Protein AF-A0A7S1HZJ5-F1 (afdb_monomer)

Foldseek 3Di:
DVVLLVLLCVVQVVHAAEAEEEFADQDLPDDCVPDPDGHCVLVVQLVSCVVRVYAYEYEDQDPVSLVSCCVPSCVPRVVHYDYYNDQLLVCLLVDDAAHQEYEYDHQDFPLVPPQGDPVSLVVLQVSLLSNLVSNVVRYDQNHKYKYAQQPGPPRGSHVNNVVVVVVVQWDFLEDDNMTMIGHNVCCVVRVLVRVLVRLDDDDDDDDDDDDDDDAFEEDAADDDPDDDDPDPQVPVSNSVNVLLNLLVVVVCQAAAEEEEQAADDDDPPDPPPPPDDDPHCVQVVVLVSCVSRHAAYEYEDQDDCPPPVRCVSCVVRVVRYDYHHDHLLVCLLVDDAAHQEYEYEFPDDPVVPDDPVPDDLVVRLVSSLSNLVSNVVRYDSHHYYYYPQQPDPPRGSHNNNVVVVVVVVHDYPDHD

Secondary structure (DSSP, 8-state):
-HHHHHHHHHH-TTSPPEEEEES-----SS-TTT---TTTHHHHHHHHHHHHT-EEEEEES-HHHHHHHIIIIIHHSTTTEEEEES-HHHHHHH--S-EEEEEE------TTSSS--HHHHHHHHHHHHHHHHHHTTTEEEEEEEEESS-SSGGGTTTHHHHHHHHHTTEEEEE-SSSEEEEEHHHHHHHHHHHHHHHT-----------------EEEE--------S--THHHHHHHHHHHHHHHHHTT-GGGPEEEESS-----SS-TTSTT---TTTHHHHHHHHHHHH--EEEEEESS-TT-HHHHHHHGGGTTTEEEEES-HHHHHHH--S-EEEEEE-PPPP-TTTS-TTS---HHHHHHHHHHHHHHGGGEEEEEEEEESSTTSTTTTTTHHHHHHHHHTT-EEEEE-

Solvent-accessible surface area (backbone atoms only — not comparable to full-atom values): 23046 Å² total; per-residue (Å²): 110,71,68,56,55,56,50,51,52,70,74,40,74,92,43,75,43,30,36,37,33,29,34,46,37,65,65,80,88,55,63,71,90,79,53,90,60,65,34,51,62,53,57,55,49,28,53,49,15,60,77,62,55,20,37,27,40,34,23,31,70,48,58,68,39,45,54,55,40,41,73,53,48,44,68,73,36,51,91,12,42,47,79,38,75,35,52,55,44,61,47,38,63,68,56,84,63,66,31,45,31,41,36,46,52,63,68,80,58,65,75,82,48,100,70,54,53,75,64,50,49,49,51,24,14,51,48,45,29,46,35,48,64,35,38,52,83,29,43,56,76,82,19,37,41,36,32,44,59,23,68,44,83,96,47,25,32,32,46,58,29,51,53,53,40,44,78,71,48,34,37,81,69,41,83,48,56,42,35,31,34,34,34,48,93,43,43,74,72,39,51,78,57,27,67,62,53,73,78,51,82,89,87,89,85,84,87,89,85,83,89,79,88,86,65,40,44,31,44,46,59,61,72,81,84,89,72,79,99,76,70,80,67,68,49,60,61,49,52,51,40,51,51,51,50,51,56,53,71,70,69,38,36,70,75,29,25,38,36,31,43,43,43,48,57,63,67,89,68,62,96,79,61,83,86,62,93,56,74,29,53,62,52,59,53,50,30,56,46,24,71,72,50,37,26,34,32,39,33,18,29,70,60,84,80,75,46,63,66,34,48,59,70,42,53,92,36,52,9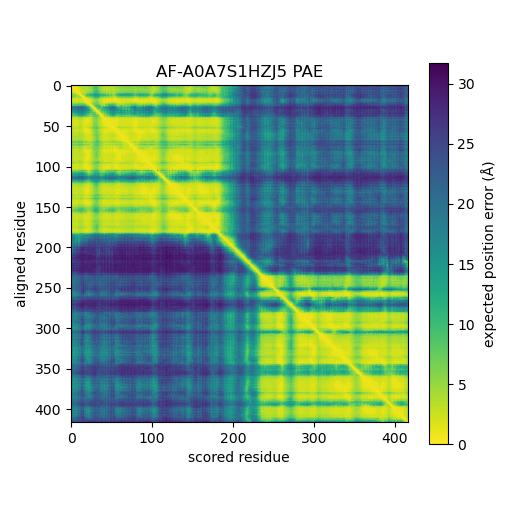4,29,47,45,82,44,81,37,57,48,44,65,49,36,62,65,54,86,63,57,34,42,29,40,40,42,46,36,67,78,73,69,69,89,80,54,60,88,87,76,68,74,53,60,69,26,14,52,47,30,28,43,36,52,61,32,35,51,87,26,45,48,85,63,22,38,46,36,56,42,67,34,72,41,86,94,44,20,24,33,48,57,30,54,52,52,40,45,76,72,75,43,42,83,74,42,69,68

Mean predicted aligned error: 15.31 Å

Radius of gyration: 25.58 Å; Cα contacts (8 Å, |Δi|>4): 700; chains: 1; bounding box: 55×48×68 Å

Structure (mmCIF, N/CA/C/O backbone):
data_AF-A0A7S1HZJ5-F1
#
_entry.id   AF-A0A7S1HZJ5-F1
#
loop_
_atom_site.group_PDB
_atom_site.id
_atom_site.type_symbol
_atom_site.label_atom_id
_atom_site.label_alt_id
_atom_site.label_comp_id
_atom_site.label_asym_id
_atom_site.label_entity_id
_atom_site.label_seq_id
_atom_site.pdbx_PDB_ins_code
_atom_site.Cartn_x
_atom_site.Cartn_y
_atom_site.Cartn_z
_atom_site.occupancy
_atom_site.B_iso_or_equiv
_atom_site.auth_seq_id
_atom_site.auth_comp_id
_atom_site.auth_asym_id
_atom_site.auth_atom_id
_atom_site.pdbx_PDB_model_num
ATOM 1 N N . MET A 1 1 ? -1.618 4.085 9.152 1.00 75.50 1 MET A N 1
ATOM 2 C CA . MET A 1 1 ? -2.834 4.907 8.937 1.00 75.50 1 MET A CA 1
ATOM 3 C C . MET A 1 1 ? -3.564 4.642 7.606 1.00 75.50 1 MET A C 1
ATOM 5 O O . MET A 1 1 ? -4.698 4.182 7.652 1.00 75.50 1 MET A O 1
ATOM 9 N N . LYS A 1 2 ? -2.958 4.843 6.417 1.00 71.56 2 LYS A N 1
ATOM 10 C CA . LYS A 1 2 ? -3.616 4.618 5.096 1.00 71.56 2 LYS A CA 1
ATOM 11 C C . LYS A 1 2 ? -4.282 3.240 4.952 1.00 71.56 2 LYS A C 1
ATOM 13 O O . LYS A 1 2 ? -5.409 3.145 4.477 1.00 71.56 2 LYS A O 1
ATOM 18 N N . LEU A 1 3 ? -3.590 2.186 5.387 1.00 71.31 3 LEU A N 1
ATOM 19 C CA . LEU A 1 3 ? -4.100 0.813 5.350 1.00 71.31 3 LEU A CA 1
ATOM 20 C C . LEU A 1 3 ? -5.377 0.647 6.185 1.00 71.31 3 LEU A C 1
ATOM 22 O O . LEU A 1 3 ? -6.300 -0.031 5.746 1.00 71.31 3 LEU A O 1
ATOM 26 N N . ALA A 1 4 ? -5.461 1.309 7.341 1.00 76.88 4 ALA A N 1
ATOM 27 C CA . ALA A 1 4 ? -6.667 1.297 8.161 1.00 76.88 4 ALA A CA 1
ATOM 28 C C . ALA A 1 4 ? -7.831 1.992 7.446 1.00 76.88 4 ALA A C 1
ATOM 30 O O . ALA A 1 4 ? -8.912 1.422 7.345 1.00 76.88 4 ALA A O 1
ATOM 31 N N . LEU A 1 5 ? -7.590 3.159 6.842 1.00 80.25 5 LEU A N 1
ATOM 32 C CA . LEU A 1 5 ? -8.608 3.878 6.066 1.00 80.25 5 LEU A CA 1
ATOM 33 C C . LEU A 1 5 ? -9.153 3.043 4.897 1.00 80.25 5 LEU A C 1
ATOM 35 O O . LEU A 1 5 ? -10.365 2.926 4.719 1.00 80.25 5 LEU A O 1
ATOM 39 N N . GLN A 1 6 ? -8.269 2.415 4.119 1.00 75.69 6 GLN A N 1
ATOM 40 C CA . GLN A 1 6 ? -8.662 1.523 3.022 1.00 75.69 6 GLN A CA 1
ATOM 41 C C . GLN A 1 6 ? -9.431 0.298 3.520 1.00 75.69 6 GLN A C 1
ATOM 43 O O . GLN A 1 6 ? -10.382 -0.145 2.881 1.00 75.69 6 GLN A O 1
ATOM 48 N N . HIS A 1 7 ? -9.023 -0.271 4.651 1.00 76.44 7 HIS A N 1
ATOM 49 C CA . HIS A 1 7 ? -9.704 -1.417 5.231 1.00 76.44 7 HIS A CA 1
ATOM 50 C C . HIS A 1 7 ? -11.146 -1.072 5.625 1.00 76.44 7 HIS A C 1
ATOM 52 O O . HIS A 1 7 ? -12.079 -1.746 5.191 1.00 76.44 7 HIS A O 1
ATOM 58 N N . ILE A 1 8 ? -11.327 0.017 6.370 1.00 76.88 8 ILE A N 1
ATOM 59 C CA . ILE A 1 8 ? -12.630 0.419 6.902 1.00 76.88 8 ILE A CA 1
ATOM 60 C C . ILE A 1 8 ? -13.576 0.837 5.770 1.00 76.88 8 ILE A C 1
ATOM 62 O O . ILE A 1 8 ? -14.702 0.351 5.704 1.00 76.88 8 ILE A O 1
ATOM 66 N N . THR A 1 9 ? -13.108 1.650 4.815 1.00 76.56 9 THR A N 1
ATOM 67 C CA . THR A 1 9 ? -13.923 2.067 3.653 1.00 76.56 9 THR A CA 1
ATOM 68 C C . THR A 1 9 ? -14.406 0.895 2.800 1.00 76.56 9 THR A C 1
ATOM 70 O O . THR A 1 9 ? -15.537 0.912 2.315 1.00 76.56 9 THR A O 1
ATOM 73 N N . ASN A 1 10 ? -13.575 -0.134 2.617 1.00 73.50 10 ASN A N 1
ATOM 74 C CA . ASN A 1 10 ? -13.938 -1.304 1.820 1.00 73.50 10 ASN A CA 1
ATOM 75 C C . ASN A 1 10 ? -14.962 -2.211 2.512 1.00 73.50 10 ASN A C 1
ATOM 77 O O . ASN A 1 10 ? -15.739 -2.871 1.824 1.00 73.50 10 ASN A O 1
ATOM 81 N N . LEU A 1 11 ? -14.950 -2.276 3.845 1.00 69.50 11 LEU A N 1
ATOM 82 C CA . LEU A 1 11 ? -15.881 -3.109 4.607 1.00 69.50 11 LEU A CA 1
ATOM 83 C C . LEU A 1 11 ? -17.218 -2.422 4.880 1.00 69.50 11 LEU A C 1
ATOM 85 O O . LEU A 1 11 ? -18.240 -3.099 4.927 1.00 69.50 11 LEU A O 1
ATOM 89 N N . LYS A 1 12 ? -17.208 -1.098 5.046 1.00 71.62 12 LYS A N 1
ATOM 90 C CA . LYS A 1 12 ? -18.334 -0.321 5.581 1.00 71.62 12 LYS A CA 1
ATOM 91 C C . LYS A 1 12 ? -18.930 0.635 4.552 1.00 71.62 12 LYS A C 1
ATOM 93 O O . LYS A 1 12 ? -19.336 1.746 4.874 1.00 71.62 12 LYS A O 1
ATOM 98 N N . LYS A 1 13 ? -18.959 0.238 3.276 1.00 70.75 13 LYS A N 1
ATOM 99 C CA . LYS A 1 13 ? -19.433 1.109 2.190 1.00 70.75 13 LYS A CA 1
ATOM 100 C C . LYS A 1 13 ? -20.905 1.495 2.400 1.00 70.75 13 LYS A C 1
ATOM 102 O O . LYS A 1 13 ? -21.796 0.701 2.115 1.00 70.75 13 LYS A O 1
ATOM 107 N N . GLY A 1 14 ? -21.136 2.737 2.827 1.00 70.19 14 GLY A N 1
ATOM 108 C CA . GLY A 1 14 ? -22.469 3.279 3.109 1.00 70.19 14 GLY A CA 1
ATOM 109 C C . GLY A 1 14 ? -22.961 3.067 4.546 1.00 70.19 14 GLY A C 1
ATOM 110 O O . GLY A 1 14 ? -24.118 3.372 4.818 1.00 70.19 14 GLY A O 1
ATOM 111 N N . GLU A 1 15 ? -22.111 2.564 5.445 1.00 83.56 15 GLU A N 1
ATOM 112 C CA . GLU A 1 15 ? -22.372 2.490 6.887 1.00 83.56 15 GLU A CA 1
ATOM 113 C C . GLU A 1 15 ? -21.635 3.619 7.622 1.00 83.56 15 GLU A C 1
ATOM 115 O O . GLU A 1 15 ? -20.587 4.083 7.171 1.00 83.56 15 GLU A O 1
ATOM 120 N N . GLU A 1 16 ? -22.178 4.049 8.763 1.00 87.56 16 GLU A N 1
ATOM 121 C CA . GLU A 1 16 ? -21.515 5.017 9.639 1.00 87.56 16 GLU A CA 1
ATOM 122 C C . GLU A 1 16 ? -20.286 4.372 10.293 1.00 87.56 16 GLU A C 1
ATOM 124 O O . GLU A 1 16 ? -20.374 3.290 10.874 1.00 87.56 16 GLU A O 1
ATOM 129 N N . ILE A 1 17 ? -19.136 5.039 10.186 1.00 92.94 17 ILE A N 1
ATOM 130 C CA . ILE A 1 17 ? -17.849 4.542 10.683 1.00 92.94 17 ILE A CA 1
ATOM 131 C C . ILE A 1 17 ? -17.559 5.155 12.050 1.00 92.94 17 ILE A C 1
ATOM 133 O O . ILE A 1 17 ? -17.520 6.375 12.170 1.00 92.94 17 ILE A O 1
ATOM 137 N N . THR A 1 18 ? -17.256 4.338 13.057 1.00 96.62 18 THR A N 1
ATOM 138 C CA . THR A 1 18 ? -16.810 4.802 14.377 1.00 96.62 18 THR A CA 1
ATOM 139 C C . THR A 1 18 ? -15.321 4.541 14.592 1.00 96.62 18 THR A C 1
ATOM 141 O O . THR A 1 18 ? -14.874 3.393 14.652 1.00 96.62 18 THR A O 1
ATOM 144 N N . ILE A 1 19 ? -14.553 5.614 14.770 1.00 97.19 19 ILE A N 1
ATOM 145 C CA . ILE A 1 19 ? -13.130 5.580 15.121 1.00 97.19 19 ILE A CA 1
ATOM 146 C C . ILE A 1 19 ? -12.976 6.002 16.580 1.00 97.19 19 ILE A C 1
ATOM 148 O O . ILE A 1 19 ? -13.501 7.037 16.986 1.00 97.19 19 ILE A O 1
ATOM 152 N N . PHE A 1 20 ? -12.235 5.223 17.360 1.00 98.00 20 PHE A N 1
ATOM 153 C CA . PHE A 1 20 ? -11.813 5.590 18.705 1.00 98.00 20 PHE A CA 1
ATOM 154 C C . PHE A 1 20 ? -10.290 5.691 18.730 1.00 98.00 20 PHE A C 1
ATOM 156 O O . PHE A 1 20 ? -9.600 4.714 18.456 1.00 98.00 20 PHE A O 1
ATOM 163 N N . GLU A 1 21 ? -9.774 6.867 19.051 1.00 97.06 21 GLU A N 1
ATOM 164 C CA . GLU A 1 21 ? -8.351 7.173 19.144 1.00 97.06 21 GLU A CA 1
ATOM 165 C C . GLU A 1 21 ? -7.970 7.443 20.606 1.00 97.06 21 GLU A C 1
ATOM 167 O O . GLU A 1 21 ? -8.657 8.203 21.295 1.00 97.06 21 GLU A O 1
ATOM 172 N N . THR A 1 22 ? -6.860 6.859 21.064 1.00 95.06 22 THR A N 1
ATOM 173 C CA . THR A 1 22 ? -6.192 7.231 22.318 1.00 95.06 22 THR A CA 1
ATOM 174 C C . THR A 1 22 ? -4.941 8.038 21.997 1.00 95.06 22 THR A C 1
ATOM 176 O O . THR A 1 22 ? -4.161 7.619 21.153 1.00 95.06 22 THR A O 1
ATOM 179 N N . GLY A 1 23 ? -4.769 9.197 22.640 1.00 88.12 23 GLY A N 1
ATOM 180 C CA . GLY A 1 23 ? -3.778 10.190 22.208 1.00 88.12 23 GLY A CA 1
ATOM 181 C C . GLY A 1 23 ? -4.414 11.232 21.294 1.00 88.12 23 GLY A C 1
ATOM 182 O O . GLY A 1 23 ? -5.253 10.920 20.465 1.00 88.12 23 GLY A O 1
ATOM 183 N N . MET A 1 24 ? -4.093 12.508 21.488 1.00 87.88 24 MET A N 1
ATOM 184 C CA . MET A 1 24 ? -4.745 13.612 20.771 1.00 87.88 24 MET A CA 1
ATOM 185 C C . MET A 1 24 ? -3.698 14.645 20.393 1.00 87.88 24 MET A C 1
ATOM 187 O O . MET A 1 24 ? -2.722 14.810 21.126 1.00 87.88 24 MET A O 1
ATOM 191 N N . ILE A 1 25 ? -3.936 15.380 19.303 1.00 81.31 25 ILE A N 1
ATOM 192 C CA . ILE A 1 25 ? -3.123 16.532 18.891 1.00 81.31 25 ILE A CA 1
ATOM 193 C C . ILE A 1 25 ? -2.718 17.423 20.074 1.00 81.31 25 ILE A C 1
ATOM 195 O O . ILE A 1 25 ? -3.535 18.138 20.651 1.00 81.31 25 ILE A O 1
ATOM 199 N N . SER A 1 26 ? -1.431 17.391 20.423 1.00 70.00 26 SER A N 1
ATOM 200 C CA . SER A 1 26 ? -0.856 18.164 21.532 1.00 70.00 26 SER A CA 1
ATOM 201 C C . SER A 1 26 ? -0.323 19.523 21.059 1.00 70.00 26 SER A C 1
ATOM 203 O O . SER A 1 26 ? -0.320 20.504 21.807 1.00 70.00 26 SER A O 1
ATOM 205 N N . SER A 1 27 ? 0.074 19.603 19.785 1.00 61.41 27 SER A N 1
ATOM 206 C CA . SER A 1 27 ? 0.619 20.792 19.136 1.00 61.41 27 SER A CA 1
ATOM 207 C C . SER A 1 27 ? -0.460 21.523 18.334 1.00 61.41 27 SER A C 1
ATOM 209 O O . SER A 1 27 ? -0.690 21.260 17.155 1.00 61.41 27 SER A O 1
ATOM 211 N N . ILE A 1 28 ? -1.134 22.483 18.969 1.00 55.78 28 ILE A N 1
ATOM 212 C CA . ILE A 1 28 ? -2.014 23.431 18.259 1.00 55.78 28 ILE A CA 1
ATOM 213 C C . ILE A 1 28 ? -1.278 24.684 17.760 1.00 55.78 28 ILE A C 1
ATOM 215 O O . ILE A 1 28 ? -1.898 25.542 17.130 1.00 55.78 28 ILE A O 1
ATOM 219 N N . TYR A 1 29 ? 0.022 24.815 18.051 1.00 51.81 29 TYR A N 1
ATOM 220 C CA . TYR A 1 29 ? 0.792 26.041 17.808 1.00 51.81 29 TYR A CA 1
ATOM 221 C C . TYR A 1 29 ? 1.354 26.169 16.390 1.00 51.81 29 TYR A C 1
ATOM 223 O O . TYR A 1 29 ? 1.780 27.257 16.009 1.00 51.81 29 TYR A O 1
ATOM 231 N N . HIS A 1 30 ? 1.311 25.104 15.593 1.00 52.78 30 HIS A N 1
ATOM 232 C CA . HIS A 1 30 ? 1.799 25.121 14.220 1.00 52.78 30 HIS A CA 1
ATOM 233 C C . HIS A 1 30 ? 0.638 24.935 13.237 1.00 52.78 30 HIS A C 1
ATOM 235 O O . HIS A 1 30 ? -0.332 24.215 13.503 1.00 52.78 30 HIS A O 1
ATOM 241 N N . ASP A 1 31 ? 0.683 25.633 12.099 1.00 54.88 31 ASP A N 1
ATOM 242 C CA . ASP A 1 31 ? -0.180 25.270 10.980 1.00 54.88 31 ASP A CA 1
ATOM 243 C C . ASP A 1 31 ? 0.202 23.834 10.590 1.00 54.88 31 ASP A C 1
ATOM 245 O O . ASP A 1 31 ? 1.347 23.577 10.223 1.00 54.88 31 ASP A O 1
ATOM 249 N N . TYR A 1 32 ? -0.730 22.881 10.711 1.00 55.47 32 TYR A N 1
ATOM 250 C CA . TYR A 1 32 ? -0.488 21.473 10.363 1.00 55.47 32 TYR A CA 1
ATOM 251 C C . TYR A 1 32 ? -0.076 21.309 8.891 1.00 55.47 32 TYR A C 1
ATOM 253 O O . TYR A 1 32 ? 0.405 20.255 8.493 1.00 55.47 32 TYR A O 1
ATOM 261 N N . ARG A 1 33 ? -0.267 22.358 8.079 1.00 54.19 33 ARG A N 1
ATOM 262 C CA . ARG A 1 33 ? 0.197 22.447 6.694 1.00 54.19 33 ARG A CA 1
ATOM 263 C C . ARG A 1 33 ? 1.710 22.630 6.560 1.00 54.19 33 ARG A C 1
ATOM 265 O O . ARG A 1 33 ? 2.233 22.368 5.485 1.00 54.19 33 ARG A O 1
ATOM 272 N N . GLU A 1 34 ? 2.405 23.064 7.610 1.00 51.25 34 GLU A N 1
ATOM 273 C CA . GLU A 1 34 ? 3.831 23.410 7.541 1.00 51.25 34 GLU A CA 1
ATOM 274 C C . GLU A 1 34 ? 4.726 22.436 8.321 1.00 51.25 34 GLU A C 1
ATOM 276 O O . GLU A 1 34 ? 5.855 22.187 7.898 1.00 51.25 34 GLU A O 1
ATOM 281 N N . HIS A 1 35 ? 4.228 21.819 9.402 1.00 57.72 35 HIS A N 1
ATOM 282 C CA . HIS A 1 35 ? 5.002 20.867 10.208 1.00 57.72 35 HIS A CA 1
ATOM 283 C C . HIS A 1 35 ? 4.134 19.723 10.743 1.00 57.72 35 HIS A C 1
ATOM 285 O O . HIS A 1 35 ? 3.199 19.961 11.507 1.00 57.72 35 HIS A O 1
ATOM 291 N N . TRP A 1 36 ? 4.466 18.481 10.373 1.00 60.84 36 TRP A N 1
ATOM 292 C CA . TRP A 1 36 ? 3.843 17.277 10.929 1.00 60.84 36 TRP A CA 1
ATOM 293 C C . TRP A 1 36 ? 4.398 17.010 12.334 1.00 60.84 36 TRP A C 1
ATOM 295 O O . TRP A 1 36 ? 5.603 16.824 12.486 1.00 60.84 36 TRP A O 1
ATOM 305 N N . MET A 1 37 ? 3.542 17.053 13.355 1.00 66.50 37 MET A N 1
ATOM 306 C CA . MET A 1 37 ? 3.904 16.905 14.774 1.00 66.50 37 MET A CA 1
ATOM 307 C C . MET A 1 37 ? 2.923 15.976 15.507 1.00 66.50 37 MET A C 1
ATOM 309 O O . MET A 1 37 ? 1.955 15.494 14.915 1.00 66.50 37 MET A O 1
ATOM 313 N N . ASP A 1 38 ? 3.173 15.758 16.797 1.00 66.88 38 ASP A N 1
ATOM 314 C CA . ASP A 1 38 ? 2.453 14.828 17.669 1.00 66.88 38 ASP A CA 1
ATOM 315 C C . ASP A 1 38 ? 0.924 15.011 17.647 1.00 66.88 38 ASP A C 1
ATOM 317 O O . ASP A 1 38 ? 0.383 16.118 17.785 1.00 66.88 38 ASP A O 1
ATOM 321 N N . GLY A 1 39 ? 0.229 13.883 17.473 1.00 68.56 39 GLY A N 1
ATOM 322 C CA . GLY A 1 39 ? -1.228 13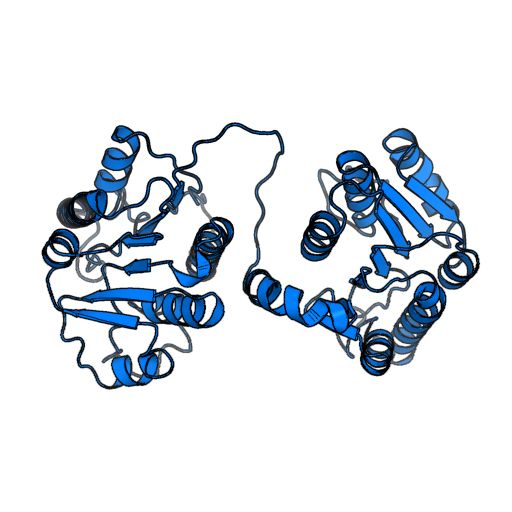.760 17.505 1.00 68.56 39 GLY A CA 1
ATOM 323 C C . GLY A 1 39 ? -1.977 14.342 16.297 1.00 68.56 39 GLY A C 1
ATOM 324 O O . GLY A 1 39 ? -3.194 14.506 16.341 1.00 68.56 39 GLY A O 1
ATOM 325 N N . GLN A 1 40 ? -1.307 14.635 15.175 1.00 83.00 40 GLN A N 1
ATOM 326 C CA . GLN A 1 40 ? -2.000 15.034 13.934 1.00 83.00 40 GLN A CA 1
ATOM 327 C C . GLN A 1 40 ? -2.892 13.939 13.326 1.00 83.00 40 GLN A C 1
ATOM 329 O O . GLN A 1 40 ? -3.737 14.234 12.473 1.00 83.00 40 GLN A O 1
ATOM 334 N N . SER A 1 41 ? -2.765 12.701 13.807 1.00 89.00 41 SER A N 1
ATOM 335 C CA . SER A 1 41 ? -3.706 11.606 13.567 1.00 89.00 41 SER A CA 1
ATOM 336 C C . SER A 1 41 ? -5.160 12.039 13.786 1.00 89.00 41 SER A C 1
ATOM 338 O O . SER A 1 41 ? -5.993 11.796 12.912 1.00 89.00 41 SER A O 1
ATOM 340 N N . THR A 1 42 ? -5.448 12.796 14.853 1.00 91.94 42 THR A N 1
ATOM 341 C CA . THR A 1 42 ? -6.794 13.295 15.174 1.00 91.94 42 THR A CA 1
ATOM 342 C C . THR A 1 42 ? -7.408 14.084 14.013 1.00 91.94 42 THR A C 1
ATOM 344 O O . THR A 1 42 ? -8.588 13.929 13.697 1.00 91.94 42 THR A O 1
ATOM 347 N N . VAL A 1 43 ? -6.611 14.919 13.331 1.00 89.81 43 VAL A N 1
ATOM 348 C CA . VAL A 1 43 ? -7.071 15.734 12.191 1.00 89.81 43 VAL A CA 1
ATOM 349 C C . VAL A 1 43 ? -7.387 14.854 10.987 1.00 89.81 43 VAL A C 1
ATOM 351 O O . VAL A 1 43 ? -8.392 15.072 10.307 1.00 89.81 43 VAL A O 1
ATOM 354 N N . LEU A 1 44 ? -6.541 13.855 10.726 1.00 90.06 44 LEU A N 1
ATOM 355 C CA . LEU A 1 44 ? -6.747 12.906 9.636 1.00 90.06 44 LEU A CA 1
ATOM 356 C C . LEU A 1 44 ? -8.000 12.065 9.853 1.00 90.06 44 LEU A C 1
ATOM 358 O O . LEU A 1 44 ? -8.789 11.907 8.920 1.00 90.06 44 LEU A O 1
ATOM 362 N N . TRP A 1 45 ? -8.214 11.578 11.074 1.00 93.81 45 TRP A N 1
ATOM 363 C CA . TRP A 1 45 ? -9.425 10.848 11.422 1.00 93.81 45 TRP A CA 1
ATOM 364 C C . TRP A 1 45 ? -10.664 11.726 11.279 1.00 93.81 45 TRP A C 1
ATOM 366 O O . TRP A 1 45 ? -11.635 11.286 10.671 1.00 93.81 45 TRP A O 1
ATOM 376 N N . ALA A 1 46 ? -10.631 12.971 11.768 1.00 93.31 46 ALA A N 1
ATOM 377 C CA . ALA A 1 46 ? -11.769 13.888 11.677 1.00 93.31 46 ALA A CA 1
ATOM 378 C C . ALA A 1 46 ? -12.143 14.198 10.221 1.00 93.31 46 ALA A C 1
ATOM 380 O O . ALA A 1 46 ? -13.307 14.093 9.837 1.00 93.31 46 ALA A O 1
ATOM 381 N N . LYS A 1 47 ? -11.142 14.505 9.385 1.00 91.25 47 LYS A N 1
ATOM 382 C CA . LYS A 1 47 ? -11.331 14.743 7.948 1.00 91.25 47 LYS A CA 1
ATOM 383 C C . LYS A 1 47 ? -11.875 13.506 7.234 1.00 91.25 47 LYS A C 1
ATOM 385 O O . LYS A 1 47 ? -12.705 13.616 6.336 1.00 91.25 47 LYS A O 1
ATOM 390 N N . PHE A 1 48 ? -11.403 12.322 7.615 1.00 91.06 48 PHE A N 1
ATOM 391 C CA . PHE A 1 48 ? -11.919 11.074 7.071 1.00 91.06 48 PHE A CA 1
ATOM 392 C C . PHE A 1 48 ? -13.379 10.836 7.477 1.00 91.06 48 PHE A C 1
ATOM 394 O O . PHE A 1 48 ? -14.207 10.541 6.620 1.00 91.06 48 PHE A O 1
ATOM 401 N N . ALA A 1 49 ? -13.717 11.007 8.754 1.00 92.50 49 ALA A N 1
ATOM 402 C CA . ALA A 1 49 ? -15.084 10.862 9.239 1.00 92.50 49 ALA A CA 1
ATOM 403 C C . ALA A 1 49 ? -16.048 11.842 8.551 1.00 92.50 49 ALA A C 1
ATOM 405 O O . ALA A 1 49 ? -17.129 11.432 8.139 1.00 92.50 49 ALA A O 1
ATOM 406 N N . GLU A 1 50 ? -15.633 13.091 8.329 1.00 93.00 50 GLU A N 1
ATOM 407 C CA . GLU A 1 50 ? -16.403 14.067 7.548 1.00 93.00 50 GLU A CA 1
ATOM 408 C C . GLU A 1 50 ? -16.638 13.599 6.103 1.00 93.00 50 GLU A C 1
ATOM 410 O O . GLU A 1 50 ? -17.767 13.615 5.613 1.00 93.00 50 GLU A O 1
ATOM 415 N N . ALA A 1 51 ? -15.593 13.125 5.420 1.00 88.19 51 ALA A N 1
ATOM 416 C CA . ALA A 1 51 ? -15.686 12.723 4.017 1.00 88.19 51 ALA A CA 1
ATOM 417 C C . ALA A 1 51 ? -16.511 11.442 3.784 1.00 88.19 51 ALA A C 1
ATOM 419 O O . ALA A 1 51 ? -17.053 11.255 2.693 1.00 88.19 51 ALA A O 1
ATOM 420 N N . PHE A 1 52 ? -16.588 10.553 4.779 1.00 86.62 52 PHE A N 1
ATOM 421 C CA . PHE A 1 52 ? -17.211 9.229 4.650 1.00 86.62 52 PHE A CA 1
ATOM 422 C C . PHE A 1 52 ? -18.442 9.022 5.543 1.00 86.62 52 PHE A C 1
ATOM 424 O O . PHE A 1 52 ? -19.008 7.932 5.530 1.00 86.62 52 PHE A O 1
ATOM 431 N N . GLY A 1 53 ? -18.889 10.050 6.272 1.00 88.19 53 GLY A N 1
ATOM 432 C CA . GLY A 1 53 ? -20.085 9.984 7.116 1.00 88.19 53 GLY A CA 1
ATOM 433 C C . GLY A 1 53 ? -19.894 9.134 8.374 1.00 88.19 53 GLY A C 1
ATOM 434 O O . GLY A 1 53 ? -20.680 8.226 8.621 1.00 88.19 53 GLY A O 1
ATOM 435 N N . GLY A 1 54 ? -18.842 9.406 9.149 1.00 92.88 54 GLY A N 1
ATOM 436 C CA . GLY A 1 54 ? -18.515 8.713 10.399 1.00 92.88 54 GLY A CA 1
ATOM 437 C C . GLY A 1 54 ? -18.355 9.638 11.609 1.00 92.88 54 GLY A C 1
ATOM 438 O O . GLY A 1 54 ? -18.619 10.840 11.535 1.00 92.88 54 GLY A O 1
ATOM 439 N N . GLN A 1 55 ? -17.871 9.063 12.711 1.00 96.56 55 GLN A N 1
ATOM 440 C CA . GLN A 1 55 ? -17.581 9.720 13.983 1.00 96.56 55 GLN A CA 1
ATOM 441 C C . GLN A 1 55 ? -16.203 9.333 14.516 1.00 96.56 55 GLN A C 1
ATOM 443 O O . GLN A 1 55 ? -15.822 8.160 14.512 1.00 96.56 55 GLN A O 1
ATOM 448 N N . VAL A 1 56 ? -15.486 10.320 15.045 1.00 97.06 56 VAL A N 1
ATOM 449 C CA . VAL A 1 56 ? -14.223 10.134 15.764 1.00 97.06 56 VAL A CA 1
ATOM 450 C C . VAL A 1 56 ? -14.411 10.472 17.232 1.00 97.06 56 VAL A C 1
ATOM 452 O O . VAL A 1 56 ? -14.883 11.552 17.573 1.00 97.06 56 VAL A O 1
ATOM 455 N N . PHE A 1 57 ? -13.972 9.579 18.106 1.00 97.56 57 PHE A N 1
ATOM 456 C CA . PHE A 1 57 ? -13.831 9.820 19.534 1.00 97.56 57 PHE A CA 1
ATOM 457 C C . PHE A 1 57 ? -12.341 9.848 19.854 1.00 97.56 57 PHE A C 1
ATOM 459 O O . PHE A 1 57 ? -11.683 8.818 19.765 1.00 97.56 57 PHE A O 1
ATOM 466 N N . SER A 1 58 ? -11.805 11.020 20.185 1.00 96.38 58 SER A N 1
ATOM 467 C CA . SER A 1 58 ? -10.386 11.188 20.523 1.00 96.38 58 SER A CA 1
ATOM 468 C C . SER A 1 58 ? -10.268 11.539 22.003 1.00 96.38 58 SER A C 1
ATOM 470 O O . SER A 1 58 ? -10.935 12.468 22.476 1.00 96.38 58 SER A O 1
ATOM 472 N N . VAL A 1 59 ? -9.479 10.767 22.755 1.00 96.31 59 VAL A N 1
ATOM 473 C CA . VAL A 1 59 ? -9.338 10.917 24.211 1.00 96.31 59 VAL A CA 1
ATOM 474 C C . VAL A 1 59 ? -7.943 11.388 24.606 1.00 96.31 59 VAL A C 1
ATOM 476 O O . VAL A 1 59 ? -6.930 10.909 24.097 1.00 96.31 59 VAL A O 1
ATOM 479 N N . ASN A 1 60 ? -7.893 12.313 25.565 1.00 94.44 60 ASN A N 1
ATOM 480 C CA . ASN A 1 60 ? -6.660 12.740 26.211 1.00 94.44 60 ASN A CA 1
ATOM 481 C C . ASN A 1 60 ? -6.914 13.043 27.695 1.00 94.44 60 ASN A C 1
ATOM 483 O O . ASN A 1 60 ? -7.951 13.601 28.050 1.00 94.44 60 ASN A O 1
ATOM 487 N N . ASN A 1 61 ? -5.962 12.711 28.567 1.00 94.00 61 ASN A N 1
ATOM 488 C CA . ASN A 1 61 ? -6.087 12.941 30.011 1.00 94.00 61 ASN A CA 1
ATOM 489 C C . ASN A 1 61 ? -5.708 14.376 30.432 1.00 94.00 61 ASN A C 1
ATOM 491 O O . ASN A 1 61 ? -5.959 14.780 31.571 1.00 94.00 61 ASN A O 1
ATOM 495 N N . ASN A 1 62 ? -5.138 15.167 29.520 1.00 91.75 62 ASN A N 1
ATOM 496 C CA . ASN A 1 62 ? -4.748 16.546 29.755 1.00 91.75 62 ASN A CA 1
ATOM 497 C C . ASN A 1 62 ? -5.828 17.512 29.256 1.00 91.75 62 ASN A C 1
ATOM 499 O O . ASN A 1 62 ? -5.973 17.763 28.059 1.00 91.75 62 ASN A O 1
ATOM 503 N N . GLU A 1 63 ? -6.537 18.130 30.198 1.00 92.81 63 GLU A N 1
ATOM 504 C CA . GLU A 1 63 ? -7.609 19.093 29.923 1.00 92.81 63 GLU A CA 1
ATOM 505 C C . GLU A 1 63 ? -7.157 20.244 29.010 1.00 92.81 63 GLU A C 1
ATOM 507 O O . GLU A 1 63 ? -7.910 20.705 28.153 1.00 92.81 63 GLU A O 1
ATOM 512 N N . LYS A 1 64 ? -5.904 20.703 29.147 1.00 90.06 64 LYS A N 1
ATOM 513 C CA . LYS A 1 64 ? -5.374 21.790 28.314 1.00 90.06 64 LYS A CA 1
ATOM 514 C C . LYS A 1 64 ? -5.268 21.371 26.851 1.00 90.06 64 LYS A C 1
ATOM 516 O O . LYS A 1 64 ? -5.581 22.186 25.989 1.00 90.06 64 LYS A O 1
ATOM 521 N N . ILE A 1 65 ? -4.865 20.125 26.586 1.00 88.69 65 ILE A N 1
ATOM 522 C CA . ILE A 1 65 ? -4.795 19.562 25.230 1.00 88.69 65 ILE A CA 1
ATOM 523 C C . ILE A 1 65 ? -6.205 19.445 24.645 1.00 88.69 65 ILE A C 1
ATOM 525 O O . ILE A 1 65 ? -6.444 19.908 23.533 1.00 88.69 65 ILE A O 1
ATOM 529 N N . VAL A 1 66 ? -7.165 18.929 25.419 1.00 91.94 66 VAL A N 1
ATOM 530 C CA . VAL A 1 66 ? -8.563 18.797 24.973 1.00 91.94 66 VAL A CA 1
ATOM 531 C C . VAL A 1 66 ? -9.183 20.159 24.647 1.00 91.94 66 VAL A C 1
ATOM 533 O O . VAL A 1 66 ? -9.774 20.332 23.581 1.00 91.94 66 VAL A O 1
ATOM 536 N N . ASN A 1 67 ? -9.000 21.155 25.518 1.00 89.75 67 ASN A N 1
ATOM 537 C CA . ASN A 1 67 ? -9.508 22.513 25.301 1.00 89.75 67 ASN A CA 1
ATOM 538 C C . ASN A 1 67 ? -8.860 23.181 24.078 1.00 89.75 67 ASN A C 1
ATOM 540 O O . ASN A 1 67 ? -9.541 23.827 23.278 1.00 89.75 67 ASN A O 1
ATOM 544 N N . ALA A 1 68 ? -7.548 22.998 23.912 1.00 85.06 68 ALA A N 1
ATOM 545 C CA . ALA A 1 68 ? -6.792 23.474 22.760 1.00 85.06 68 ALA A CA 1
ATOM 546 C C . ALA A 1 68 ? -7.300 22.860 21.444 1.00 85.06 68 ALA A C 1
ATOM 548 O O . ALA A 1 68 ? -7.604 23.589 20.495 1.00 85.06 68 ALA A O 1
ATOM 549 N N . ALA A 1 69 ? -7.441 21.534 21.396 1.00 86.88 69 ALA A N 1
ATOM 550 C CA . ALA A 1 69 ? -7.969 20.815 20.242 1.00 86.88 69 ALA A CA 1
ATOM 551 C C . ALA A 1 69 ? -9.425 21.214 19.943 1.00 86.88 69 ALA A C 1
ATOM 553 O O . ALA A 1 69 ? -9.777 21.431 18.780 1.00 86.88 69 ALA A O 1
ATOM 554 N N . GLY A 1 70 ? -10.252 21.401 20.978 1.00 86.06 70 GLY A N 1
ATOM 555 C CA . GLY A 1 70 ? -11.651 21.821 20.862 1.00 86.06 70 GLY A CA 1
ATOM 556 C C . GLY A 1 70 ? -11.820 23.154 20.142 1.00 86.06 70 GLY A C 1
ATOM 557 O O . GLY A 1 70 ? -12.633 23.260 19.225 1.00 86.06 70 GLY A O 1
ATOM 558 N N . GLY A 1 71 ? -10.982 24.147 20.452 1.00 80.81 71 GLY A N 1
ATOM 559 C CA . GLY A 1 71 ? -11.039 25.462 19.803 1.00 80.81 71 GLY A CA 1
ATOM 560 C C . GLY A 1 71 ? -10.899 25.428 18.271 1.00 80.81 71 GLY A C 1
ATOM 561 O O . GLY A 1 71 ? -11.442 26.301 17.589 1.00 80.81 71 GLY A O 1
ATOM 562 N N . ARG A 1 72 ? -10.208 24.420 17.716 1.00 79.69 72 ARG A N 1
ATOM 563 C CA . ARG A 1 72 ? -9.953 24.279 16.270 1.00 79.69 72 ARG A CA 1
ATOM 564 C C . ARG A 1 72 ? -10.777 23.158 15.638 1.00 79.69 72 ARG A C 1
ATOM 566 O O . ARG A 1 72 ? -11.508 23.407 14.681 1.00 79.69 72 ARG A O 1
ATOM 573 N N . LEU A 1 73 ? -10.682 21.940 16.170 1.00 86.50 73 LEU A N 1
ATOM 574 C CA . LEU A 1 73 ? -11.276 20.745 15.567 1.00 86.50 73 LEU A CA 1
ATOM 575 C C . LEU A 1 73 ? -12.781 20.670 15.765 1.00 86.50 73 LEU A C 1
ATOM 577 O O . LEU A 1 73 ? -13.482 20.407 14.795 1.00 86.50 73 LEU A O 1
ATOM 581 N N . GLN A 1 74 ? -13.302 20.986 16.955 1.00 81.31 74 GLN A N 1
ATOM 582 C CA . GLN A 1 74 ? -14.757 21.028 17.141 1.00 81.31 74 GLN A CA 1
ATOM 583 C C . GLN A 1 74 ? -15.399 22.183 16.375 1.00 81.31 74 GLN A C 1
ATOM 585 O O . GLN A 1 74 ? -16.593 22.148 16.137 1.00 81.31 74 GLN A O 1
ATOM 590 N N . LYS A 1 75 ? -14.649 23.212 15.962 1.00 82.25 75 LYS A N 1
ATOM 591 C CA . LYS A 1 75 ? -15.193 24.248 15.076 1.00 82.25 75 LYS A CA 1
ATOM 592 C C . LYS A 1 75 ? -15.292 23.764 13.629 1.00 82.25 75 LYS A C 1
ATOM 594 O O . LYS A 1 75 ? -16.256 24.102 12.948 1.00 82.25 75 LYS A O 1
ATOM 599 N N . GLN A 1 76 ? -14.291 23.017 13.167 1.00 89.12 76 GLN A N 1
ATOM 600 C CA . GLN A 1 76 ? -14.188 22.578 11.777 1.00 89.12 76 GLN A CA 1
ATOM 601 C C . GLN A 1 76 ? -14.988 21.299 11.498 1.00 89.12 76 GLN A C 1
ATOM 603 O O . GLN A 1 76 ? -15.699 21.248 10.508 1.00 89.12 76 GLN A O 1
ATOM 608 N N . TYR A 1 77 ? -14.924 20.313 12.392 1.00 93.19 77 TYR A N 1
ATOM 609 C CA . TYR A 1 77 ? -15.479 18.967 12.208 1.00 93.19 77 TYR A CA 1
ATOM 610 C C . TYR A 1 77 ? -16.543 18.634 13.261 1.00 93.19 77 TYR A C 1
ATOM 612 O O . TYR A 1 77 ? -16.666 17.489 13.681 1.00 93.19 77 TYR A O 1
ATOM 620 N N . LYS A 1 78 ? -17.284 19.642 13.737 1.00 91.06 78 LYS A N 1
ATOM 621 C CA . LYS A 1 78 ? -18.172 19.569 14.916 1.00 91.06 78 LYS A CA 1
ATOM 622 C C . LYS A 1 78 ? -19.126 18.366 14.933 1.00 91.06 78 LYS A C 1
ATOM 624 O O . LYS A 1 78 ? -19.443 17.857 16.000 1.00 91.06 78 LYS A O 1
ATOM 629 N N . ASP A 1 79 ? -19.581 17.949 13.754 1.00 94.56 79 ASP A N 1
ATOM 630 C CA . ASP A 1 79 ? -20.575 16.892 13.574 1.00 94.56 79 ASP A CA 1
ATOM 631 C C . ASP A 1 79 ? -19.925 15.505 13.412 1.00 94.56 79 ASP A C 1
ATOM 633 O O . ASP A 1 79 ? -20.640 14.519 13.293 1.00 94.56 79 ASP A O 1
ATOM 637 N N . HIS A 1 80 ? -18.589 15.428 13.411 1.00 96.06 80 HIS A N 1
ATOM 638 C CA . HIS A 1 80 ? -17.796 14.229 13.115 1.00 96.06 80 HIS A CA 1
ATOM 639 C C . HIS A 1 80 ? -16.697 13.934 14.147 1.00 96.06 80 HIS A C 1
ATOM 641 O O . HIS A 1 80 ? -15.988 12.933 14.016 1.00 96.06 80 HIS A O 1
ATOM 647 N N . ILE A 1 81 ? -16.509 14.793 15.156 1.00 96.06 81 ILE A N 1
ATOM 648 C CA . ILE A 1 81 ? -15.524 14.574 16.218 1.00 96.06 81 ILE A CA 1
ATOM 649 C C . ILE A 1 81 ? -16.075 14.900 17.605 1.00 96.06 81 ILE A C 1
ATOM 651 O O . ILE A 1 81 ? -16.591 15.984 17.869 1.00 96.06 81 ILE A O 1
ATOM 655 N N . THR A 1 82 ? -15.864 13.967 18.528 1.00 96.56 82 THR A N 1
ATOM 656 C CA . THR A 1 82 ? -16.056 14.131 19.966 1.00 96.56 82 THR A CA 1
ATOM 657 C C . THR A 1 82 ? -14.699 14.053 20.658 1.00 96.56 82 THR A C 1
ATOM 659 O O . THR A 1 82 ? -13.983 13.060 20.542 1.00 96.56 82 THR A O 1
ATOM 662 N N . LEU A 1 83 ? -14.349 15.105 21.396 1.00 95.62 83 LEU A N 1
ATOM 663 C CA . LEU A 1 83 ? -13.129 15.155 22.200 1.00 95.62 83 LEU A CA 1
ATOM 664 C C . LEU A 1 83 ? -13.468 14.803 23.647 1.00 95.62 83 LEU A C 1
ATOM 666 O O . LEU A 1 83 ? -14.415 15.358 24.207 1.00 95.62 83 LEU A O 1
ATOM 670 N N . ILE A 1 84 ? -12.707 13.890 24.241 1.00 96.75 84 ILE A N 1
ATOM 671 C CA . ILE A 1 84 ? -12.965 13.357 25.579 1.00 96.75 84 ILE A CA 1
ATOM 672 C C . ILE A 1 84 ? -11.792 13.713 26.490 1.00 96.75 84 ILE A C 1
ATOM 674 O O . ILE A 1 84 ? -10.651 13.342 26.218 1.00 96.75 84 ILE A O 1
ATOM 678 N N . HIS A 1 85 ? -12.085 14.401 27.595 1.00 97.00 85 HIS A N 1
ATOM 679 C CA . HIS A 1 85 ? -11.143 14.566 28.700 1.00 97.00 85 HIS A CA 1
ATOM 680 C C . HIS A 1 85 ? -11.346 13.446 29.723 1.00 97.00 85 HIS A C 1
ATOM 682 O O . HIS A 1 85 ? -12.249 13.513 30.554 1.00 97.00 85 HIS A O 1
ATOM 688 N N . ASP A 1 86 ? -10.543 12.390 29.622 1.00 97.69 86 ASP A N 1
ATOM 689 C CA . ASP A 1 86 ? -10.547 11.245 30.543 1.00 97.69 86 ASP A CA 1
ATOM 690 C C . ASP A 1 86 ? -9.237 10.452 30.368 1.00 97.69 86 ASP A C 1
ATOM 692 O O . ASP A 1 86 ? -8.476 10.667 29.423 1.00 97.69 86 ASP A O 1
ATOM 696 N N . ASP A 1 87 ? -8.979 9.513 31.272 1.00 96.62 87 ASP A N 1
ATOM 697 C CA . ASP A 1 87 ? -8.026 8.433 31.019 1.00 96.62 87 ASP A CA 1
ATOM 698 C C . ASP A 1 87 ? -8.560 7.520 29.899 1.00 96.62 87 ASP A C 1
ATOM 700 O O . ASP A 1 87 ? -9.760 7.243 29.836 1.00 96.62 87 ASP A O 1
ATOM 704 N N . SER A 1 88 ? -7.696 7.041 29.002 1.00 97.12 88 SER A N 1
ATOM 705 C CA . SER A 1 88 ? -8.138 6.291 27.820 1.00 97.12 88 SER A CA 1
ATOM 706 C C . SER A 1 88 ? -8.766 4.940 28.169 1.00 97.12 88 SER A C 1
ATOM 708 O O . SER A 1 88 ? -9.786 4.567 27.586 1.00 97.12 88 SER A O 1
ATOM 710 N N . VAL A 1 89 ? -8.237 4.234 29.174 1.00 97.75 89 VAL A N 1
ATOM 711 C CA . VAL A 1 89 ? -8.809 2.970 29.666 1.00 97.75 89 VAL A CA 1
ATOM 712 C C . VAL A 1 89 ? -10.175 3.223 30.314 1.00 97.75 89 VAL A C 1
ATOM 714 O O . VAL A 1 89 ? -11.130 2.476 30.085 1.00 97.75 89 VAL A O 1
ATOM 717 N N . SER A 1 90 ? -10.289 4.287 31.110 1.00 97.94 90 SER A N 1
ATOM 718 C CA . SER A 1 90 ? -11.540 4.759 31.716 1.00 97.94 90 SER A CA 1
ATOM 719 C C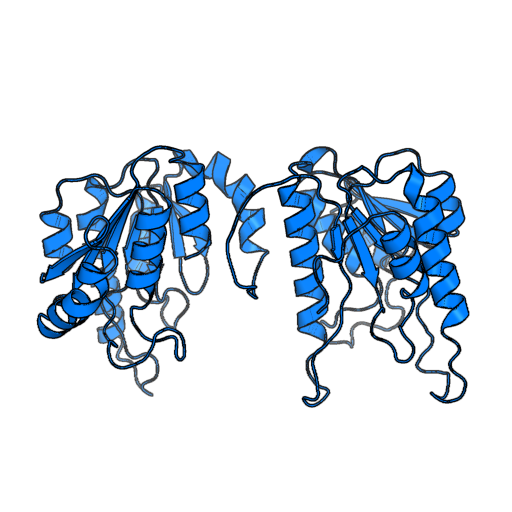 . SER A 1 90 ? -12.591 5.135 30.660 1.00 97.94 90 SER A C 1
ATOM 721 O O . SER A 1 90 ? -13.734 4.675 30.748 1.00 97.94 90 SER A O 1
ATOM 723 N N . ALA A 1 91 ? -12.209 5.894 29.631 1.00 98.06 91 ALA A N 1
ATOM 724 C CA . ALA A 1 91 ? -13.088 6.287 28.534 1.00 98.06 91 ALA A CA 1
ATOM 725 C C . ALA A 1 91 ? -13.590 5.077 27.741 1.00 98.06 91 ALA A C 1
ATOM 727 O O . ALA A 1 91 ? -14.795 4.953 27.520 1.00 98.06 91 ALA A O 1
ATOM 728 N N . LEU A 1 92 ? -12.691 4.152 27.381 1.00 98.31 92 LEU A N 1
ATOM 729 C CA . LEU A 1 92 ? -13.043 2.922 26.671 1.00 98.31 92 LEU A CA 1
ATOM 730 C C . LEU A 1 92 ? -14.036 2.076 27.476 1.00 98.31 92 LEU A C 1
ATOM 732 O O . LEU A 1 92 ? -15.045 1.652 26.929 1.00 98.31 92 LEU A O 1
ATOM 736 N N . LYS A 1 93 ? -13.834 1.913 28.792 1.00 97.69 93 LYS A N 1
ATOM 737 C CA . LYS A 1 93 ? -14.777 1.182 29.666 1.00 97.69 93 LYS A CA 1
ATOM 738 C C . LYS A 1 93 ? -16.175 1.807 29.724 1.00 97.69 93 LYS A C 1
ATOM 740 O O . LYS A 1 93 ? -17.149 1.096 29.968 1.00 97.69 93 LYS A O 1
ATOM 745 N N . LYS A 1 94 ? -16.280 3.130 29.570 1.00 97.62 94 LYS A N 1
ATOM 746 C CA . LYS A 1 94 ? -17.554 3.873 29.584 1.00 97.62 94 LYS A CA 1
ATOM 747 C C . LYS A 1 94 ? -18.179 3.996 28.194 1.00 97.62 94 LYS A C 1
ATOM 749 O O . LYS A 1 94 ? -19.328 4.440 28.096 1.00 97.62 94 LYS A O 1
ATOM 754 N N . PHE A 1 95 ? -17.441 3.651 27.139 1.00 97.69 95 PHE A N 1
ATOM 755 C CA . PHE A 1 95 ? -17.906 3.765 25.768 1.00 97.69 95 PHE A CA 1
ATOM 756 C C . PHE A 1 95 ? -19.111 2.847 25.538 1.00 97.69 95 PHE A C 1
ATOM 758 O O . PHE A 1 95 ? -19.243 1.795 26.158 1.00 97.69 95 PHE A O 1
ATOM 765 N N . LYS A 1 96 ? -20.053 3.265 24.690 1.00 95.19 96 LYS A N 1
ATOM 766 C CA . LYS A 1 96 ? -21.331 2.544 24.507 1.00 95.19 96 LYS A CA 1
ATOM 767 C C . LYS A 1 96 ? -21.542 2.021 23.095 1.00 95.19 96 LYS A C 1
ATOM 769 O O . LYS A 1 96 ? -22.334 1.100 22.910 1.00 95.19 96 LYS A O 1
ATOM 774 N N . SER A 1 97 ? -20.845 2.591 22.123 1.00 94.88 97 SER A N 1
ATOM 775 C CA . SER A 1 97 ? -21.003 2.246 20.714 1.00 94.88 97 SER A CA 1
ATOM 776 C C . SER A 1 97 ? -20.048 1.126 20.305 1.00 94.88 97 SER A C 1
ATOM 778 O O . SER A 1 97 ? -19.162 0.719 21.066 1.00 94.88 97 SER A O 1
ATOM 780 N N . LYS A 1 98 ? -20.255 0.600 19.095 1.00 95.69 98 LYS A N 1
ATOM 781 C CA . LYS A 1 98 ? -19.266 -0.245 18.425 1.00 95.69 98 LYS A CA 1
ATOM 782 C C . LYS A 1 98 ? -18.134 0.614 17.874 1.00 95.69 98 LYS A C 1
ATOM 784 O O . LYS A 1 98 ? -18.340 1.789 17.598 1.00 95.69 98 LYS A O 1
ATOM 789 N N . ILE A 1 99 ? -16.946 0.031 17.784 1.00 96.75 99 ILE A N 1
ATOM 790 C CA . ILE A 1 99 ? -15.741 0.683 17.272 1.00 96.75 99 ILE A CA 1
ATOM 791 C C . ILE A 1 99 ? -15.314 -0.075 16.018 1.00 96.75 99 ILE A C 1
ATOM 793 O O . ILE A 1 99 ? -14.991 -1.258 16.109 1.00 96.75 99 ILE A O 1
ATOM 797 N N . ASP A 1 100 ? -15.288 0.583 14.863 1.00 95.12 100 ASP A N 1
ATOM 798 C CA . ASP A 1 100 ? -14.771 0.002 13.618 1.00 95.12 100 ASP A CA 1
ATOM 799 C C . ASP A 1 100 ? -13.238 0.106 13.561 1.00 95.12 100 ASP A C 1
ATOM 801 O O . ASP A 1 100 ? -12.567 -0.786 13.042 1.00 95.12 100 ASP A O 1
ATOM 805 N N . LEU A 1 101 ? -12.667 1.158 14.154 1.00 96.50 101 LEU A N 1
ATOM 806 C CA . LEU A 1 101 ? -11.222 1.325 14.309 1.00 96.50 101 LEU A CA 1
ATOM 807 C C . LEU A 1 101 ? -10.857 1.792 15.711 1.00 96.50 101 LEU A C 1
ATOM 809 O O . LEU A 1 101 ? -11.232 2.891 16.110 1.00 96.50 101 LEU A O 1
ATOM 813 N N . LEU A 1 102 ? -10.068 0.985 16.416 1.00 97.69 102 LEU A N 1
ATOM 814 C CA . LEU A 1 102 ? -9.397 1.383 17.650 1.00 97.69 102 LEU A CA 1
ATOM 815 C C . LEU A 1 102 ? -7.944 1.753 17.330 1.00 97.69 102 LEU A C 1
ATOM 817 O O . LEU A 1 102 ? -7.150 0.870 17.011 1.00 97.69 102 LEU A O 1
ATOM 821 N N . TYR A 1 103 ? -7.614 3.041 17.387 1.00 97.25 103 TYR A N 1
ATOM 822 C CA . TYR A 1 103 ? -6.263 3.572 17.201 1.00 97.25 103 TYR A CA 1
ATOM 823 C C . TYR A 1 103 ? -5.621 3.873 18.560 1.00 97.25 103 TYR A C 1
ATOM 825 O O . TYR A 1 103 ? -6.192 4.639 19.333 1.00 97.25 103 TYR A O 1
ATOM 833 N N . LEU A 1 104 ? -4.477 3.254 18.862 1.00 95.94 104 LEU A N 1
ATOM 834 C CA . LEU A 1 104 ? -3.796 3.379 20.154 1.00 95.94 104 LEU A CA 1
ATOM 835 C C . LEU A 1 104 ? -2.469 4.134 20.024 1.00 95.94 104 LEU A C 1
ATOM 837 O O . LEU A 1 104 ? -1.540 3.612 19.406 1.00 95.94 104 LEU A O 1
ATOM 841 N N . ASP A 1 105 ? -2.401 5.322 20.629 1.00 91.62 105 ASP A N 1
ATOM 842 C CA . ASP A 1 105 ? -1.282 6.276 20.541 1.00 91.62 105 ASP A CA 1
ATOM 843 C C . ASP A 1 105 ? -1.167 7.152 21.818 1.00 91.62 105 ASP A C 1
ATOM 845 O O . ASP A 1 105 ? -1.076 8.376 21.780 1.00 91.62 105 ASP A O 1
ATOM 849 N N . SER A 1 106 ? -1.277 6.542 23.005 1.00 83.19 106 SER A N 1
ATOM 850 C CA . SER A 1 106 ? -1.399 7.286 24.271 1.00 83.19 106 SER A CA 1
ATOM 851 C C . SER A 1 106 ? -0.077 7.550 25.005 1.00 83.19 106 SER A C 1
ATOM 853 O O . SER A 1 106 ? 0.377 8.689 25.068 1.00 83.19 106 SER A O 1
ATOM 855 N N . VAL A 1 107 ? 0.498 6.535 25.661 1.00 83.00 107 VAL A N 1
ATOM 856 C CA . VAL A 1 107 ? 1.616 6.706 26.609 1.00 83.00 107 VAL A CA 1
ATOM 857 C C . VAL A 1 107 ? 2.962 6.599 25.902 1.00 83.00 107 VAL A C 1
ATOM 859 O O . VAL A 1 107 ? 3.377 5.503 25.513 1.00 83.00 107 VAL A O 1
ATOM 862 N N . ASP A 1 108 ? 3.665 7.730 25.819 1.00 77.56 108 ASP A N 1
ATOM 863 C CA . ASP A 1 108 ? 5.032 7.793 25.311 1.00 77.56 108 ASP A CA 1
ATOM 864 C C . ASP A 1 108 ? 6.046 7.107 26.226 1.00 77.56 108 ASP A C 1
ATOM 866 O O . ASP A 1 108 ? 5.913 7.098 27.451 1.00 77.56 108 ASP A O 1
ATOM 870 N N . PHE A 1 109 ? 7.109 6.579 25.622 1.00 74.12 109 PHE A N 1
ATOM 871 C CA . PHE A 1 109 ? 8.347 6.296 26.335 1.00 74.12 109 PHE A CA 1
ATOM 872 C C . PHE A 1 109 ? 9.516 6.897 25.555 1.00 74.12 109 PHE A C 1
ATOM 874 O O . PHE A 1 109 ? 9.612 6.752 24.334 1.00 74.12 109 PHE A O 1
ATOM 881 N N . ASP A 1 110 ? 10.397 7.605 26.258 1.00 68.31 110 ASP A N 1
ATOM 882 C CA . ASP A 1 110 ? 11.521 8.292 25.630 1.00 68.31 110 ASP A CA 1
ATOM 883 C C . ASP A 1 110 ? 12.652 7.296 25.351 1.00 68.31 110 ASP A C 1
ATOM 885 O O . ASP A 1 110 ? 13.512 7.016 26.187 1.00 68.31 110 ASP A O 1
ATOM 889 N N . TRP A 1 111 ? 12.615 6.728 24.150 1.00 63.47 111 TRP A N 1
ATOM 890 C CA . TRP A 1 111 ? 13.628 5.805 23.651 1.00 63.47 111 TRP A CA 1
ATOM 891 C C . TRP A 1 111 ? 14.902 6.511 23.156 1.00 63.47 111 TRP A C 1
ATOM 893 O O . TRP A 1 111 ? 15.873 5.827 22.831 1.00 63.47 111 TRP A O 1
ATOM 903 N N . LEU A 1 112 ? 14.910 7.851 23.089 1.00 61.69 112 LEU A N 1
ATOM 904 C CA . LEU A 1 112 ? 16.046 8.669 22.644 1.00 61.69 112 LEU A CA 1
ATOM 905 C C . LEU A 1 112 ? 16.961 9.103 23.795 1.00 61.69 112 LEU A C 1
ATOM 907 O O . LEU A 1 112 ? 18.085 9.550 23.548 1.00 61.69 112 LEU A O 1
ATOM 911 N N . LEU A 1 113 ? 16.532 8.958 25.050 1.00 58.81 113 LEU A N 1
ATOM 912 C CA . LEU A 1 113 ? 17.436 9.110 26.188 1.00 58.81 113 LEU A CA 1
ATOM 913 C C . LEU A 1 113 ? 18.508 8.020 26.133 1.00 58.81 113 LEU A C 1
ATOM 915 O O . LEU A 1 113 ? 18.216 6.862 25.876 1.00 58.81 113 LEU A O 1
ATOM 919 N N . ASN A 1 114 ? 19.761 8.365 26.446 1.00 51.34 114 ASN A N 1
ATOM 920 C CA . ASN A 1 114 ? 20.898 7.424 26.452 1.00 51.34 114 ASN A CA 1
ATOM 921 C C . ASN A 1 114 ? 20.768 6.268 27.475 1.00 51.34 114 ASN A C 1
ATOM 923 O O . ASN A 1 114 ? 21.669 5.436 27.567 1.00 51.34 114 ASN A O 1
ATOM 927 N N . SER A 1 115 ? 19.662 6.225 28.223 1.00 55.97 115 SER A N 1
ATOM 928 C CA . SER A 1 115 ? 19.290 5.180 29.175 1.00 55.97 115 SER A CA 1
ATOM 929 C C . SER A 1 115 ? 17.758 5.133 29.317 1.00 55.97 115 SER A C 1
ATOM 931 O O . SER A 1 115 ? 17.249 5.586 30.346 1.00 55.97 115 SER A O 1
ATOM 933 N N . PRO A 1 116 ? 16.995 4.632 28.325 1.00 58.59 116 PRO A N 1
ATOM 934 C CA . PRO A 1 116 ? 15.578 4.379 28.547 1.00 58.59 116 PRO A CA 1
ATOM 935 C C . PRO A 1 116 ? 15.482 3.319 29.645 1.00 58.59 116 PRO A C 1
ATOM 937 O O . PRO A 1 116 ? 16.133 2.271 29.563 1.00 58.59 116 PRO A O 1
ATOM 940 N N . SER A 1 117 ? 14.746 3.601 30.718 1.00 62.22 117 SER A N 1
ATOM 941 C CA . SER A 1 117 ? 14.604 2.606 31.771 1.00 62.22 117 SER A CA 1
ATOM 942 C C . SER A 1 117 ? 13.696 1.483 31.262 1.00 62.22 117 SER A C 1
ATOM 944 O O . SER A 1 117 ? 12.672 1.732 30.624 1.00 62.22 117 SER A O 1
ATOM 946 N N . GLU A 1 118 ? 14.052 0.228 31.542 1.00 63.44 118 GLU A N 1
ATOM 947 C CA . GLU A 1 118 ? 13.199 -0.933 31.232 1.00 63.44 118 GLU A CA 1
ATOM 948 C C . GLU A 1 118 ? 11.779 -0.762 31.813 1.00 63.44 118 GLU A C 1
ATOM 950 O O . GLU A 1 118 ? 10.795 -1.245 31.254 1.00 63.44 118 GLU A O 1
ATOM 955 N N . PHE A 1 119 ? 11.679 -0.001 32.905 1.00 67.25 119 PHE A N 1
ATOM 956 C CA . PHE A 1 119 ? 10.448 0.361 33.589 1.00 67.25 119 PHE A CA 1
ATOM 957 C C . PHE A 1 119 ? 9.509 1.240 32.744 1.00 67.25 119 PHE A C 1
ATOM 959 O O . PHE A 1 119 ? 8.311 0.959 32.699 1.00 67.25 119 PHE A O 1
ATOM 966 N N . ASP A 1 120 ? 10.021 2.251 32.035 1.00 71.38 120 ASP A N 1
ATOM 967 C CA . ASP A 1 120 ? 9.185 3.175 31.248 1.00 71.38 120 ASP A CA 1
ATOM 968 C C . ASP A 1 120 ? 8.550 2.471 30.042 1.00 71.38 120 ASP A C 1
ATOM 970 O O . ASP A 1 120 ? 7.359 2.616 29.758 1.00 71.38 120 ASP A O 1
ATOM 974 N N . HIS A 1 121 ? 9.325 1.614 29.379 1.00 79.25 121 HIS A N 1
ATOM 975 C CA . HIS A 1 121 ? 8.839 0.782 28.283 1.00 79.25 121 HIS A CA 1
ATOM 976 C C . HIS A 1 121 ? 7.744 -0.200 28.740 1.00 79.25 121 HIS A C 1
ATOM 978 O O . HIS A 1 121 ? 6.712 -0.338 28.079 1.00 79.25 121 HIS A O 1
ATOM 984 N N . GLN A 1 122 ? 7.931 -0.856 29.892 1.00 86.25 122 GLN A N 1
ATOM 985 C CA . GLN A 1 122 ? 6.929 -1.773 30.440 1.00 86.25 122 GLN A CA 1
ATOM 986 C C . GLN A 1 122 ? 5.608 -1.055 30.738 1.00 86.25 122 GLN A C 1
ATOM 988 O O . GLN A 1 122 ? 4.549 -1.598 30.429 1.00 86.25 122 GLN A O 1
ATOM 993 N N . GLN A 1 123 ? 5.644 0.164 31.290 1.00 88.38 123 GLN A N 1
ATOM 994 C CA . GLN A 1 123 ? 4.423 0.930 31.557 1.00 88.38 123 GLN A CA 1
ATOM 995 C C . GLN A 1 123 ? 3.620 1.211 30.290 1.00 88.38 123 GLN A C 1
ATOM 997 O O . GLN A 1 123 ? 2.414 0.966 30.280 1.00 88.38 123 GLN A O 1
ATOM 1002 N N . SER A 1 124 ? 4.279 1.667 29.222 1.00 89.75 124 SER A N 1
ATOM 1003 C CA . SER A 1 124 ? 3.612 1.923 27.941 1.00 89.75 124 SER A CA 1
ATOM 1004 C C . SER A 1 124 ? 2.968 0.644 27.381 1.00 89.75 124 SER A C 1
ATOM 1006 O O . SER A 1 124 ? 1.791 0.645 27.016 1.00 89.75 124 S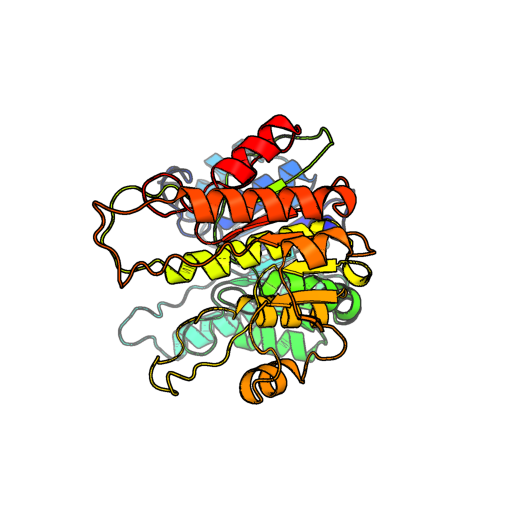ER A O 1
ATOM 1008 N N . GLN A 1 125 ? 3.676 -0.491 27.445 1.00 92.75 125 GLN A N 1
ATOM 1009 C CA . GLN A 1 125 ? 3.129 -1.786 27.022 1.00 92.75 125 GLN A CA 1
ATOM 1010 C C . GLN A 1 125 ? 1.941 -2.265 27.860 1.00 92.75 125 GLN A C 1
ATOM 1012 O O . GLN A 1 125 ? 0.972 -2.805 27.315 1.00 92.75 125 GLN A O 1
ATOM 1017 N N . PHE A 1 126 ? 2.001 -2.095 29.182 1.00 94.94 126 PHE A N 1
ATOM 1018 C CA . PHE A 1 126 ? 0.885 -2.432 30.064 1.00 94.94 126 PHE A CA 1
ATOM 1019 C C . PHE A 1 126 ? -0.321 -1.534 29.801 1.00 94.94 126 PHE A C 1
ATOM 1021 O O . PHE A 1 126 ? -1.445 -2.033 29.773 1.00 94.94 126 PHE A O 1
ATOM 1028 N N . HIS A 1 127 ? -0.101 -0.242 29.562 1.00 95.38 127 HIS A N 1
ATOM 1029 C CA . HIS A 1 127 ? -1.179 0.693 29.265 1.00 95.38 127 HIS A CA 1
ATOM 1030 C C . HIS A 1 127 ? -1.887 0.337 27.954 1.00 95.38 127 HIS A C 1
ATOM 1032 O O . HIS A 1 127 ? -3.103 0.152 27.959 1.00 95.38 127 HIS A O 1
ATOM 1038 N N . ALA A 1 128 ? -1.138 0.099 26.871 1.00 95.75 128 ALA A N 1
ATOM 1039 C CA . ALA A 1 128 ? -1.701 -0.349 25.594 1.00 95.75 128 ALA A CA 1
ATOM 1040 C C . ALA A 1 128 ? -2.476 -1.676 25.727 1.00 95.75 128 ALA A C 1
ATOM 1042 O O . ALA A 1 128 ? -3.530 -1.870 25.113 1.00 95.75 128 ALA A O 1
ATOM 1043 N N . LEU A 1 129 ? -1.994 -2.605 26.563 1.00 97.56 129 LEU A N 1
ATOM 1044 C CA . LEU A 1 129 ? -2.706 -3.849 26.864 1.00 97.56 129 LEU A CA 1
ATOM 1045 C C . LEU A 1 129 ? -4.043 -3.593 27.579 1.00 97.56 129 LEU A C 1
ATOM 1047 O O . LEU A 1 129 ? -5.044 -4.239 27.256 1.00 97.56 129 LEU A O 1
ATOM 1051 N N . GLU A 1 130 ? -4.083 -2.682 28.551 1.00 98.25 130 GLU A N 1
ATOM 1052 C CA . GLU A 1 130 ? -5.317 -2.335 29.263 1.00 98.25 130 GLU A CA 1
ATOM 1053 C C . GLU A 1 130 ? -6.310 -1.574 28.372 1.00 98.25 130 GLU A C 1
ATOM 1055 O O . GLU A 1 130 ? -7.514 -1.835 28.456 1.00 98.25 130 GLU A O 1
ATOM 1060 N N . GLU A 1 131 ? -5.832 -0.725 27.459 1.00 98.06 131 GLU A N 1
ATOM 1061 C CA . GLU A 1 131 ? -6.660 -0.099 26.421 1.00 98.06 131 GLU A CA 1
ATOM 1062 C C . GLU A 1 131 ? -7.297 -1.157 25.516 1.00 98.06 131 GLU A C 1
ATOM 1064 O O . GLU A 1 131 ? -8.515 -1.168 25.341 1.00 98.06 131 GLU A O 1
ATOM 1069 N N . VAL A 1 132 ? -6.514 -2.119 25.011 1.00 97.88 132 VAL A N 1
ATOM 1070 C CA . VAL A 1 132 ? -7.055 -3.228 24.212 1.00 97.88 132 VAL A CA 1
ATOM 1071 C C . VAL A 1 132 ? -8.099 -4.020 24.991 1.00 97.88 132 VAL A C 1
ATOM 1073 O O . VAL A 1 132 ? -9.169 -4.308 24.456 1.00 97.88 132 VAL A O 1
ATOM 1076 N N . LYS A 1 133 ? -7.829 -4.378 26.251 1.00 97.94 133 LYS A N 1
ATOM 1077 C CA . LYS A 1 133 ? -8.787 -5.129 27.078 1.00 97.94 133 LYS A CA 1
ATOM 1078 C C . LYS A 1 133 ? -10.084 -4.355 27.300 1.00 97.94 133 LYS A C 1
ATOM 1080 O O . LYS A 1 133 ? -11.152 -4.965 27.274 1.00 97.94 133 LYS A O 1
ATOM 1085 N N . ALA A 1 134 ? -10.000 -3.043 27.517 1.00 98.06 134 ALA A N 1
ATOM 1086 C CA . ALA A 1 134 ? -11.166 -2.181 27.664 1.00 98.06 134 ALA A CA 1
ATOM 1087 C C . ALA A 1 134 ? -11.945 -2.052 26.345 1.00 98.06 134 ALA A C 1
ATOM 1089 O O . ALA A 1 134 ? -13.165 -2.191 26.336 1.00 98.06 134 ALA A O 1
ATOM 1090 N N . GLY A 1 135 ? -11.243 -1.861 25.226 1.00 97.12 135 GLY A N 1
ATOM 1091 C CA . GLY A 1 135 ? -11.833 -1.687 23.901 1.00 97.12 135 GLY A CA 1
ATOM 1092 C C . GLY A 1 135 ? -12.430 -2.961 23.299 1.00 97.12 135 GLY A C 1
ATOM 1093 O O . GLY A 1 135 ? -13.381 -2.877 22.526 1.00 97.12 135 GLY A O 1
ATOM 1094 N N . LEU A 1 136 ? -11.934 -4.149 23.666 1.00 95.88 136 LEU A N 1
ATOM 1095 C CA . LEU A 1 136 ? -12.271 -5.415 22.997 1.00 95.88 136 LEU A CA 1
ATOM 1096 C C . LEU A 1 136 ? -13.779 -5.720 22.951 1.00 95.88 136 LEU A C 1
ATOM 1098 O O . LEU A 1 136 ? -14.247 -6.323 21.989 1.00 95.88 136 LEU A O 1
ATOM 1102 N N . PHE A 1 137 ? -14.552 -5.291 23.952 1.00 93.62 137 PHE A N 1
ATOM 1103 C CA . PHE A 1 137 ? -16.009 -5.498 24.003 1.00 93.62 137 PHE A CA 1
ATOM 1104 C C . PHE A 1 137 ? -16.788 -4.634 22.992 1.00 93.62 137 PHE A C 1
ATOM 1106 O O . PHE A 1 137 ? -17.924 -4.954 22.614 1.00 93.62 137 PHE A O 1
ATOM 1113 N N . HIS A 1 138 ? -16.164 -3.557 22.523 1.00 96.88 138 HIS A N 1
ATOM 1114 C CA . HIS A 1 138 ? -16.711 -2.627 21.539 1.00 96.88 138 HIS A CA 1
ATOM 1115 C C . HIS A 1 138 ? -16.334 -3.005 20.106 1.00 96.88 138 HIS A C 1
ATOM 1117 O O . HIS A 1 138 ? -16.976 -2.535 19.171 1.00 96.88 138 HIS A O 1
ATOM 1123 N N . LEU A 1 139 ? -15.357 -3.894 19.931 1.00 94.62 139 LEU A N 1
ATOM 1124 C CA . LEU A 1 139 ? -14.954 -4.405 18.628 1.00 94.62 139 LEU A CA 1
ATOM 1125 C C . LEU A 1 139 ? -15.919 -5.507 18.170 1.00 94.62 139 LEU A C 1
ATOM 1127 O O . LEU A 1 139 ? -16.404 -6.323 18.961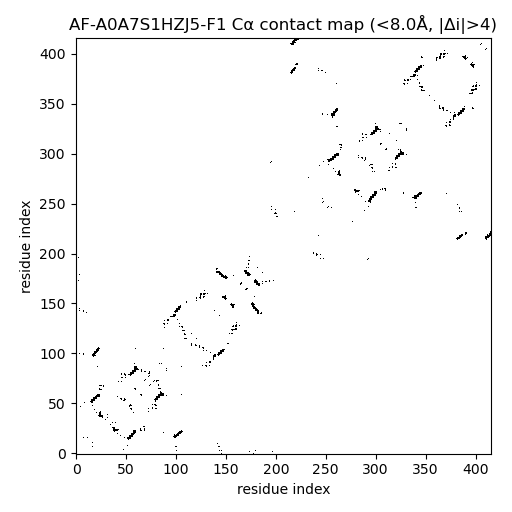 1.00 94.62 139 LEU A O 1
ATOM 1131 N N . ASP A 1 140 ? -16.222 -5.525 16.882 1.00 89.25 140 ASP A N 1
ATOM 1132 C CA . ASP A 1 140 ? -16.952 -6.589 16.211 1.00 89.25 140 ASP A CA 1
ATOM 1133 C C . ASP A 1 140 ? -16.007 -7.355 15.257 1.00 89.25 140 ASP A C 1
ATOM 1135 O O . ASP A 1 140 ? -14.814 -7.045 15.175 1.00 89.25 140 ASP A O 1
ATOM 1139 N N . PRO A 1 141 ? -16.480 -8.404 14.559 1.00 86.81 141 PRO A N 1
ATOM 1140 C CA . PRO A 1 141 ? -15.632 -9.152 13.638 1.00 86.81 141 PRO A CA 1
ATOM 1141 C C . PRO A 1 141 ? -15.078 -8.347 12.462 1.00 86.81 141 PRO A C 1
ATOM 1143 O O . PRO A 1 141 ? -14.208 -8.867 11.774 1.00 86.81 141 PRO A O 1
ATOM 1146 N N . THR A 1 142 ? -15.593 -7.142 12.214 1.00 87.31 142 THR A N 1
ATOM 1147 C CA . THR A 1 142 ? -15.171 -6.209 11.166 1.00 87.31 142 THR A CA 1
ATOM 1148 C C . THR A 1 142 ? -14.252 -5.093 11.622 1.00 87.31 142 THR A C 1
ATOM 1150 O O . THR A 1 142 ? -13.736 -4.364 10.779 1.00 87.31 142 THR A O 1
ATOM 1153 N N . SER A 1 143 ? -13.996 -5.004 12.923 1.00 93.00 143 SER A N 1
ATOM 1154 C CA . SER A 1 143 ? -13.131 -3.983 13.484 1.00 93.00 143 SER A CA 1
ATOM 1155 C C . SER A 1 143 ? -11.647 -4.236 13.229 1.00 93.00 143 SER A C 1
ATOM 1157 O O . SER A 1 143 ? -11.170 -5.375 13.165 1.00 93.00 143 SER A O 1
ATOM 1159 N N . MET A 1 144 ? -10.897 -3.139 13.223 1.00 95.12 144 MET A N 1
ATOM 1160 C CA . MET A 1 144 ? -9.442 -3.118 13.225 1.00 95.12 144 MET A CA 1
ATOM 1161 C C . MET A 1 144 ? -8.909 -2.505 14.522 1.00 95.12 144 MET A C 1
ATOM 1163 O O . MET A 1 144 ? -9.474 -1.551 15.055 1.00 95.12 144 MET A O 1
ATOM 1167 N N . VAL A 1 145 ? -7.779 -3.029 14.996 1.00 97.12 145 VAL A N 1
ATOM 1168 C CA . VAL A 1 145 ? -6.941 -2.364 16.001 1.00 97.12 145 VAL A CA 1
ATOM 1169 C C . VAL A 1 145 ? -5.662 -1.907 15.314 1.00 97.12 145 VAL A C 1
ATOM 1171 O O . VAL A 1 145 ? -5.020 -2.703 14.628 1.00 97.12 145 VAL A O 1
ATOM 1174 N N . LEU A 1 146 ? -5.311 -0.635 15.466 1.00 96.31 146 LEU A N 1
ATOM 1175 C CA . LEU A 1 146 ? -4.095 -0.038 14.927 1.00 96.31 146 LEU A CA 1
ATOM 1176 C C . LEU A 1 146 ? -3.276 0.532 16.086 1.00 96.31 146 LEU A C 1
ATOM 1178 O O . LEU A 1 146 ? -3.755 1.386 16.821 1.00 96.31 146 LEU A O 1
ATOM 1182 N N . PHE A 1 147 ? -2.051 0.050 16.231 1.00 94.94 147 PHE A N 1
ATOM 1183 C CA . PHE A 1 147 ? -1.109 0.465 17.260 1.00 94.94 147 PHE A CA 1
ATOM 1184 C C . PHE A 1 147 ? -0.059 1.394 16.663 1.00 94.94 147 PHE A C 1
ATOM 1186 O O . PHE A 1 147 ? 0.483 1.067 15.601 1.00 94.94 147 PHE A O 1
ATOM 1193 N N . ASP A 1 148 ? 0.250 2.492 17.348 1.00 91.62 148 ASP A N 1
ATOM 1194 C CA . ASP A 1 148 ? 1.400 3.337 17.029 1.00 91.62 148 ASP A CA 1
ATOM 1195 C C . ASP A 1 148 ? 2.673 2.891 17.773 1.00 91.62 148 ASP A C 1
ATOM 1197 O O . ASP A 1 148 ? 2.606 2.126 18.740 1.00 91.62 148 ASP A O 1
ATOM 1201 N N . ASP A 1 149 ? 3.843 3.336 17.304 1.00 88.12 149 ASP A N 1
ATOM 1202 C CA . ASP A 1 149 ? 5.149 3.107 17.954 1.00 88.12 149 ASP A CA 1
ATOM 1203 C C . ASP A 1 149 ? 5.476 1.632 18.288 1.00 88.12 149 ASP A C 1
ATOM 1205 O O . ASP A 1 149 ? 5.933 1.268 19.380 1.00 88.12 149 ASP A O 1
ATOM 1209 N N . CYS A 1 150 ? 5.260 0.746 17.319 1.00 88.12 150 CYS A N 1
ATOM 1210 C CA . CYS A 1 150 ? 5.513 -0.688 17.444 1.00 88.12 150 CYS A CA 1
ATOM 1211 C C . CYS A 1 150 ? 6.935 -1.116 17.067 1.00 88.12 150 CYS A C 1
ATOM 1213 O O . CYS A 1 150 ? 7.501 -1.995 17.714 1.00 88.12 150 CYS A O 1
ATOM 1215 N N . ALA A 1 151 ? 7.534 -0.512 16.036 1.00 84.62 151 ALA A N 1
ATOM 1216 C CA . ALA A 1 151 ? 8.874 -0.882 15.555 1.00 84.62 151 ALA A CA 1
ATOM 1217 C C . ALA A 1 151 ? 9.985 -0.006 16.157 1.00 84.62 151 ALA A C 1
ATOM 1219 O O . ALA A 1 151 ? 10.816 0.551 15.440 1.00 84.62 151 ALA A O 1
ATOM 1220 N N . VAL A 1 152 ? 9.995 0.107 17.483 1.00 78.50 152 VAL A N 1
ATOM 1221 C CA . VAL A 1 152 ? 11.034 0.797 18.268 1.00 78.50 152 VAL A CA 1
ATOM 1222 C C . VAL A 1 152 ? 11.707 -0.210 19.229 1.00 78.50 152 VAL A C 1
ATOM 1224 O O . VAL A 1 152 ? 11.238 -1.352 19.336 1.00 78.50 152 VAL A O 1
ATOM 1227 N N . PRO A 1 153 ? 12.829 0.127 19.903 1.00 77.81 153 PRO A N 1
ATOM 1228 C CA . PRO A 1 153 ? 13.523 -0.804 20.797 1.00 77.81 153 PRO A CA 1
ATOM 1229 C C . PRO A 1 153 ? 12.601 -1.489 21.822 1.00 77.81 153 PRO A C 1
ATOM 1231 O O . PRO A 1 153 ? 11.593 -0.926 22.241 1.00 77.81 153 PRO A O 1
ATOM 1234 N N . PHE A 1 154 ? 12.962 -2.717 22.217 1.00 74.31 154 PHE A N 1
ATOM 1235 C CA . PHE A 1 154 ? 12.216 -3.580 23.154 1.00 74.31 154 PHE A CA 1
ATOM 1236 C C . PHE A 1 154 ? 10.837 -4.086 22.668 1.00 74.31 154 PHE A C 1
ATOM 1238 O O . PHE A 1 154 ? 10.087 -4.689 23.436 1.00 74.31 154 PHE A O 1
ATOM 1245 N N . GLY A 1 155 ? 10.541 -3.946 21.370 1.00 71.75 155 GLY A N 1
ATOM 1246 C CA . GLY A 1 155 ? 9.275 -4.393 20.767 1.00 71.75 155 GLY A CA 1
ATOM 1247 C C . GLY A 1 155 ? 8.169 -3.337 20.812 1.00 71.75 155 GLY A C 1
ATOM 1248 O O . GLY A 1 155 ? 7.005 -3.662 20.575 1.00 71.75 155 GLY A O 1
ATOM 1249 N N . GLY A 1 156 ? 8.536 -2.094 21.132 1.00 83.69 156 GLY A N 1
ATOM 1250 C CA . GLY A 1 156 ? 7.646 -0.943 21.138 1.00 83.69 156 GLY A CA 1
ATOM 1251 C C . GLY A 1 156 ? 6.488 -1.025 22.117 1.00 83.69 156 GLY A C 1
ATOM 1252 O O . GLY A 1 156 ? 6.414 -1.901 22.978 1.00 83.69 156 GLY A O 1
ATOM 1253 N N . ARG A 1 157 ? 5.560 -0.078 21.987 1.00 86.19 157 ARG A N 1
ATOM 1254 C CA . ARG A 1 157 ? 4.435 0.093 22.923 1.00 86.19 157 ARG A CA 1
ATOM 1255 C C . ARG A 1 157 ? 3.424 -1.041 22.845 1.00 86.19 157 ARG A C 1
ATOM 1257 O O . ARG A 1 157 ? 2.647 -1.266 23.763 1.00 86.19 157 ARG A O 1
ATOM 1264 N N . CYS A 1 158 ? 3.416 -1.776 21.742 1.00 91.06 158 CYS A N 1
ATOM 1265 C CA . CYS A 1 158 ? 2.310 -2.660 21.418 1.00 91.06 158 CYS A CA 1
ATOM 1266 C C . CYS A 1 158 ? 2.568 -4.142 21.708 1.00 91.06 158 CYS A C 1
ATOM 1268 O O . CYS A 1 158 ? 1.619 -4.919 21.635 1.00 91.06 158 CYS A O 1
ATOM 1270 N N . SER A 1 159 ? 3.792 -4.558 22.064 1.00 91.88 159 SER A N 1
ATOM 1271 C CA . SER A 1 159 ? 4.165 -5.983 22.160 1.00 91.88 159 SER A CA 1
ATOM 1272 C C . SER A 1 159 ? 3.189 -6.824 22.997 1.00 91.88 159 SER A C 1
ATOM 1274 O O . SER A 1 159 ? 2.613 -7.792 22.494 1.00 91.88 159 SER A O 1
ATOM 1276 N N . LEU A 1 160 ? 2.911 -6.416 24.246 1.00 95.31 160 LEU A N 1
ATOM 1277 C CA . LEU A 1 160 ? 1.994 -7.145 25.136 1.00 95.31 160 LEU A CA 1
ATOM 1278 C C . LEU A 1 160 ? 0.555 -7.180 24.604 1.00 95.31 160 LEU A C 1
ATOM 1280 O O . LEU A 1 160 ? -0.134 -8.197 24.713 1.00 95.31 160 LEU A O 1
ATOM 1284 N N . ALA A 1 161 ? 0.094 -6.078 24.019 1.00 96.62 161 ALA A N 1
ATOM 1285 C CA . ALA A 1 161 ? -1.247 -5.964 23.465 1.00 96.62 161 ALA A CA 1
ATOM 1286 C C . ALA A 1 161 ? -1.418 -6.822 22.195 1.00 96.62 161 ALA A C 1
ATOM 1288 O O . ALA A 1 161 ? -2.433 -7.506 22.032 1.00 96.62 161 ALA A O 1
ATOM 1289 N N . VAL A 1 162 ? -0.398 -6.856 21.333 1.00 95.81 162 VAL A N 1
ATOM 1290 C CA . VAL A 1 162 ? -0.338 -7.689 20.125 1.00 95.81 162 VAL A CA 1
ATOM 1291 C C . VAL A 1 162 ? -0.322 -9.173 20.488 1.00 95.81 162 VAL A C 1
ATOM 1293 O O . VAL A 1 162 ? -1.106 -9.943 19.929 1.00 95.81 162 VAL A O 1
ATOM 1296 N N . GLU A 1 163 ? 0.519 -9.587 21.441 1.00 96.12 163 GLU A N 1
ATOM 1297 C CA . GLU A 1 163 ? 0.550 -10.956 21.983 1.00 96.12 163 GLU A CA 1
ATOM 1298 C C . GLU A 1 163 ? -0.828 -11.372 22.521 1.00 96.12 163 GLU A C 1
ATOM 1300 O O . GLU A 1 163 ? -1.359 -12.432 22.171 1.00 96.12 163 GLU A O 1
ATOM 1305 N N . TYR A 1 164 ? -1.465 -10.498 23.304 1.00 97.62 164 TYR A N 1
ATOM 1306 C CA . TYR A 1 164 ? -2.803 -10.735 23.839 1.00 97.62 164 TYR A CA 1
ATOM 1307 C C . TYR A 1 164 ? -3.854 -10.931 22.733 1.00 97.62 164 TYR A C 1
ATOM 1309 O O . TYR A 1 164 ? -4.625 -11.896 22.773 1.00 97.62 164 TYR A O 1
ATOM 1317 N N . LEU A 1 165 ? -3.876 -10.064 21.713 1.00 96.69 165 LEU A N 1
ATOM 1318 C CA . LEU A 1 165 ? -4.806 -10.178 20.585 1.00 96.69 165 LEU A CA 1
ATOM 1319 C C . LEU A 1 165 ? -4.550 -11.432 19.738 1.00 96.69 165 LEU A C 1
ATOM 1321 O O . LEU A 1 165 ? -5.509 -12.109 19.350 1.00 96.69 165 LEU A O 1
ATOM 1325 N N . LYS A 1 166 ? -3.284 -11.804 19.500 1.00 95.81 166 LYS A N 1
ATOM 1326 C CA . LYS A 1 166 ? -2.924 -13.075 18.841 1.00 95.81 166 LYS A CA 1
ATOM 1327 C C . LYS A 1 166 ? -3.506 -14.268 19.603 1.00 95.81 166 LYS A C 1
ATOM 1329 O O . LYS A 1 166 ? -4.142 -15.126 18.989 1.00 95.81 166 LYS A O 1
ATOM 1334 N N . GLY A 1 167 ? -3.386 -14.277 20.935 1.00 95.44 167 GLY A N 1
ATOM 1335 C CA . GLY A 1 167 ? -3.994 -15.289 21.809 1.00 95.44 167 GLY A CA 1
ATOM 1336 C C . GLY A 1 167 ? -5.529 -15.338 21.747 1.00 95.44 167 GLY A C 1
ATOM 1337 O O . GLY A 1 167 ? -6.134 -16.367 22.043 1.00 95.44 167 GLY A O 1
ATOM 1338 N N . LYS A 1 168 ? -6.175 -14.251 21.306 1.00 94.31 168 LYS A N 1
ATOM 1339 C CA . LYS A 1 168 ? -7.623 -14.157 21.042 1.00 94.31 168 LYS A CA 1
ATOM 1340 C C . LYS A 1 168 ? -8.006 -14.446 19.584 1.00 94.31 168 LYS A C 1
ATOM 1342 O O . LYS A 1 168 ? -9.167 -14.274 19.219 1.00 94.31 168 LYS A O 1
ATOM 1347 N N . GLY A 1 169 ? -7.066 -14.891 18.751 1.00 92.50 169 GLY A N 1
ATOM 1348 C CA . GLY A 1 169 ? -7.322 -15.250 17.355 1.00 92.50 169 GLY A CA 1
ATOM 1349 C C . GLY A 1 169 ? -7.335 -14.067 16.384 1.00 92.50 169 GLY A C 1
ATOM 1350 O O . GLY A 1 169 ? -7.843 -14.201 15.270 1.00 92.50 169 GLY A O 1
ATOM 1351 N N . TRP A 1 170 ? -6.782 -12.917 16.766 1.00 94.75 170 TRP A N 1
ATOM 1352 C CA . TRP A 1 170 ? -6.523 -11.828 15.825 1.00 94.75 170 TRP A CA 1
ATOM 1353 C C . TRP A 1 170 ? -5.275 -12.124 14.991 1.00 94.75 170 TRP A C 1
ATOM 1355 O O . TRP A 1 170 ? -4.398 -12.898 15.383 1.00 94.75 170 TRP A O 1
ATOM 1365 N N . LYS A 1 171 ? -5.203 -11.520 13.809 1.00 92.69 171 LYS A N 1
ATOM 1366 C CA . LYS A 1 171 ? -4.100 -11.658 12.861 1.00 92.69 171 LYS A CA 1
ATOM 1367 C C . LYS A 1 171 ? -3.460 -10.304 12.635 1.00 92.69 171 LYS A C 1
ATOM 1369 O O . LYS A 1 171 ? -4.165 -9.305 12.535 1.00 92.69 171 LYS A O 1
ATOM 1374 N N . VAL A 1 172 ? -2.133 -10.304 12.564 1.00 89.81 172 VAL A N 1
ATOM 1375 C CA . VAL A 1 172 ? -1.361 -9.146 12.124 1.00 89.81 172 VAL A CA 1
ATOM 1376 C C . VAL A 1 172 ? -1.550 -9.012 10.626 1.00 89.81 172 VAL A C 1
ATOM 1378 O O . VAL A 1 172 ? -1.456 -9.992 9.887 1.00 89.81 172 VAL A O 1
ATOM 1381 N N . VAL A 1 173 ? -1.868 -7.798 10.218 1.00 84.38 173 VAL A N 1
ATOM 1382 C CA . VAL A 1 173 ? -2.250 -7.473 8.854 1.00 84.38 173 VAL A CA 1
ATOM 1383 C C . VAL A 1 173 ? -1.412 -6.341 8.255 1.00 84.38 173 VAL A C 1
ATOM 1385 O O . VAL A 1 173 ? -1.350 -6.150 7.043 1.00 84.38 173 VAL A O 1
ATOM 1388 N N . HIS A 1 174 ? -0.706 -5.626 9.126 1.00 85.69 174 HIS A N 1
ATOM 1389 C CA . HIS A 1 174 ? 0.418 -4.765 8.811 1.00 85.69 174 HIS A CA 1
ATOM 1390 C C . HIS A 1 174 ? 1.402 -4.844 9.976 1.00 85.69 174 HIS A C 1
ATOM 1392 O O . HIS A 1 174 ? 0.963 -4.833 11.127 1.00 85.69 174 HIS A O 1
ATOM 1398 N N . ASP A 1 175 ? 2.690 -4.933 9.661 1.00 86.12 175 ASP A N 1
ATOM 1399 C CA . ASP A 1 175 ? 3.780 -5.006 10.629 1.00 86.12 175 ASP A CA 1
ATOM 1400 C C . ASP A 1 175 ? 4.889 -4.045 10.192 1.00 86.12 175 ASP A C 1
ATOM 1402 O O . ASP A 1 175 ? 5.444 -4.174 9.099 1.00 86.12 175 ASP A O 1
ATOM 1406 N N . GLY A 1 176 ? 5.128 -3.021 10.999 1.00 87.38 176 GLY A N 1
ATOM 1407 C CA . GLY A 1 176 ? 6.016 -1.909 10.701 1.00 87.38 176 GLY A CA 1
ATOM 1408 C C . GLY A 1 176 ? 6.040 -0.946 11.880 1.00 87.38 176 GLY A C 1
ATOM 1409 O O . GLY A 1 176 ? 5.778 -1.344 13.013 1.00 87.38 176 GLY A O 1
ATOM 1410 N N . TYR A 1 177 ? 6.311 0.337 11.618 1.00 86.00 177 TYR A N 1
ATOM 1411 C CA . TYR A 1 177 ? 6.235 1.367 12.664 1.00 86.00 177 TYR A CA 1
ATOM 1412 C C . TYR A 1 177 ? 4.893 1.337 13.403 1.00 86.00 177 TYR A C 1
ATOM 1414 O O . TYR A 1 177 ? 4.866 1.419 14.625 1.00 86.00 177 TYR A O 1
ATOM 1422 N N . GLN A 1 178 ? 3.810 1.095 12.663 1.00 91.69 178 GLN A N 1
ATOM 1423 C CA . GLN A 1 178 ? 2.495 0.791 13.210 1.00 91.69 178 GLN A CA 1
ATOM 1424 C C . GLN A 1 178 ? 2.174 -0.685 12.982 1.00 91.69 178 GLN A C 1
ATOM 1426 O O . GLN A 1 178 ? 2.492 -1.228 11.922 1.00 91.69 178 GLN A O 1
ATOM 1431 N N . ILE A 1 179 ? 1.472 -1.319 13.920 1.00 92.62 179 ILE A N 1
ATOM 1432 C CA . ILE A 1 179 ? 0.918 -2.664 13.719 1.00 92.62 179 ILE A CA 1
ATOM 1433 C C . ILE A 1 179 ? -0.592 -2.557 13.565 1.00 92.62 179 ILE A C 1
ATOM 1435 O O . ILE A 1 179 ? -1.269 -1.974 14.404 1.00 92.62 179 ILE A O 1
ATOM 1439 N N . ALA A 1 180 ? -1.136 -3.152 12.505 1.00 94.00 180 ALA A N 1
ATOM 1440 C CA . ALA A 1 180 ? -2.580 -3.291 12.334 1.00 94.00 180 ALA A CA 1
ATOM 1441 C C . ALA A 1 180 ? -2.988 -4.749 12.544 1.00 94.00 180 ALA A C 1
ATOM 1443 O O . ALA A 1 180 ? -2.326 -5.666 12.044 1.00 94.00 180 ALA A O 1
ATOM 1444 N N . MET A 1 181 ? -4.100 -4.970 13.240 1.00 94.56 181 MET A N 1
ATOM 1445 C CA . MET A 1 181 ? -4.650 -6.295 13.511 1.00 94.56 181 MET A CA 1
ATOM 1446 C C . MET A 1 181 ? -6.151 -6.361 13.242 1.00 94.56 181 MET A C 1
ATOM 1448 O O . MET A 1 181 ? -6.883 -5.411 13.510 1.00 94.56 181 MET A O 1
ATOM 1452 N N . VAL A 1 182 ? -6.613 -7.519 12.763 1.00 92.69 182 VAL A N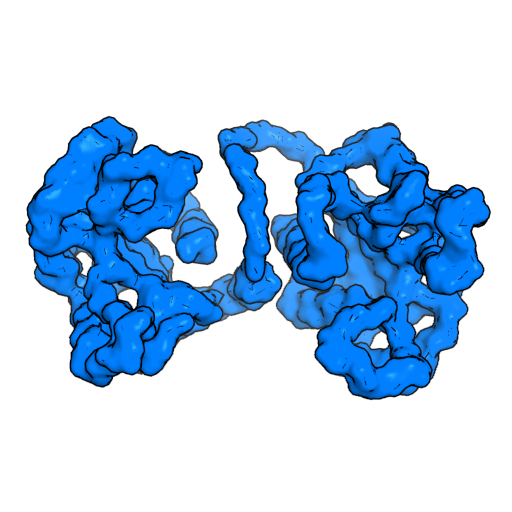 1
ATOM 1453 C CA . VAL A 1 182 ? -8.038 -7.827 12.504 1.00 92.69 182 VAL A CA 1
ATOM 1454 C C . VAL A 1 182 ? -8.376 -9.238 12.984 1.00 92.69 182 VAL A C 1
ATOM 1456 O O . VAL A 1 182 ? -7.479 -10.061 13.187 1.00 92.69 182 VAL A O 1
ATOM 1459 N N . GLN A 1 183 ? -9.654 -9.579 13.144 1.00 88.56 183 GLN A N 1
ATOM 1460 C CA . GLN A 1 183 ? -10.037 -10.941 13.535 1.00 88.56 183 GLN A CA 1
ATOM 1461 C C . GLN A 1 183 ? -9.802 -11.970 12.412 1.00 88.56 183 GLN A C 1
ATOM 1463 O O . GLN A 1 183 ? -10.080 -11.715 11.241 1.00 88.56 183 GLN A O 1
ATOM 1468 N N . ALA A 1 184 ? -9.356 -13.189 12.756 1.00 68.50 184 ALA A N 1
ATOM 1469 C CA . ALA A 1 184 ? -9.023 -14.246 11.784 1.00 68.50 184 ALA A CA 1
ATOM 1470 C C . ALA A 1 184 ? -10.153 -14.636 10.810 1.00 68.50 184 ALA A C 1
ATOM 1472 O O . ALA A 1 184 ? -9.874 -15.074 9.694 1.00 68.50 184 ALA A O 1
ATOM 1473 N N . LYS A 1 185 ? -11.430 -14.450 11.178 1.00 64.31 185 LYS A N 1
ATOM 1474 C CA . LYS A 1 185 ? -12.553 -14.673 10.245 1.00 64.31 185 LYS A CA 1
ATOM 1475 C C . LYS A 1 185 ? -12.498 -13.746 9.022 1.00 64.31 185 LYS A C 1
ATOM 1477 O O . LYS A 1 185 ? -13.027 -14.102 7.978 1.00 64.31 185 LYS A O 1
ATOM 1482 N N . GLN A 1 186 ? -11.815 -12.606 9.126 1.00 57.12 186 GLN A N 1
ATOM 1483 C CA . GLN A 1 186 ? -11.576 -11.684 8.016 1.00 57.12 186 GLN A CA 1
ATOM 1484 C C . GLN A 1 186 ? -10.235 -11.880 7.315 1.00 57.12 186 GLN A C 1
ATOM 1486 O O . GLN A 1 186 ? -10.057 -11.424 6.186 1.00 57.12 186 GLN A O 1
ATOM 1491 N N . SER A 1 187 ? -9.280 -12.554 7.960 1.00 49.62 187 SER A N 1
ATOM 1492 C CA . SER A 1 187 ? -7.902 -12.617 7.476 1.00 49.62 187 SER A CA 1
ATOM 1493 C C . SER A 1 187 ? -7.784 -13.342 6.131 1.00 49.62 187 SER A C 1
ATOM 1495 O O . SER A 1 187 ? -6.889 -13.032 5.361 1.00 49.62 187 SER A O 1
ATOM 1497 N N . HIS A 1 188 ? -8.713 -14.242 5.796 1.00 47.25 188 HIS A N 1
ATOM 1498 C CA . HIS A 1 188 ? -8.684 -14.994 4.535 1.00 47.25 188 HIS A CA 1
ATOM 1499 C C . HIS A 1 188 ? -8.994 -14.121 3.304 1.00 47.25 188 HIS A C 1
ATOM 1501 O O . HIS A 1 188 ? -8.369 -14.299 2.267 1.00 47.25 188 HIS A O 1
ATOM 1507 N N . ASN A 1 189 ? -9.876 -13.121 3.434 1.00 46.62 189 ASN A N 1
ATOM 1508 C CA . ASN A 1 189 ? -10.155 -12.153 2.362 1.00 46.62 189 ASN A CA 1
ATOM 1509 C C . ASN A 1 189 ? -9.177 -10.966 2.365 1.00 46.62 189 ASN A C 1
ATOM 1511 O O . ASN A 1 189 ? -9.082 -10.237 1.379 1.00 46.62 189 ASN A O 1
ATOM 1515 N N . MET A 1 190 ? -8.474 -10.750 3.481 1.00 46.25 190 MET A N 1
ATOM 1516 C CA . MET A 1 190 ? -7.612 -9.589 3.682 1.00 46.25 190 MET A CA 1
ATOM 1517 C C . MET A 1 190 ? -6.141 -9.868 3.413 1.00 46.25 190 MET A C 1
ATOM 1519 O O . MET A 1 190 ? -5.533 -9.033 2.768 1.00 46.25 190 MET A O 1
ATOM 1523 N N . LEU A 1 191 ? -5.587 -11.028 3.795 1.00 44.28 191 LEU A N 1
ATOM 1524 C CA . LEU A 1 191 ? -4.203 -11.401 3.458 1.00 44.28 191 LEU A CA 1
ATOM 1525 C C . LEU A 1 191 ? -3.996 -11.466 1.941 1.00 44.28 191 LEU A C 1
ATOM 1527 O O . LEU A 1 191 ? -3.020 -10.908 1.452 1.00 44.28 191 LEU A O 1
ATOM 1531 N N . ALA A 1 192 ? -4.973 -12.000 1.198 1.00 43.00 192 ALA A N 1
ATOM 1532 C CA . ALA A 1 192 ? -4.992 -11.941 -0.266 1.00 43.00 192 ALA A CA 1
ATOM 1533 C C . ALA A 1 192 ? -4.989 -10.494 -0.805 1.00 43.00 192 ALA A C 1
ATOM 1535 O O . ALA A 1 192 ? -4.462 -10.227 -1.878 1.00 43.00 192 ALA A O 1
ATOM 1536 N N . ARG A 1 193 ? -5.542 -9.536 -0.043 1.00 44.12 193 ARG A N 1
ATOM 1537 C CA . ARG A 1 193 ? -5.560 -8.099 -0.366 1.00 44.12 193 ARG A CA 1
ATOM 1538 C C . ARG A 1 193 ? -4.401 -7.298 0.263 1.00 44.12 193 ARG A C 1
ATOM 1540 O O . ARG A 1 193 ? -4.235 -6.126 -0.061 1.00 44.12 193 ARG A O 1
ATOM 1547 N N . GLN A 1 194 ? -3.603 -7.884 1.156 1.00 43.41 194 GLN A N 1
ATOM 1548 C CA . GLN A 1 194 ? -2.608 -7.178 1.976 1.00 43.41 194 GLN A CA 1
ATOM 1549 C C . GLN A 1 194 ? -1.180 -7.477 1.652 1.00 43.41 194 GLN A C 1
ATOM 1551 O O . GLN A 1 194 ? -0.364 -6.572 1.780 1.00 43.41 194 GLN A O 1
ATOM 1556 N N . THR A 1 195 ? -0.869 -8.676 1.180 1.00 40.44 195 THR A N 1
ATOM 1557 C CA . THR A 1 195 ? 0.432 -8.844 0.548 1.00 40.44 195 THR A CA 1
ATOM 1558 C C . THR A 1 195 ? 0.565 -7.899 -0.652 1.00 40.44 195 THR A C 1
ATOM 1560 O O . THR A 1 195 ? 1.667 -7.445 -0.943 1.00 40.44 195 THR A O 1
ATOM 1563 N N . ILE A 1 196 ? -0.573 -7.481 -1.235 1.00 38.09 196 ILE A N 1
ATOM 1564 C CA . ILE A 1 196 ? -0.679 -6.348 -2.162 1.00 38.09 196 ILE A CA 1
ATOM 1565 C C . ILE A 1 196 ? -0.130 -5.083 -1.501 1.00 38.09 196 ILE A C 1
ATOM 1567 O O . ILE A 1 196 ? 0.819 -4.511 -2.001 1.00 38.09 196 ILE A O 1
ATOM 1571 N N . ALA A 1 197 ? -0.697 -4.652 -0.370 1.00 34.94 197 ALA A N 1
ATOM 1572 C CA . ALA A 1 197 ? -0.451 -3.351 0.252 1.00 34.94 197 ALA A CA 1
ATOM 1573 C C . ALA A 1 197 ? 0.849 -3.244 1.076 1.00 34.94 197 ALA A C 1
ATOM 1575 O O . ALA A 1 197 ? 1.356 -2.141 1.247 1.00 34.94 197 ALA A O 1
ATOM 1576 N N . SER A 1 198 ? 1.399 -4.342 1.602 1.00 36.47 198 SER A N 1
ATOM 1577 C CA . SER A 1 198 ? 2.593 -4.317 2.465 1.00 36.47 198 SER A CA 1
ATOM 1578 C C . SER A 1 198 ? 3.914 -4.321 1.693 1.00 36.47 198 SER A C 1
ATOM 1580 O O . SER A 1 198 ? 4.931 -3.893 2.229 1.00 36.47 198 SER A O 1
ATOM 1582 N N . MET A 1 199 ? 3.915 -4.750 0.426 1.00 37.09 199 MET A N 1
ATOM 1583 C CA . MET A 1 199 ? 5.072 -4.596 -0.472 1.00 37.09 199 MET A CA 1
ATOM 1584 C C . MET A 1 199 ? 5.193 -3.169 -1.037 1.00 37.09 199 MET A C 1
ATOM 1586 O O . MET A 1 199 ? 6.123 -2.860 -1.782 1.00 37.09 199 MET A O 1
ATOM 1590 N N . LEU A 1 200 ? 4.267 -2.286 -0.659 1.00 45.44 200 LEU A N 1
ATOM 1591 C CA . LEU A 1 200 ? 4.036 -0.970 -1.227 1.00 45.44 200 LEU A CA 1
ATOM 1592 C C . LEU A 1 200 ? 4.139 0.128 -0.157 1.00 45.44 200 LEU A C 1
ATOM 1594 O O . LEU A 1 200 ? 3.140 0.387 0.507 1.00 45.44 200 LEU A O 1
ATOM 1598 N N . MET A 1 201 ? 5.293 0.802 -0.017 1.00 36.69 201 MET A N 1
ATOM 1599 C CA . MET A 1 201 ? 5.428 2.272 0.188 1.00 36.69 201 MET A CA 1
ATOM 1600 C C . MET A 1 201 ? 6.830 2.705 0.688 1.00 36.69 201 MET A C 1
ATOM 1602 O O . MET A 1 201 ? 7.531 1.840 1.217 1.00 36.69 201 MET A O 1
ATOM 1606 N N . PRO A 1 202 ? 7.222 4.014 0.588 1.00 50.91 202 PRO A N 1
ATOM 1607 C CA . PRO A 1 202 ? 6.387 5.202 0.253 1.00 50.91 202 PRO A CA 1
ATOM 1608 C C . PRO A 1 202 ? 6.945 6.282 -0.715 1.00 50.91 202 PRO A C 1
ATOM 1610 O O . PRO A 1 202 ? 8.135 6.578 -0.693 1.00 50.91 202 PRO A O 1
ATOM 1613 N N . LEU A 1 203 ? 6.029 7.006 -1.400 1.00 33.12 203 LEU A N 1
ATOM 1614 C CA . LEU A 1 203 ? 5.769 8.460 -1.210 1.00 33.12 203 LEU A CA 1
ATOM 1615 C C . LEU A 1 203 ? 4.434 8.939 -1.855 1.00 33.12 203 LEU A C 1
ATOM 1617 O O . LEU A 1 203 ? 3.856 8.249 -2.690 1.00 33.12 203 LEU A O 1
ATOM 1621 N N . TRP A 1 204 ? 3.920 10.074 -1.356 1.00 39.28 204 TRP A N 1
ATOM 1622 C CA . TRP A 1 204 ? 2.614 10.735 -1.589 1.00 39.28 204 TRP A CA 1
ATOM 1623 C C . TRP A 1 204 ? 2.524 11.561 -2.896 1.00 39.28 204 TRP A C 1
ATOM 1625 O O . TRP A 1 204 ? 3.536 12.105 -3.320 1.00 39.28 204 TRP A O 1
ATOM 1635 N N . ILE A 1 205 ? 1.302 11.781 -3.423 1.00 28.86 205 ILE A N 1
ATOM 1636 C CA . ILE A 1 205 ? 0.908 12.990 -4.186 1.00 28.86 205 ILE A CA 1
ATOM 1637 C C . ILE A 1 205 ? -0.471 13.472 -3.696 1.00 28.86 205 ILE A C 1
ATOM 1639 O O . ILE A 1 205 ? -1.368 12.666 -3.437 1.00 28.86 205 ILE A O 1
ATOM 1643 N N . ASP A 1 206 ? -0.562 14.791 -3.546 1.00 30.86 206 ASP A N 1
ATOM 1644 C CA . ASP A 1 206 ? -1.659 15.613 -3.042 1.00 30.86 206 ASP A CA 1
ATOM 1645 C C . ASP A 1 206 ? -2.910 15.708 -3.945 1.00 30.86 206 ASP A C 1
ATOM 1647 O O . ASP A 1 206 ? -2.868 15.503 -5.154 1.00 30.86 206 ASP A O 1
ATOM 1651 N N . GLU A 1 207 ? -3.990 16.136 -3.281 1.00 31.61 207 GLU A N 1
ATOM 1652 C CA . GLU A 1 207 ? -5.258 16.709 -3.767 1.00 31.61 207 GLU A CA 1
ATOM 1653 C C . GLU A 1 207 ? -6.345 15.805 -4.396 1.00 31.61 207 GLU A C 1
ATOM 1655 O O . GLU A 1 207 ? -6.159 14.994 -5.297 1.00 31.61 207 GLU A O 1
ATOM 1660 N N . VAL A 1 208 ? -7.559 15.999 -3.869 1.00 30.28 208 VAL A N 1
ATOM 1661 C CA . VAL A 1 208 ? -8.814 15.303 -4.179 1.00 30.28 208 VAL A CA 1
ATOM 1662 C C . VAL A 1 208 ? -9.692 16.216 -5.038 1.00 30.28 208 VAL A C 1
ATOM 1664 O O . VAL A 1 208 ? -9.955 17.328 -4.590 1.00 30.28 208 VAL A O 1
ATOM 1667 N N . HIS A 1 209 ? -10.223 15.737 -6.179 1.00 28.20 209 HIS A N 1
ATOM 1668 C CA . HIS A 1 209 ? -11.671 15.739 -6.515 1.00 28.20 209 HIS A CA 1
ATOM 1669 C C . HIS A 1 209 ? -12.002 15.027 -7.865 1.00 28.20 209 HIS A C 1
ATOM 1671 O O . HIS A 1 209 ? -11.075 14.629 -8.564 1.00 28.20 209 HIS A O 1
ATOM 1677 N N . PRO A 1 210 ? -13.283 14.701 -8.195 1.00 40.66 210 PRO A N 1
ATOM 1678 C CA . PRO A 1 210 ? -13.708 13.337 -8.528 1.00 40.66 210 PRO A CA 1
ATOM 1679 C C . PRO A 1 210 ? -14.132 13.106 -9.998 1.00 40.66 210 PRO A C 1
ATOM 1681 O O . PRO A 1 210 ? -14.459 14.034 -10.724 1.00 40.66 210 PRO A O 1
ATOM 1684 N N . MET A 1 211 ? -14.201 11.819 -10.371 1.00 28.39 211 MET A N 1
ATOM 1685 C CA . MET A 1 211 ? -14.945 11.200 -11.490 1.00 28.39 211 MET A CA 1
ATOM 1686 C C . MET A 1 211 ? -14.995 11.924 -12.852 1.00 28.39 211 MET A C 1
ATOM 1688 O O . MET A 1 211 ? -15.816 12.809 -13.058 1.00 28.39 211 MET A O 1
ATOM 1692 N N . GLN A 1 212 ? -14.300 11.349 -13.844 1.00 23.19 212 GLN A N 1
ATOM 1693 C CA . GLN A 1 212 ? -14.884 10.872 -15.114 1.00 23.19 212 GLN A CA 1
ATOM 1694 C C . GLN A 1 212 ? -13.869 9.957 -15.839 1.00 23.19 212 GLN A C 1
ATOM 1696 O O . GLN A 1 212 ? -12.756 10.369 -16.153 1.00 23.19 212 GLN A O 1
ATOM 1701 N N . LEU A 1 213 ? -14.245 8.689 -16.056 1.00 28.52 213 LEU A N 1
ATOM 1702 C CA . LEU A 1 213 ? -13.521 7.695 -16.875 1.00 28.52 213 LEU A CA 1
ATOM 1703 C C . LEU A 1 213 ? -13.412 8.218 -18.325 1.00 28.52 213 LEU A C 1
ATOM 1705 O O . LEU A 1 213 ? -14.420 8.730 -18.815 1.00 28.52 213 LEU A O 1
ATOM 1709 N N . PRO A 1 214 ? -12.252 8.128 -19.015 1.00 25.05 214 PRO A N 1
ATOM 1710 C CA . PRO A 1 214 ? -11.530 6.878 -19.293 1.00 25.05 214 PRO A CA 1
ATOM 1711 C C . PRO A 1 214 ? -10.009 6.971 -19.021 1.00 25.05 214 PRO A C 1
ATOM 1713 O O . PRO A 1 214 ? -9.347 7.917 -19.451 1.00 25.05 214 PRO A O 1
ATOM 1716 N N . TRP A 1 215 ? -9.426 5.991 -18.325 1.00 31.91 215 TRP A N 1
ATOM 1717 C CA . TRP A 1 215 ? -8.005 6.022 -17.932 1.00 31.91 215 TRP A CA 1
ATOM 1718 C C . TRP A 1 215 ? -7.126 5.174 -18.862 1.00 31.91 215 TRP A C 1
ATOM 1720 O O . TRP A 1 215 ? -7.496 4.058 -19.216 1.00 31.91 215 TRP A O 1
ATOM 1730 N N . LYS A 1 216 ? -5.962 5.722 -19.233 1.00 36.25 216 LYS A N 1
ATOM 1731 C CA . LYS A 1 216 ? -4.879 5.109 -20.023 1.00 36.25 216 LYS A CA 1
ATOM 1732 C C . LYS A 1 216 ? -3.559 5.703 -19.532 1.00 36.25 216 LYS A C 1
ATOM 1734 O O . LYS A 1 216 ? -3.369 6.910 -19.687 1.00 36.25 216 LYS A O 1
ATOM 1739 N N . VAL A 1 217 ? -2.712 4.895 -18.894 1.00 35.91 217 VAL A N 1
ATOM 1740 C CA . VAL A 1 217 ? -1.689 5.369 -17.943 1.00 35.91 217 VAL A CA 1
ATOM 1741 C C . VAL A 1 217 ? -0.263 5.049 -18.395 1.00 35.91 217 VAL A C 1
ATOM 1743 O O . VAL A 1 217 ? 0.029 3.921 -18.781 1.00 35.91 217 VAL A O 1
ATOM 1746 N N . TYR A 1 218 ? 0.614 6.054 -18.309 1.00 44.34 218 TYR A N 1
ATOM 1747 C CA . TYR A 1 218 ? 2.063 5.960 -18.538 1.00 44.34 218 TYR A CA 1
ATOM 1748 C C . TYR A 1 218 ? 2.855 6.282 -17.289 1.00 44.34 218 TYR A C 1
ATOM 1750 O O . TYR A 1 218 ? 2.451 7.154 -16.512 1.00 44.34 218 TYR A O 1
ATOM 1758 N N . PHE A 1 219 ? 4.028 5.657 -17.207 1.00 40.97 219 PHE A N 1
ATOM 1759 C CA . PHE A 1 219 ? 5.092 6.010 -16.280 1.00 40.97 219 PHE A CA 1
ATOM 1760 C C . PHE A 1 219 ? 6.316 6.483 -17.075 1.00 40.97 219 PHE A C 1
ATOM 1762 O O . PHE A 1 219 ? 6.853 5.731 -17.890 1.00 40.97 219 PHE A O 1
ATOM 1769 N N . ASP A 1 220 ? 6.709 7.733 -16.833 1.00 40.34 220 ASP A N 1
ATOM 1770 C CA . ASP A 1 220 ? 7.972 8.354 -17.235 1.00 40.34 220 ASP A CA 1
ATOM 1771 C C . ASP A 1 220 ? 8.669 8.805 -15.938 1.00 40.34 220 ASP A C 1
ATOM 1773 O O . ASP A 1 220 ? 8.009 9.173 -14.964 1.00 40.34 220 ASP A O 1
ATOM 1777 N N . LEU A 1 221 ? 9.988 8.703 -15.866 1.00 44.22 221 LEU A N 1
ATOM 1778 C CA . LEU A 1 221 ? 10.748 9.078 -14.674 1.00 44.22 221 LEU A CA 1
ATOM 1779 C C . LEU A 1 221 ? 11.455 10.389 -15.035 1.00 44.22 221 LEU A C 1
ATOM 1781 O O . LEU A 1 221 ? 12.278 10.346 -15.935 1.00 44.22 221 LEU A O 1
ATOM 1785 N N . GLY A 1 222 ? 11.157 11.541 -14.416 1.00 38.38 222 GLY A N 1
ATOM 1786 C CA . GLY A 1 222 ? 12.026 12.729 -14.512 1.00 38.38 222 GLY A CA 1
ATOM 1787 C C . GLY A 1 222 ? 11.535 14.152 -14.139 1.00 38.38 222 GLY A C 1
ATOM 1788 O O . GLY A 1 222 ? 11.128 14.899 -15.026 1.00 38.38 222 GLY A O 1
ATOM 1789 N N . LYS A 1 223 ? 11.863 14.647 -12.920 1.00 34.00 223 LYS A N 1
ATOM 1790 C CA . LYS A 1 223 ? 12.528 15.919 -12.530 1.00 34.00 223 LYS A CA 1
ATOM 1791 C C . LYS A 1 223 ? 12.733 16.077 -10.998 1.00 34.00 223 LYS A C 1
ATOM 1793 O O . LYS A 1 223 ? 11.929 16.692 -10.297 1.00 34.00 223 LYS A O 1
ATOM 1798 N N . LEU A 1 224 ? 13.962 15.821 -10.524 1.00 32.97 224 LEU A N 1
ATOM 1799 C CA . LEU A 1 224 ? 14.519 16.455 -9.311 1.00 32.97 224 LEU A CA 1
ATOM 1800 C C . LEU A 1 224 ? 15.747 17.315 -9.642 1.00 32.97 224 LEU A C 1
ATOM 1802 O O . LEU A 1 224 ? 16.774 16.838 -10.121 1.00 32.97 224 LEU A O 1
ATOM 1806 N N . LYS A 1 225 ? 15.640 18.620 -9.363 1.00 36.00 225 LYS A N 1
ATOM 1807 C CA . LYS A 1 225 ? 16.744 19.579 -9.485 1.00 36.00 225 LYS A CA 1
ATOM 1808 C C . LYS A 1 225 ? 17.750 19.406 -8.343 1.00 36.00 225 LYS A C 1
ATOM 1810 O O . LYS A 1 225 ? 17.387 19.460 -7.172 1.00 36.00 225 LYS A O 1
ATOM 1815 N N . GLU A 1 226 ? 19.015 19.269 -8.734 1.00 39.28 226 GLU A N 1
ATOM 1816 C CA . GLU A 1 226 ? 20.235 19.569 -7.972 1.00 39.28 226 GLU A CA 1
ATOM 1817 C C . GLU A 1 226 ? 20.243 19.182 -6.483 1.00 39.28 226 GLU A C 1
ATOM 1819 O O . GLU A 1 226 ? 20.219 20.035 -5.595 1.00 39.28 226 GLU A O 1
ATOM 1824 N N . ARG A 1 227 ? 20.432 17.889 -6.187 1.00 30.47 227 ARG A N 1
ATOM 1825 C CA . ARG A 1 227 ? 21.156 17.466 -4.977 1.00 30.47 227 ARG A CA 1
ATOM 1826 C C . ARG A 1 227 ? 22.116 16.325 -5.308 1.00 30.47 227 ARG A C 1
ATOM 1828 O O . ARG A 1 227 ? 21.823 15.456 -6.114 1.00 30.47 227 ARG A O 1
ATOM 1835 N N . LYS A 1 228 ? 23.299 16.408 -4.697 1.00 34.12 228 LYS A N 1
ATOM 1836 C CA . LYS A 1 228 ? 24.505 15.588 -4.891 1.00 34.12 228 LYS A CA 1
ATOM 1837 C C . LYS A 1 228 ? 24.234 14.104 -5.213 1.00 34.12 228 LYS A C 1
ATOM 1839 O O . LYS A 1 228 ? 23.470 13.443 -4.519 1.00 34.12 228 LYS A O 1
ATOM 1844 N N . PHE A 1 229 ? 24.976 13.624 -6.212 1.00 35.59 229 PHE A N 1
ATOM 1845 C CA . PHE A 1 229 ? 24.996 12.343 -6.946 1.00 35.59 229 PHE A CA 1
ATOM 1846 C C . PHE A 1 229 ? 25.060 11.008 -6.156 1.00 35.59 229 PHE A C 1
ATOM 1848 O O . PHE A 1 229 ? 25.674 10.046 -6.606 1.00 35.59 229 PHE A O 1
ATOM 1855 N N . TYR A 1 230 ? 24.409 10.886 -5.001 1.00 37.31 230 TYR A N 1
ATOM 1856 C CA . TYR A 1 230 ? 24.318 9.619 -4.267 1.00 37.31 230 TYR A CA 1
ATOM 1857 C C . TYR A 1 230 ? 22.887 9.386 -3.758 1.00 37.31 230 TYR A C 1
ATOM 1859 O O . TYR A 1 230 ? 22.634 9.682 -2.592 1.00 37.31 230 TYR A O 1
ATOM 1867 N N . LYS A 1 231 ? 21.955 8.886 -4.606 1.00 37.78 231 LYS A N 1
ATOM 1868 C CA . LYS A 1 231 ? 20.685 8.229 -4.168 1.00 37.78 231 LYS A CA 1
ATOM 1869 C C . LYS A 1 231 ? 19.741 7.614 -5.241 1.00 37.78 231 LYS A C 1
ATOM 1871 O O . LYS A 1 231 ? 18.599 7.324 -4.909 1.00 37.78 231 LYS A O 1
ATOM 1876 N N . ASN A 1 232 ? 20.172 7.323 -6.472 1.00 43.53 232 ASN A N 1
ATOM 1877 C CA . ASN A 1 232 ? 19.255 6.939 -7.577 1.00 43.53 232 ASN A CA 1
ATOM 1878 C C . ASN A 1 232 ? 18.630 5.519 -7.505 1.00 43.53 232 ASN A C 1
ATOM 1880 O O . ASN A 1 232 ? 17.839 5.151 -8.364 1.00 43.53 232 ASN A O 1
ATOM 1884 N N . TRP A 1 233 ? 18.959 4.705 -6.497 1.00 47.06 233 TRP A N 1
ATOM 1885 C CA . TRP A 1 233 ? 18.506 3.303 -6.400 1.00 47.06 233 TRP A CA 1
ATOM 1886 C C . TRP A 1 233 ? 17.133 3.129 -5.754 1.00 47.06 233 TRP A C 1
ATOM 1888 O O . TRP A 1 233 ? 16.410 2.191 -6.074 1.00 47.06 233 TRP A O 1
ATOM 1898 N N . TYR A 1 234 ? 16.775 4.034 -4.843 1.00 45.81 234 TYR A N 1
ATOM 1899 C CA . TYR A 1 234 ? 15.490 3.987 -4.145 1.00 45.81 234 TYR A CA 1
ATOM 1900 C C . TYR A 1 234 ? 14.322 4.310 -5.091 1.00 45.81 234 TYR A C 1
ATOM 1902 O O . TYR A 1 234 ? 13.185 3.972 -4.795 1.00 45.81 234 TYR A O 1
ATOM 1910 N N . ASP A 1 235 ? 14.616 4.933 -6.234 1.00 58.09 235 ASP A N 1
ATOM 1911 C CA . ASP A 1 235 ? 13.622 5.396 -7.194 1.00 58.09 235 ASP A CA 1
ATOM 1912 C C . ASP A 1 235 ? 13.051 4.236 -8.021 1.00 58.09 235 ASP A C 1
ATOM 1914 O O . ASP A 1 235 ? 11.858 3.973 -7.953 1.00 58.09 235 ASP A O 1
ATOM 1918 N N . ARG A 1 236 ? 13.901 3.420 -8.669 1.00 59.91 236 ARG A N 1
ATOM 1919 C CA . ARG A 1 236 ? 13.453 2.322 -9.556 1.00 59.91 236 ARG A CA 1
ATOM 1920 C C . ARG A 1 236 ? 12.557 1.307 -8.843 1.00 59.91 236 ARG A C 1
ATOM 1922 O O . ARG A 1 236 ? 11.516 0.933 -9.371 1.00 59.91 236 ARG A O 1
ATOM 1929 N N . GLU A 1 237 ? 12.909 0.879 -7.629 1.00 61.12 237 GLU A N 1
ATOM 1930 C CA . GLU A 1 237 ? 12.060 -0.037 -6.850 1.00 61.12 237 GLU A CA 1
ATOM 1931 C C . GLU A 1 237 ? 10.709 0.607 -6.490 1.00 61.12 237 GLU A C 1
ATOM 1933 O O . GLU A 1 237 ? 9.671 -0.055 -6.549 1.00 61.12 237 GLU A O 1
ATOM 1938 N N . VAL A 1 238 ? 10.700 1.900 -6.148 1.00 62.03 238 VAL A N 1
ATOM 1939 C CA . VAL A 1 238 ? 9.472 2.653 -5.858 1.00 62.03 238 VAL A CA 1
ATOM 1940 C C . VAL A 1 238 ? 8.622 2.816 -7.119 1.00 62.03 238 VAL A C 1
ATOM 1942 O O . VAL A 1 238 ? 7.424 2.536 -7.062 1.00 62.03 238 VAL A O 1
ATOM 1945 N N . SER A 1 239 ? 9.214 3.170 -8.262 1.00 65.38 239 SER A N 1
ATOM 1946 C CA . SER A 1 239 ? 8.521 3.277 -9.550 1.00 65.38 239 SER A CA 1
ATOM 1947 C C . SER A 1 239 ? 7.878 1.950 -9.938 1.00 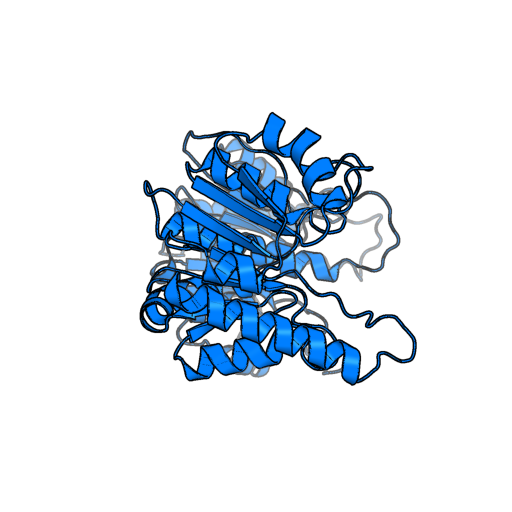65.38 239 SER A C 1
ATOM 1949 O O . SER A 1 239 ? 6.690 1.902 -10.245 1.00 65.38 239 SER A O 1
ATOM 1951 N N . MET A 1 240 ? 8.618 0.844 -9.831 1.00 71.75 240 MET A N 1
ATOM 1952 C CA . MET A 1 240 ? 8.077 -0.486 -10.113 1.00 71.75 240 MET A CA 1
ATOM 1953 C C . MET A 1 240 ? 6.939 -0.849 -9.160 1.00 71.75 240 MET A C 1
ATOM 1955 O O . MET A 1 240 ? 5.908 -1.358 -9.589 1.00 71.75 240 MET A O 1
ATOM 1959 N N . LYS A 1 241 ? 7.064 -0.536 -7.866 1.00 67.19 241 LYS A N 1
ATOM 1960 C CA . LYS A 1 241 ? 5.976 -0.726 -6.895 1.00 67.19 241 LYS A CA 1
ATOM 1961 C C . LYS A 1 241 ? 4.732 0.096 -7.248 1.00 67.19 241 LYS A C 1
ATOM 1963 O O . LYS A 1 241 ? 3.621 -0.402 -7.074 1.00 67.19 241 LYS A O 1
ATOM 1968 N N . LEU A 1 242 ? 4.883 1.320 -7.757 1.00 66.62 242 LEU A N 1
ATOM 1969 C CA . LEU A 1 242 ? 3.762 2.147 -8.233 1.00 66.62 242 LEU A CA 1
ATOM 1970 C C . LEU A 1 242 ? 3.098 1.552 -9.483 1.00 66.62 242 LEU A C 1
ATOM 1972 O O . LEU A 1 242 ? 1.872 1.519 -9.582 1.00 66.62 242 LEU A O 1
ATOM 1976 N N . VAL A 1 243 ? 3.889 1.013 -10.408 1.00 73.88 243 VAL A N 1
ATOM 1977 C CA . VAL A 1 243 ? 3.375 0.289 -11.577 1.00 73.88 243 VAL A CA 1
ATOM 1978 C C . VAL A 1 243 ? 2.573 -0.938 -11.136 1.00 73.88 243 VAL A C 1
ATOM 1980 O O . VAL A 1 243 ? 1.450 -1.149 -11.591 1.00 73.88 243 VAL A O 1
ATOM 1983 N N . LEU A 1 244 ? 3.106 -1.716 -10.193 1.00 71.12 244 LEU A N 1
ATOM 1984 C CA . LEU A 1 244 ? 2.436 -2.893 -9.642 1.00 71.12 244 LEU A CA 1
ATOM 1985 C C . LEU A 1 244 ? 1.145 -2.541 -8.899 1.00 71.12 244 LEU A C 1
ATOM 1987 O O . LEU A 1 244 ? 0.147 -3.253 -9.026 1.00 71.12 244 LEU A O 1
ATOM 1991 N N . GLN A 1 245 ? 1.117 -1.421 -8.173 1.00 66.69 245 GLN A N 1
ATOM 1992 C CA . GLN A 1 245 ? -0.119 -0.874 -7.603 1.00 66.69 245 GLN A CA 1
ATOM 1993 C C . GLN A 1 245 ? -1.177 -0.650 -8.668 1.00 66.69 245 GLN A C 1
ATOM 1995 O O . GLN A 1 245 ? -2.326 -1.049 -8.483 1.00 66.69 245 GLN A O 1
ATOM 2000 N N . TYR A 1 246 ? -0.784 -0.017 -9.771 1.00 71.00 246 TYR A N 1
ATOM 2001 C CA . TYR A 1 246 ? -1.692 0.307 -10.854 1.00 71.00 246 TYR A CA 1
ATOM 2002 C C . TYR A 1 246 ? -2.245 -0.957 -11.522 1.00 71.00 246 TYR A C 1
ATOM 2004 O O . TYR A 1 246 ? -3.462 -1.107 -11.614 1.00 71.00 246 TYR A O 1
ATOM 2012 N N . VAL A 1 247 ? -1.382 -1.912 -11.889 1.00 67.38 247 VAL A N 1
ATOM 2013 C CA . VAL A 1 247 ? -1.809 -3.200 -12.473 1.00 67.38 247 VAL A CA 1
ATOM 2014 C C . VAL A 1 247 ? -2.766 -3.940 -11.539 1.00 67.38 247 VAL A C 1
ATOM 2016 O O . VAL A 1 247 ? -3.799 -4.443 -11.981 1.00 67.38 247 VAL A O 1
ATOM 2019 N N . THR A 1 248 ? -2.486 -3.929 -10.234 1.00 66.81 248 THR A N 1
ATOM 2020 C CA . THR A 1 248 ? -3.369 -4.555 -9.243 1.00 66.81 248 THR A CA 1
ATOM 2021 C C . THR A 1 248 ? -4.717 -3.849 -9.134 1.00 66.81 248 THR A C 1
ATOM 2023 O O . THR A 1 248 ? -5.760 -4.498 -9.056 1.00 66.81 248 THR A O 1
ATOM 2026 N N . PHE A 1 249 ? -4.711 -2.514 -9.119 1.00 65.44 249 PHE A N 1
ATOM 2027 C CA . PHE A 1 249 ? -5.918 -1.697 -9.011 1.00 65.44 249 PHE A CA 1
ATOM 2028 C C . PHE A 1 249 ? -6.887 -1.941 -10.171 1.00 65.44 249 PHE A C 1
ATOM 2030 O O . PHE A 1 249 ? -8.099 -1.921 -9.966 1.00 65.44 249 PHE A O 1
ATOM 2037 N N . LEU A 1 250 ? -6.370 -2.239 -11.366 1.00 64.75 250 LEU A N 1
ATOM 2038 C CA . LEU A 1 250 ? -7.196 -2.598 -12.518 1.00 64.75 250 LEU A CA 1
ATOM 2039 C C . LEU A 1 250 ? -7.953 -3.929 -12.348 1.00 64.75 250 LEU A C 1
ATOM 2041 O O . LEU A 1 250 ? -8.796 -4.246 -13.182 1.00 64.75 250 LEU A O 1
ATOM 2045 N N . GLY A 1 251 ? -7.706 -4.693 -11.275 1.00 56.91 251 GLY A N 1
ATOM 2046 C CA . GLY A 1 251 ? -8.512 -5.860 -10.899 1.00 56.91 251 GLY A CA 1
ATOM 2047 C C . GLY A 1 251 ? -8.328 -7.074 -11.808 1.00 56.91 251 GLY A C 1
ATOM 2048 O O . GLY A 1 251 ? -9.200 -7.934 -11.867 1.00 56.91 251 GLY A O 1
ATOM 2049 N N . ARG A 1 252 ? -7.206 -7.145 -12.527 1.00 64.94 252 ARG A N 1
ATOM 2050 C CA . ARG A 1 252 ? -6.945 -8.146 -13.572 1.00 64.94 252 ARG A CA 1
ATOM 2051 C C . ARG A 1 252 ? -6.124 -9.342 -13.094 1.00 64.94 252 ARG A C 1
ATOM 2053 O O . ARG A 1 252 ? -5.594 -10.044 -13.945 1.00 64.94 252 ARG A O 1
ATOM 2060 N N . GLY A 1 253 ? -5.982 -9.521 -11.777 1.00 58.50 253 GLY A N 1
ATOM 2061 C CA . GLY A 1 253 ? -5.008 -10.409 -11.123 1.00 58.50 253 GLY A CA 1
ATOM 2062 C C . GLY A 1 253 ? -4.682 -11.665 -11.925 1.00 58.50 253 GLY A C 1
ATOM 2063 O O . GLY A 1 253 ? -3.605 -11.746 -12.498 1.00 58.50 253 GLY A O 1
ATOM 2064 N N . ASP A 1 254 ? -5.649 -12.563 -12.100 1.00 71.38 254 ASP A N 1
ATOM 2065 C CA . ASP A 1 254 ? -5.392 -13.880 -12.697 1.00 71.38 254 ASP A CA 1
ATOM 2066 C C . ASP A 1 254 ? -5.138 -13.875 -14.220 1.00 71.38 254 ASP A C 1
ATOM 2068 O O . ASP A 1 254 ? -4.426 -14.748 -14.712 1.00 71.38 254 ASP A O 1
ATOM 2072 N N . ASP A 1 255 ? -5.635 -12.873 -14.955 1.00 81.25 255 ASP A N 1
ATOM 2073 C CA . ASP A 1 255 ? -5.519 -12.774 -16.423 1.00 81.25 255 ASP A CA 1
ATOM 2074 C C . ASP A 1 255 ? -4.464 -11.743 -16.877 1.00 81.25 255 ASP A C 1
ATOM 2076 O O . ASP A 1 255 ? -4.354 -11.407 -18.061 1.00 81.25 255 ASP A O 1
ATOM 2080 N N . SER A 1 256 ? -3.698 -11.175 -15.943 1.00 89.06 256 SER A N 1
ATOM 2081 C CA . SER A 1 256 ? -2.748 -10.109 -16.257 1.00 89.06 256 SER A CA 1
ATOM 2082 C C . SER A 1 256 ? -1.510 -10.639 -16.958 1.00 89.06 256 SER A C 1
ATOM 2084 O O . SER A 1 256 ? -0.745 -11.394 -16.373 1.00 89.06 256 SER A O 1
ATOM 2086 N N . ILE A 1 257 ? -1.254 -10.158 -18.174 1.00 94.44 257 ILE A N 1
ATOM 2087 C CA . ILE A 1 257 ? 0.032 -10.365 -18.844 1.00 94.44 257 ILE A CA 1
ATOM 2088 C C . ILE A 1 257 ? 0.905 -9.129 -18.636 1.00 94.44 257 ILE A C 1
ATOM 2090 O O . ILE A 1 257 ? 0.568 -8.035 -19.106 1.00 94.44 257 ILE A O 1
ATOM 2094 N N . ILE A 1 258 ? 2.029 -9.317 -17.950 1.00 94.19 258 ILE A N 1
ATOM 2095 C CA . ILE A 1 258 ? 3.140 -8.367 -17.911 1.00 94.19 258 ILE A CA 1
ATOM 2096 C C . ILE A 1 258 ? 4.121 -8.791 -18.999 1.00 94.19 258 ILE A C 1
ATOM 2098 O O . ILE A 1 258 ? 4.628 -9.907 -18.961 1.00 94.19 258 ILE A O 1
ATOM 2102 N N . LEU A 1 259 ? 4.375 -7.927 -19.974 1.00 95.88 259 LEU A N 1
ATOM 2103 C CA . LEU A 1 259 ? 5.334 -8.194 -21.038 1.00 95.88 259 LEU A CA 1
ATOM 2104 C C . LEU A 1 259 ? 6.494 -7.212 -20.928 1.00 95.88 259 LEU A C 1
ATOM 2106 O O . LEU A 1 259 ? 6.266 -6.004 -20.919 1.00 95.88 259 LEU A O 1
ATOM 2110 N N . GLU A 1 260 ? 7.719 -7.724 -20.866 1.00 94.12 260 GLU A N 1
ATOM 2111 C CA . GLU A 1 260 ? 8.938 -6.914 -20.869 1.00 94.12 260 GLU A CA 1
ATOM 2112 C C . GLU A 1 260 ? 9.834 -7.197 -22.082 1.00 94.12 260 GLU A C 1
ATOM 2114 O O . GLU A 1 260 ? 9.866 -8.317 -22.598 1.00 94.12 260 GLU A O 1
ATOM 2119 N N . THR A 1 261 ? 10.548 -6.172 -22.556 1.00 92.38 261 THR A N 1
ATOM 2120 C CA . THR A 1 261 ? 11.417 -6.249 -23.749 1.00 92.38 261 THR A CA 1
ATOM 2121 C C . THR A 1 261 ? 12.900 -6.487 -23.450 1.00 92.38 261 THR A C 1
ATOM 2123 O O . THR A 1 261 ? 13.720 -6.370 -24.362 1.00 92.38 261 THR A O 1
ATOM 2126 N N . SER A 1 262 ? 13.228 -6.841 -22.207 1.00 85.00 262 SER A N 1
ATOM 2127 C CA . SER A 1 262 ? 14.539 -7.329 -21.765 1.00 85.00 262 SER A CA 1
ATOM 2128 C C . SER A 1 262 ? 14.374 -8.418 -20.706 1.00 85.00 262 SER A C 1
ATOM 2130 O O . SER A 1 262 ? 13.289 -8.595 -20.147 1.00 85.00 262 SER A O 1
ATOM 2132 N N . MET A 1 263 ? 15.455 -9.142 -20.413 1.00 77.88 263 MET A N 1
ATOM 2133 C CA . MET A 1 263 ? 15.463 -10.206 -19.415 1.00 77.88 263 MET A CA 1
ATOM 2134 C C . MET A 1 263 ? 16.614 -10.053 -18.416 1.00 77.88 263 MET A C 1
ATOM 2136 O O . MET A 1 263 ? 17.668 -9.493 -18.711 1.00 77.88 263 MET A O 1
ATOM 2140 N N . ALA A 1 264 ? 16.435 -10.654 -17.236 1.00 63.97 264 ALA A N 1
ATOM 2141 C CA . ALA A 1 264 ? 17.508 -11.083 -16.338 1.00 63.97 264 ALA A CA 1
ATOM 2142 C C . ALA A 1 264 ? 18.654 -11.785 -17.078 1.00 63.97 264 ALA A C 1
ATOM 2144 O O . ALA A 1 264 ? 18.590 -12.985 -17.346 1.00 63.97 264 ALA A O 1
ATOM 2145 N N . ARG A 1 265 ? 19.756 -11.079 -17.323 1.00 65.69 265 ARG A N 1
ATOM 2146 C CA . ARG A 1 265 ? 21.021 -11.698 -17.733 1.00 65.69 265 ARG A CA 1
ATOM 2147 C C . ARG A 1 265 ? 21.851 -11.958 -16.486 1.00 65.69 265 ARG A C 1
ATOM 2149 O O . ARG A 1 265 ? 21.941 -11.093 -15.610 1.00 65.69 265 ARG A O 1
ATOM 2156 N N . SER A 1 266 ? 22.426 -13.152 -16.349 1.00 53.16 266 SER A N 1
ATOM 2157 C CA . SER A 1 266 ? 23.320 -13.363 -15.221 1.00 53.16 266 SER A CA 1
ATOM 2158 C C . SER A 1 266 ? 24.621 -12.618 -15.432 1.00 53.16 266 SER A C 1
ATOM 2160 O O . SER A 1 266 ? 25.150 -12.456 -16.533 1.00 53.16 266 SER A O 1
ATOM 2162 N N . LEU A 1 267 ? 25.115 -12.134 -14.308 1.00 51.75 267 LEU A N 1
ATOM 2163 C CA . LEU A 1 267 ? 26.436 -11.587 -14.195 1.00 51.75 267 LEU A CA 1
ATOM 2164 C C . LEU A 1 267 ? 27.469 -12.665 -14.550 1.00 51.75 267 LEU A C 1
ATOM 2166 O O . LEU A 1 267 ? 27.805 -13.500 -13.712 1.00 51.75 267 LEU A O 1
ATOM 2170 N N . GLN A 1 268 ? 28.108 -12.537 -15.710 1.00 45.66 268 GLN A N 1
ATOM 2171 C CA . GLN A 1 268 ? 29.516 -12.936 -15.809 1.00 45.66 268 GLN A CA 1
ATOM 2172 C C . GLN A 1 268 ? 30.418 -12.103 -14.869 1.00 45.66 268 GLN A C 1
ATOM 2174 O O . GLN A 1 268 ? 31.563 -12.471 -14.619 1.00 45.66 268 GLN A O 1
ATOM 2179 N N . TYR A 1 269 ? 29.908 -11.010 -14.292 1.00 48.88 269 TYR A N 1
ATOM 2180 C CA . TYR A 1 269 ? 30.613 -10.159 -13.335 1.00 48.88 269 TYR A CA 1
ATOM 2181 C C . TYR A 1 269 ? 30.289 -10.571 -11.897 1.00 48.88 269 TYR A C 1
ATOM 2183 O O . TYR A 1 269 ? 29.315 -10.092 -11.335 1.00 48.88 269 TYR A O 1
ATOM 2191 N N . GLY A 1 270 ? 31.085 -11.491 -11.342 1.00 42.25 270 GLY A N 1
ATOM 2192 C CA . GLY A 1 270 ? 30.870 -12.223 -10.085 1.00 42.25 270 GLY A CA 1
ATOM 2193 C C . GLY A 1 270 ? 30.297 -11.482 -8.860 1.00 42.25 270 GLY A C 1
ATOM 2194 O O . GLY A 1 270 ? 30.044 -10.286 -8.847 1.00 42.25 270 GLY A O 1
ATOM 2195 N N . ASN A 1 271 ? 30.095 -12.250 -7.787 1.00 44.00 271 ASN A N 1
ATOM 2196 C CA . ASN A 1 271 ? 29.414 -11.924 -6.518 1.00 44.00 271 ASN A CA 1
ATOM 2197 C C . ASN A 1 271 ? 29.826 -10.625 -5.757 1.00 44.00 271 ASN A C 1
ATOM 2199 O O . ASN A 1 271 ? 29.383 -10.428 -4.627 1.00 44.00 271 ASN A O 1
ATOM 2203 N N . ASP A 1 272 ? 30.620 -9.722 -6.331 1.00 42.31 272 ASP A N 1
ATOM 2204 C CA . ASP A 1 272 ? 31.276 -8.594 -5.659 1.00 42.31 272 ASP A CA 1
ATOM 2205 C C . ASP A 1 272 ? 30.466 -7.290 -5.585 1.00 42.31 272 ASP A C 1
ATOM 2207 O O . ASP A 1 272 ? 30.879 -6.344 -4.912 1.00 42.31 272 ASP A O 1
ATOM 2211 N N . TYR A 1 273 ? 29.274 -7.205 -6.180 1.00 44.00 273 TYR A N 1
ATOM 2212 C CA . TYR A 1 273 ? 28.465 -5.978 -6.107 1.00 44.00 273 TYR A CA 1
ATOM 2213 C C . TYR A 1 273 ? 27.467 -5.926 -4.940 1.00 44.00 273 TYR A C 1
ATOM 2215 O O . TYR A 1 273 ? 26.439 -5.273 -5.060 1.00 44.00 273 TYR A O 1
ATOM 2223 N N . GLY A 1 274 ? 27.757 -6.555 -3.794 1.00 44.81 274 GLY A N 1
ATOM 2224 C CA . GLY A 1 274 ? 27.194 -6.185 -2.480 1.00 44.81 274 GLY A CA 1
ATOM 2225 C C . GLY A 1 274 ? 25.675 -5.934 -2.387 1.00 44.81 274 GLY A C 1
ATOM 2226 O O . GLY A 1 274 ? 25.264 -5.036 -1.659 1.00 44.81 274 GLY A O 1
ATOM 2227 N N . GLY A 1 275 ? 24.844 -6.674 -3.132 1.00 50.53 275 GLY A N 1
ATOM 2228 C CA . GLY A 1 275 ? 23.384 -6.493 -3.137 1.00 50.53 275 GLY A CA 1
ATOM 2229 C C . GLY A 1 275 ? 22.842 -5.372 -4.040 1.00 50.53 275 GLY A C 1
ATOM 2230 O O . GLY A 1 275 ? 21.709 -4.940 -3.843 1.00 50.53 275 GLY A O 1
ATOM 2231 N N . ARG A 1 276 ? 23.609 -4.883 -5.023 1.00 52.38 276 ARG A N 1
ATOM 2232 C CA . ARG A 1 276 ? 23.127 -3.896 -6.007 1.00 52.38 276 ARG A CA 1
ATOM 2233 C C . ARG A 1 276 ? 22.184 -4.541 -7.030 1.00 52.38 276 ARG A C 1
ATOM 2235 O O . ARG A 1 276 ? 22.415 -5.665 -7.476 1.00 52.38 276 ARG A O 1
ATOM 2242 N N . TRP A 1 277 ? 21.143 -3.799 -7.413 1.00 52.16 277 TRP A N 1
ATOM 2243 C CA . TRP A 1 277 ? 20.342 -4.100 -8.598 1.00 52.16 277 TRP A CA 1
ATOM 2244 C C . TRP A 1 277 ? 21.245 -4.019 -9.831 1.00 52.16 277 TRP A C 1
ATOM 2246 O O . TRP A 1 277 ? 21.980 -3.052 -10.010 1.00 52.16 277 TRP A O 1
ATOM 2256 N N . ILE A 1 278 ? 21.205 -5.066 -10.637 1.00 58.44 278 ILE A N 1
ATOM 2257 C CA . ILE A 1 278 ? 21.956 -5.238 -11.885 1.00 58.44 278 ILE A CA 1
ATOM 2258 C C . ILE A 1 278 ? 20.944 -5.403 -13.019 1.00 58.44 278 ILE A C 1
ATOM 2260 O O . ILE A 1 278 ? 19.771 -5.698 -12.750 1.00 58.44 278 ILE A O 1
ATOM 2264 N N . ASP A 1 279 ? 21.394 -5.222 -14.254 1.00 60.53 279 ASP A N 1
ATOM 2265 C CA . ASP A 1 279 ? 20.542 -5.283 -15.441 1.00 60.53 279 ASP A CA 1
ATOM 2266 C C . ASP A 1 279 ? 19.717 -6.581 -15.483 1.00 60.53 279 ASP A C 1
ATOM 2268 O O . ASP A 1 279 ? 20.176 -7.666 -15.109 1.00 60.53 279 ASP A O 1
ATOM 2272 N N . GLY A 1 280 ? 18.443 -6.435 -15.854 1.00 64.50 280 GLY A N 1
ATOM 2273 C CA . GLY A 1 280 ? 17.492 -7.537 -15.982 1.00 64.50 280 GLY A CA 1
ATOM 2274 C C . GLY A 1 280 ? 16.845 -8.057 -14.685 1.00 64.50 280 GLY A C 1
ATOM 2275 O O . GLY A 1 280 ? 16.124 -9.049 -14.706 1.00 64.50 280 GLY A O 1
ATOM 2276 N N . GLN A 1 281 ? 17.010 -7.419 -13.521 1.00 76.31 281 GLN A N 1
ATOM 2277 C CA . GLN A 1 281 ? 16.266 -7.854 -12.318 1.00 76.31 281 GLN A CA 1
ATOM 2278 C C . GLN A 1 281 ? 14.748 -7.581 -12.357 1.00 76.31 281 GLN A C 1
ATOM 2280 O O . GLN A 1 281 ? 14.020 -8.091 -11.496 1.00 76.31 281 GLN A O 1
ATOM 2285 N N . SER A 1 282 ? 14.254 -6.833 -13.350 1.00 84.75 282 SER A N 1
ATOM 2286 C CA . SER A 1 282 ? 12.823 -6.582 -13.561 1.00 84.75 282 SER A CA 1
ATOM 2287 C C . SER A 1 282 ? 12.038 -7.888 -13.701 1.00 84.75 282 SER A C 1
ATOM 2289 O O . SER A 1 282 ? 11.048 -8.058 -12.991 1.00 84.75 282 SER A O 1
ATOM 2291 N N . THR A 1 283 ? 12.539 -8.867 -14.469 1.00 88.75 283 THR A N 1
ATOM 2292 C CA . THR A 1 283 ? 11.891 -10.178 -14.656 1.00 88.75 283 THR A CA 1
ATOM 2293 C C . THR A 1 283 ? 11.569 -10.844 -13.326 1.00 88.75 283 THR A C 1
ATOM 2295 O O . THR A 1 283 ? 10.464 -11.335 -13.114 1.00 88.75 283 THR A O 1
ATOM 2298 N N . LEU A 1 284 ? 12.532 -10.848 -12.399 1.00 85.06 284 LEU A N 1
ATOM 2299 C CA . LEU A 1 284 ? 12.379 -11.483 -11.093 1.00 85.06 284 LEU A CA 1
ATOM 2300 C C . LEU A 1 284 ? 11.366 -10.736 -10.220 1.00 85.06 284 LEU A C 1
ATOM 2302 O O . LEU A 1 284 ? 10.629 -11.361 -9.455 1.00 85.06 284 LEU A O 1
ATOM 2306 N N . LEU A 1 285 ? 11.331 -9.407 -10.316 1.00 85.19 285 LEU A N 1
ATOM 2307 C CA . LEU A 1 285 ? 10.348 -8.594 -9.611 1.00 85.19 285 LEU A CA 1
ATOM 2308 C C . LEU A 1 285 ? 8.937 -8.859 -10.136 1.00 85.19 285 LEU A C 1
ATOM 2310 O O . LEU A 1 285 ? 8.035 -9.119 -9.338 1.00 85.19 285 LEU A O 1
ATOM 2314 N N . TRP A 1 286 ? 8.761 -8.862 -11.458 1.00 89.31 286 TRP A N 1
ATOM 2315 C CA . TRP A 1 286 ? 7.487 -9.189 -12.087 1.00 89.31 286 TRP A CA 1
ATOM 2316 C C . TRP A 1 286 ? 7.054 -10.614 -11.750 1.00 89.31 286 TRP A C 1
ATOM 2318 O O . TRP A 1 286 ? 5.906 -10.820 -11.375 1.00 89.31 286 TRP A O 1
ATOM 2328 N N . ALA A 1 287 ? 7.974 -11.581 -11.792 1.00 90.19 287 ALA A N 1
ATOM 2329 C CA . ALA A 1 287 ? 7.714 -12.981 -11.468 1.00 90.19 287 ALA A CA 1
ATOM 2330 C C . ALA A 1 287 ? 7.229 -13.162 -10.022 1.00 90.19 287 ALA A C 1
ATOM 2332 O O . ALA A 1 287 ? 6.243 -13.856 -9.772 1.00 90.19 287 ALA A O 1
ATOM 2333 N N . LYS A 1 288 ? 7.881 -12.490 -9.063 1.00 86.56 288 LYS A N 1
ATOM 2334 C CA . LYS A 1 288 ? 7.439 -12.448 -7.659 1.00 86.56 288 LYS A CA 1
ATOM 2335 C C . LYS A 1 288 ? 6.056 -11.828 -7.516 1.00 86.56 288 LYS A C 1
ATOM 2337 O O . LYS A 1 288 ? 5.255 -12.314 -6.722 1.00 86.56 288 LYS A O 1
ATOM 2342 N N . TYR A 1 289 ? 5.788 -10.766 -8.270 1.00 85.12 289 TYR A N 1
ATOM 2343 C CA . TYR A 1 289 ? 4.488 -10.118 -8.273 1.00 85.12 289 TYR A CA 1
ATOM 2344 C C . TYR A 1 289 ? 3.399 -11.067 -8.794 1.00 85.12 289 TYR A C 1
ATOM 2346 O O . TYR A 1 289 ? 2.461 -11.354 -8.057 1.00 85.12 289 TYR A O 1
ATOM 2354 N N . VAL A 1 290 ? 3.533 -11.629 -9.998 1.00 86.56 290 VAL A N 1
ATOM 2355 C CA . VAL A 1 290 ? 2.483 -12.496 -10.568 1.00 86.56 290 VAL A CA 1
ATOM 2356 C C . VAL A 1 290 ? 2.313 -13.812 -9.806 1.00 86.56 290 VAL A C 1
ATOM 2358 O O . VAL A 1 290 ? 1.201 -14.319 -9.702 1.00 86.56 290 VAL A O 1
ATOM 2361 N N . GLN A 1 291 ? 3.376 -14.336 -9.179 1.00 87.00 291 GLN A N 1
ATOM 2362 C CA . GLN A 1 291 ? 3.257 -15.475 -8.263 1.00 87.00 291 GLN A CA 1
ATOM 2363 C C . GLN A 1 291 ? 2.305 -15.159 -7.106 1.00 87.00 291 GLN A C 1
ATOM 2365 O O . GLN A 1 291 ? 1.583 -16.038 -6.637 1.00 87.00 291 GLN A O 1
ATOM 2370 N N . HIS A 1 292 ? 2.327 -13.917 -6.626 1.00 80.25 292 HIS A N 1
ATOM 2371 C CA . HIS A 1 292 ? 1.510 -13.499 -5.505 1.00 80.25 292 HIS A CA 1
ATOM 2372 C C . HIS A 1 292 ? 0.091 -13.083 -5.923 1.00 80.25 292 HIS A C 1
ATOM 2374 O O . HIS A 1 292 ? -0.870 -13.403 -5.227 1.00 80.25 292 HIS A O 1
ATOM 2380 N N . PHE A 1 293 ? -0.048 -12.364 -7.037 1.00 76.75 293 PHE A N 1
ATOM 2381 C CA . PHE A 1 293 ? -1.301 -11.698 -7.419 1.00 76.75 293 PHE A CA 1
ATOM 2382 C C . PHE A 1 293 ? -2.050 -12.351 -8.577 1.00 76.75 293 PHE A C 1
ATOM 2384 O O . PHE A 1 293 ? -3.106 -11.850 -8.963 1.00 76.75 293 PHE A O 1
ATOM 2391 N N . GLY A 1 294 ? -1.518 -13.452 -9.105 1.00 83.50 294 GLY A N 1
ATOM 2392 C CA . GLY A 1 294 ? -1.991 -14.045 -10.344 1.00 83.50 294 GLY A CA 1
ATOM 2393 C C . GLY A 1 294 ? -1.400 -13.347 -11.568 1.00 83.50 294 GLY A C 1
ATOM 2394 O O . GLY A 1 294 ? -0.743 -12.303 -11.476 1.00 83.50 294 GLY A O 1
ATOM 2395 N N . GLY A 1 295 ? -1.631 -13.956 -12.726 1.00 90.69 295 GLY A N 1
ATOM 2396 C CA . GLY A 1 295 ? -1.152 -13.466 -14.010 1.00 90.69 295 GLY A CA 1
ATOM 2397 C C . GLY A 1 295 ? 0.116 -14.171 -14.474 1.00 90.69 295 GLY A C 1
ATOM 2398 O O . GLY A 1 295 ? 0.492 -15.237 -13.982 1.00 90.69 295 GLY A O 1
ATOM 2399 N N . HIS A 1 296 ? 0.759 -13.573 -15.470 1.00 95.19 296 HIS A N 1
ATOM 2400 C CA . HIS A 1 296 ? 1.866 -14.178 -16.191 1.00 95.19 296 HIS A CA 1
ATOM 2401 C C . HIS A 1 296 ? 2.848 -13.125 -16.692 1.00 95.19 296 HIS A C 1
ATOM 2403 O O . HIS A 1 296 ? 2.451 -12.052 -17.148 1.00 95.19 296 HIS A O 1
ATOM 2409 N N . VAL A 1 297 ? 4.136 -13.443 -16.641 1.00 94.81 297 VAL A N 1
ATOM 2410 C CA . VAL A 1 297 ? 5.211 -12.613 -17.188 1.00 94.81 297 VAL A CA 1
ATOM 2411 C C . VAL A 1 297 ? 5.685 -13.210 -18.501 1.00 94.81 297 VAL A C 1
ATOM 2413 O O . VAL A 1 297 ? 5.977 -14.400 -18.585 1.00 94.81 297 VAL A O 1
ATOM 2416 N N . VAL A 1 298 ? 5.803 -12.375 -19.525 1.00 95.81 298 VAL A N 1
ATOM 2417 C CA . VAL A 1 298 ? 6.459 -12.703 -20.789 1.00 95.81 298 VAL A CA 1
ATOM 2418 C C . VAL A 1 298 ? 7.697 -11.828 -20.895 1.00 95.81 298 VAL A C 1
ATOM 2420 O O . VAL A 1 298 ? 7.585 -10.616 -21.045 1.00 95.81 298 VAL A O 1
ATOM 2423 N N . SER A 1 299 ? 8.868 -12.442 -20.790 1.00 93.88 299 SER A N 1
ATOM 2424 C CA . SER A 1 299 ? 10.154 -11.752 -20.861 1.00 93.88 299 SER A CA 1
ATOM 2425 C C . SER A 1 299 ? 10.829 -12.069 -22.188 1.00 93.88 299 SER A C 1
ATOM 2427 O O . SER A 1 299 ? 10.884 -13.238 -22.586 1.00 93.88 299 SER A O 1
ATOM 2429 N N . ILE A 1 300 ? 11.273 -11.035 -22.902 1.00 92.88 300 ILE A N 1
ATOM 2430 C CA . ILE A 1 300 ? 11.864 -11.159 -24.235 1.00 92.88 300 ILE A CA 1
ATOM 2431 C C . ILE A 1 300 ? 13.334 -10.764 -24.177 1.00 92.88 300 ILE A C 1
ATOM 2433 O O . ILE A 1 300 ? 13.658 -9.678 -23.708 1.00 92.88 300 ILE A O 1
ATOM 2437 N N . ASP A 1 301 ? 14.216 -11.598 -24.725 1.00 88.44 301 ASP A N 1
ATOM 2438 C CA . ASP A 1 301 ? 15.622 -11.235 -24.910 1.00 88.44 301 ASP A CA 1
ATOM 2439 C C . ASP A 1 301 ? 16.167 -11.766 -26.242 1.00 88.44 301 ASP A C 1
ATOM 2441 O O . ASP A 1 301 ? 15.768 -12.819 -26.744 1.00 88.44 301 ASP A O 1
ATOM 2445 N N . LYS A 1 302 ? 17.102 -11.014 -26.820 1.00 85.56 302 LYS A N 1
ATOM 2446 C CA . LYS A 1 302 ? 17.847 -11.378 -28.031 1.00 85.56 302 LYS A CA 1
ATOM 2447 C C . LYS A 1 302 ? 19.121 -12.171 -27.712 1.00 85.56 302 LYS A C 1
ATOM 2449 O O . LYS A 1 302 ? 19.677 -12.811 -28.601 1.00 85.56 302 LYS A O 1
ATOM 2454 N N . GLY A 1 303 ? 19.616 -12.062 -26.482 1.00 78.31 303 GLY A N 1
ATOM 2455 C CA . GLY A 1 303 ? 20.753 -12.804 -25.962 1.00 78.31 303 GLY A CA 1
ATOM 2456 C C . GLY A 1 303 ? 20.398 -14.250 -25.634 1.00 78.31 303 GLY A C 1
ATOM 2457 O O . GLY A 1 303 ? 19.231 -14.639 -25.598 1.00 78.31 303 GLY A O 1
ATOM 2458 N N . ASP A 1 304 ? 21.429 -15.052 -25.382 1.00 70.88 304 ASP A N 1
ATOM 2459 C CA . ASP A 1 304 ? 21.255 -16.448 -24.999 1.00 70.88 304 ASP A CA 1
ATOM 2460 C C . ASP A 1 304 ? 20.555 -16.543 -23.631 1.00 70.88 304 ASP A C 1
ATOM 2462 O O . ASP A 1 304 ? 21.152 -16.313 -22.580 1.00 70.88 304 ASP A O 1
ATOM 2466 N N . MET A 1 305 ? 19.259 -16.864 -23.652 1.00 65.31 305 MET A N 1
ATOM 2467 C CA . MET A 1 305 ? 18.418 -16.994 -22.454 1.00 65.31 305 MET A CA 1
ATOM 2468 C C . MET A 1 305 ? 18.688 -18.288 -21.672 1.00 65.31 305 MET A C 1
ATOM 2470 O O . MET A 1 305 ? 17.986 -18.577 -20.702 1.00 65.31 305 MET A O 1
ATOM 2474 N N . THR A 1 306 ? 19.648 -19.107 -22.115 1.00 64.38 306 THR A N 1
ATOM 2475 C CA . THR A 1 306 ? 19.941 -20.409 -21.504 1.00 64.38 306 THR A CA 1
ATOM 2476 C C . THR A 1 306 ? 20.970 -20.350 -20.385 1.00 64.38 306 THR A C 1
ATOM 2478 O O . THR A 1 306 ? 21.335 -21.400 -19.855 1.00 64.38 306 THR A O 1
ATOM 2481 N N . ASP A 1 307 ? 21.410 -19.154 -19.980 1.00 74.00 307 ASP A N 1
ATOM 2482 C CA . ASP A 1 307 ? 22.326 -19.050 -18.854 1.00 74.00 307 ASP A CA 1
ATOM 2483 C C . ASP A 1 307 ? 21.736 -19.706 -17.591 1.00 74.00 307 ASP A C 1
ATOM 2485 O O . ASP A 1 307 ? 20.644 -19.379 -17.108 1.00 74.00 307 ASP A O 1
ATOM 2489 N N . GLU A 1 308 ? 22.494 -20.663 -17.058 1.00 77.31 308 GLU A N 1
ATOM 2490 C CA . GLU A 1 308 ? 22.071 -21.547 -15.978 1.00 77.31 308 GLU A CA 1
ATOM 2491 C C . GLU A 1 308 ? 21.739 -20.763 -14.703 1.00 77.31 308 GLU A C 1
ATOM 2493 O O . GLU A 1 308 ? 20.804 -21.116 -13.981 1.00 77.31 308 GLU A O 1
ATOM 2498 N N . ALA A 1 309 ? 22.445 -19.660 -14.433 1.00 74.62 309 ALA A N 1
ATOM 2499 C CA . ALA A 1 309 ? 22.204 -18.852 -13.244 1.00 74.62 309 ALA A CA 1
ATOM 2500 C C . ALA A 1 309 ? 20.893 -18.061 -13.345 1.00 74.62 309 ALA A C 1
ATOM 2502 O O . ALA A 1 309 ? 20.151 -17.972 -12.360 1.00 74.62 309 ALA A O 1
ATOM 2503 N N . THR A 1 310 ? 20.566 -17.532 -14.523 1.00 76.94 310 THR A N 1
ATOM 2504 C CA . THR A 1 310 ? 19.263 -16.909 -14.778 1.00 76.94 310 THR A CA 1
ATOM 2505 C C . THR A 1 310 ? 18.123 -17.923 -14.648 1.00 76.94 310 THR A C 1
ATOM 2507 O O . THR A 1 310 ? 17.162 -17.679 -13.909 1.00 76.94 310 THR A O 1
ATOM 2510 N N . LEU A 1 311 ? 18.242 -19.087 -15.295 1.00 83.75 311 LEU A N 1
ATOM 2511 C CA . LEU A 1 311 ? 17.227 -20.142 -15.216 1.00 83.75 311 LEU A CA 1
ATOM 2512 C C . LEU A 1 311 ? 17.053 -20.656 -13.781 1.00 83.75 311 LEU A C 1
ATOM 2514 O O . LEU A 1 311 ? 15.926 -20.821 -13.315 1.00 83.75 311 LEU A O 1
ATOM 2518 N N . SER A 1 312 ? 18.146 -20.828 -13.037 1.00 84.19 312 SER A N 1
ATOM 2519 C CA . SER A 1 312 ? 18.123 -21.220 -11.623 1.00 84.19 312 SER A CA 1
ATOM 2520 C C . SER A 1 312 ? 17.362 -20.208 -10.754 1.00 84.19 312 SER A C 1
ATOM 2522 O O . SER A 1 312 ? 16.519 -20.590 -9.941 1.00 84.19 312 SER A O 1
ATOM 2524 N N . ARG A 1 313 ? 17.558 -18.900 -10.977 1.00 83.25 313 ARG A N 1
ATOM 2525 C CA . ARG A 1 313 ? 16.834 -17.837 -10.250 1.00 83.25 313 ARG A CA 1
ATOM 2526 C C . ARG A 1 313 ? 15.347 -17.769 -10.587 1.00 83.25 313 ARG A C 1
ATOM 2528 O O . ARG A 1 313 ? 14.550 -17.425 -9.716 1.00 83.25 313 ARG A O 1
ATOM 2535 N N . LEU A 1 314 ? 14.978 -18.078 -11.829 1.00 87.75 314 LEU A N 1
ATOM 2536 C CA . LEU A 1 314 ? 13.585 -18.091 -12.281 1.00 87.75 314 LEU A CA 1
ATOM 2537 C C . LEU A 1 314 ? 12.883 -19.431 -12.042 1.00 87.75 314 LEU A C 1
ATOM 2539 O O . LEU A 1 314 ? 11.659 -19.484 -12.107 1.00 87.75 314 LEU A O 1
ATOM 2543 N N . THR A 1 315 ? 13.619 -20.492 -11.698 1.00 91.75 315 THR A N 1
ATOM 2544 C CA . THR A 1 315 ? 13.069 -21.833 -11.432 1.00 91.75 315 THR A CA 1
ATOM 2545 C C . THR A 1 315 ? 11.897 -21.821 -10.437 1.00 91.75 315 THR A C 1
ATOM 2547 O O . THR A 1 315 ? 10.880 -22.448 -10.736 1.00 91.75 315 THR A O 1
ATOM 2550 N N . PRO A 1 316 ? 11.938 -21.073 -9.312 1.00 92.19 316 PRO A N 1
ATOM 2551 C CA . PRO A 1 316 ? 10.799 -20.986 -8.391 1.00 92.19 316 PRO A CA 1
ATOM 2552 C C . PRO A 1 316 ? 9.531 -20.353 -8.991 1.00 92.19 316 PRO A C 1
ATOM 2554 O O . PRO A 1 316 ? 8.459 -20.459 -8.399 1.00 92.19 316 PRO A O 1
ATOM 2557 N N . TYR A 1 317 ? 9.652 -19.686 -10.141 1.00 93.38 317 TYR A N 1
ATOM 2558 C CA . TYR A 1 317 ? 8.596 -18.933 -10.815 1.00 93.38 317 TYR A CA 1
ATOM 2559 C C . TYR A 1 317 ? 8.273 -19.476 -12.213 1.00 93.38 317 TYR A C 1
ATOM 2561 O O . TYR A 1 317 ? 7.529 -18.837 -12.950 1.00 93.38 317 TYR A O 1
ATOM 2569 N N . ALA A 1 318 ? 8.803 -20.643 -12.595 1.00 93.19 318 ALA A N 1
ATOM 2570 C CA . ALA A 1 318 ? 8.706 -21.165 -13.961 1.00 93.19 318 ALA A CA 1
ATOM 2571 C C . ALA A 1 318 ? 7.260 -21.339 -14.470 1.00 93.19 318 ALA A C 1
ATOM 2573 O O . ALA A 1 318 ? 7.018 -21.267 -15.670 1.00 93.19 318 ALA A O 1
ATOM 2574 N N . SER A 1 319 ? 6.282 -21.531 -13.577 1.00 95.06 319 SER A N 1
ATOM 2575 C CA . SER A 1 319 ? 4.858 -21.598 -13.941 1.00 95.06 319 SER A CA 1
ATOM 2576 C C . SER A 1 319 ? 4.226 -20.243 -14.271 1.00 95.06 319 SER A C 1
ATOM 2578 O O . SER A 1 319 ? 3.131 -20.218 -14.818 1.00 95.06 319 SER A O 1
ATOM 2580 N N . TYR A 1 320 ? 4.891 -19.140 -13.927 1.00 94.38 320 TYR A N 1
ATOM 2581 C CA . TYR A 1 320 ? 4.395 -17.770 -14.076 1.00 94.38 320 TYR A CA 1
ATOM 2582 C C . TYR A 1 320 ? 5.200 -16.940 -15.080 1.00 94.38 320 TYR A C 1
ATOM 2584 O O . TYR A 1 320 ? 4.909 -15.763 -15.277 1.00 94.38 320 TYR A O 1
ATOM 2592 N N . VAL A 1 321 ? 6.255 -17.512 -15.666 1.00 94.69 321 VAL A N 1
ATOM 2593 C CA . VAL A 1 321 ? 7.181 -16.797 -16.546 1.00 94.69 321 VAL A CA 1
ATOM 2594 C C . VAL A 1 321 ? 7.355 -17.575 -17.843 1.00 94.69 321 VAL A C 1
ATOM 2596 O O . VAL A 1 321 ? 7.727 -18.746 -17.838 1.00 94.69 321 VAL A O 1
ATOM 2599 N N . THR A 1 322 ? 7.130 -16.912 -18.973 1.00 95.06 322 THR A N 1
ATOM 2600 C CA . THR A 1 322 ? 7.518 -17.390 -20.300 1.00 95.06 322 THR A CA 1
ATOM 2601 C C . THR A 1 322 ? 8.665 -16.549 -20.822 1.00 95.06 322 THR A C 1
ATOM 2603 O O . THR A 1 322 ? 8.568 -15.328 -20.898 1.00 95.06 322 THR A O 1
ATOM 2606 N N . LEU A 1 323 ? 9.736 -17.226 -21.219 1.00 92.94 323 LEU A N 1
ATOM 2607 C CA . LEU A 1 323 ? 10.897 -16.607 -21.841 1.00 92.94 323 LEU A CA 1
ATOM 2608 C C . LEU A 1 323 ? 10.789 -16.761 -23.356 1.00 92.94 323 LEU A C 1
ATOM 2610 O O . LEU A 1 323 ? 10.570 -17.868 -23.853 1.00 92.94 323 LEU A O 1
ATOM 2614 N N . MET A 1 324 ? 10.925 -15.660 -24.088 1.00 93.44 324 MET A N 1
ATOM 2615 C CA . MET A 1 324 ? 10.867 -15.636 -25.546 1.00 93.44 324 MET A CA 1
ATOM 2616 C C . MET A 1 324 ? 12.182 -15.124 -26.121 1.00 93.44 324 MET A C 1
ATOM 2618 O O . MET A 1 324 ? 12.595 -14.003 -25.853 1.00 93.44 324 MET A O 1
ATOM 2622 N N . HIS A 1 325 ? 12.814 -15.946 -26.956 1.00 91.94 325 HIS A N 1
ATOM 2623 C CA . HIS A 1 325 ? 14.070 -15.590 -27.601 1.00 91.94 325 HIS A CA 1
ATOM 2624 C C . HIS A 1 325 ? 13.812 -14.877 -28.927 1.00 91.94 325 HIS A C 1
ATOM 2626 O O . HIS A 1 325 ? 13.092 -15.402 -29.785 1.00 91.94 325 HIS A O 1
ATOM 2632 N N . GLY A 1 326 ? 14.448 -13.728 -29.128 1.00 91.94 326 GLY A N 1
ATOM 2633 C CA . GLY A 1 326 ? 14.483 -13.042 -30.412 1.00 91.94 326 GLY A CA 1
ATOM 2634 C C . GLY A 1 326 ? 14.510 -11.525 -30.298 1.00 91.94 326 GLY A C 1
ATOM 2635 O O . GLY A 1 326 ? 14.566 -10.950 -29.215 1.00 91.94 326 GLY A O 1
ATOM 2636 N N . ASP A 1 327 ? 14.459 -10.868 -31.454 1.00 92.75 327 ASP A N 1
ATOM 2637 C CA . ASP A 1 327 ? 14.280 -9.424 -31.500 1.00 92.75 327 ASP A CA 1
ATOM 2638 C C . ASP A 1 327 ? 12.919 -9.041 -30.900 1.00 92.75 327 ASP A C 1
ATOM 2640 O O . ASP A 1 327 ? 11.876 -9.578 -31.287 1.00 92.75 327 ASP A O 1
ATOM 2644 N N . SER A 1 328 ? 12.930 -8.122 -29.935 1.00 94.38 328 SER A N 1
ATOM 2645 C CA . SER A 1 328 ? 11.724 -7.714 -29.210 1.00 94.38 328 SER A CA 1
ATOM 2646 C C . SER A 1 328 ? 10.612 -7.192 -30.124 1.00 94.38 328 SER A C 1
ATOM 2648 O O . SER A 1 328 ? 9.444 -7.487 -29.873 1.00 94.38 328 SER A O 1
ATOM 2650 N N . VAL A 1 329 ? 10.940 -6.502 -31.221 1.00 95.75 329 VAL A N 1
ATOM 2651 C CA . VAL A 1 329 ? 9.948 -6.000 -32.183 1.00 95.75 329 VAL A CA 1
ATOM 2652 C C . VAL A 1 329 ? 9.291 -7.167 -32.925 1.00 95.75 329 VAL A C 1
ATOM 2654 O O . VAL A 1 329 ? 8.065 -7.213 -33.054 1.00 95.75 329 VAL A O 1
ATOM 2657 N N . ASP A 1 330 ? 10.076 -8.156 -33.355 1.00 96.44 330 ASP A N 1
ATOM 2658 C CA . ASP A 1 330 ? 9.572 -9.348 -34.051 1.00 96.44 330 ASP A CA 1
ATOM 2659 C C . ASP A 1 330 ? 8.730 -10.254 -33.148 1.00 96.44 330 ASP A C 1
ATOM 2661 O O . ASP A 1 330 ? 7.755 -10.873 -33.595 1.00 96.44 330 ASP A O 1
ATOM 2665 N N . VAL A 1 331 ? 9.108 -10.373 -31.874 1.00 96.38 331 VAL A N 1
ATOM 2666 C CA . VAL A 1 331 ? 8.336 -11.130 -30.884 1.00 96.38 331 VAL A CA 1
ATOM 2667 C C . VAL A 1 331 ? 7.017 -10.417 -30.591 1.00 96.38 331 VAL A C 1
ATOM 2669 O O . VAL A 1 331 ? 5.966 -11.051 -30.676 1.00 96.38 331 VAL A O 1
ATOM 2672 N N . LEU A 1 332 ? 7.041 -9.103 -30.348 1.00 97.12 332 LEU A N 1
ATOM 2673 C CA . LEU A 1 332 ? 5.843 -8.297 -30.096 1.00 97.12 332 LEU A CA 1
ATOM 2674 C C . LEU A 1 332 ? 4.847 -8.336 -31.262 1.00 97.12 332 LEU A C 1
ATOM 2676 O O . LEU A 1 332 ? 3.657 -8.540 -31.035 1.00 97.12 332 LEU A O 1
ATOM 2680 N N . ASN A 1 333 ? 5.323 -8.242 -32.508 1.00 97.62 333 ASN A N 1
ATOM 2681 C CA . ASN A 1 333 ? 4.472 -8.325 -33.703 1.00 97.62 333 ASN A CA 1
ATOM 2682 C C . ASN A 1 333 ? 3.745 -9.672 -33.849 1.00 97.62 333 ASN A C 1
ATOM 2684 O O . ASN A 1 333 ? 2.700 -9.751 -34.497 1.00 97.62 333 ASN A O 1
ATOM 2688 N N . ARG A 1 334 ? 4.304 -10.747 -33.283 1.00 97.06 334 ARG A N 1
ATOM 2689 C CA . ARG A 1 334 ? 3.728 -12.100 -33.330 1.00 97.06 334 ARG A CA 1
ATOM 2690 C C . ARG A 1 334 ? 3.026 -12.492 -32.034 1.00 97.06 334 ARG A C 1
ATOM 2692 O O . ARG A 1 334 ? 2.428 -13.567 -31.983 1.00 97.06 334 ARG A O 1
ATOM 2699 N N . PHE A 1 335 ? 3.103 -11.656 -31.000 1.00 97.12 335 PHE A N 1
ATOM 2700 C CA . PHE A 1 335 ? 2.552 -11.954 -29.690 1.00 97.12 335 PHE A CA 1
ATOM 2701 C C . PHE A 1 335 ? 1.025 -12.068 -29.760 1.00 97.12 335 PHE A C 1
ATOM 2703 O O . PHE A 1 335 ? 0.329 -11.118 -30.120 1.00 97.12 335 PHE A O 1
ATOM 2710 N N . GLN A 1 336 ? 0.502 -13.240 -29.397 1.00 94.75 336 GLN A N 1
ATOM 2711 C CA . GLN A 1 336 ? -0.932 -13.503 -29.324 1.00 94.75 336 GLN A CA 1
ATOM 2712 C C . GLN A 1 336 ? -1.375 -13.430 -27.867 1.00 94.75 336 GLN A C 1
ATOM 2714 O O . GLN A 1 336 ? -1.126 -14.336 -27.079 1.00 94.75 336 GLN A O 1
ATOM 2719 N N . GLY A 1 337 ? -2.028 -12.336 -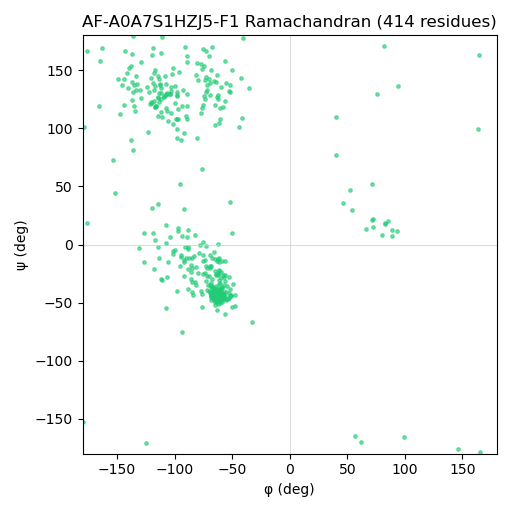27.504 1.00 93.06 337 GLY A N 1
ATOM 2720 C CA . GLY A 1 337 ? -2.508 -12.120 -26.150 1.00 93.06 337 GLY A CA 1
ATOM 2721 C C . GLY A 1 337 ? -2.893 -10.671 -25.943 1.00 93.06 337 GLY A C 1
ATOM 2722 O O . GLY A 1 337 ? -2.822 -9.851 -26.864 1.00 93.06 337 GLY A O 1
ATOM 2723 N N . LYS A 1 338 ? -3.313 -10.355 -24.723 1.00 94.19 338 LYS A N 1
ATOM 2724 C CA . LYS A 1 338 ? -3.578 -8.981 -24.339 1.00 94.19 338 LYS A CA 1
ATOM 2725 C C . LYS A 1 338 ? -2.699 -8.580 -23.164 1.00 94.19 338 LYS A C 1
ATOM 2727 O O . LYS A 1 338 ? -2.680 -9.240 -22.136 1.00 94.19 338 LYS A O 1
ATOM 2732 N N . ILE A 1 339 ? -1.929 -7.520 -23.367 1.00 94.69 339 ILE A N 1
ATOM 2733 C CA . ILE A 1 339 ? -0.882 -7.056 -22.463 1.00 94.69 339 ILE A CA 1
ATOM 2734 C C . ILE A 1 339 ? -1.514 -6.078 -21.475 1.00 94.69 339 ILE A C 1
ATOM 2736 O O . ILE A 1 339 ? -2.035 -5.042 -21.887 1.00 94.69 339 ILE A O 1
ATOM 2740 N N . SER A 1 340 ? -1.476 -6.386 -20.182 1.00 92.44 340 SER A N 1
ATOM 2741 C CA . SER A 1 340 ? -1.933 -5.479 -19.117 1.00 92.44 340 SER A CA 1
ATOM 2742 C C . SER A 1 340 ? -0.860 -4.448 -18.762 1.00 92.44 340 SER A C 1
ATOM 2744 O O . SER A 1 340 ? -1.180 -3.292 -18.491 1.00 92.44 340 SER A O 1
ATOM 2746 N N . LEU A 1 341 ? 0.410 -4.847 -18.814 1.00 93.19 341 LEU A N 1
ATOM 2747 C CA . LEU A 1 341 ? 1.559 -3.982 -18.569 1.00 93.19 341 LEU A CA 1
ATOM 2748 C C . LEU A 1 341 ? 2.644 -4.268 -19.601 1.00 93.19 341 LEU A C 1
ATOM 2750 O O . LEU A 1 341 ? 3.087 -5.407 -19.715 1.00 93.19 341 LEU A O 1
ATOM 2754 N N . LEU A 1 342 ? 3.078 -3.235 -20.315 1.00 94.75 342 LEU A N 1
ATOM 2755 C CA . LEU A 1 342 ? 4.253 -3.280 -21.174 1.00 94.75 342 LEU A CA 1
ATOM 2756 C C . LEU A 1 342 ? 5.412 -2.566 -20.474 1.00 94.75 342 LEU A C 1
ATOM 2758 O O . LEU A 1 342 ? 5.355 -1.353 -20.283 1.00 94.75 342 LEU A O 1
ATOM 2762 N N . TYR A 1 343 ? 6.451 -3.308 -20.107 1.00 93.44 343 TYR A N 1
ATOM 2763 C CA . TYR A 1 343 ? 7.710 -2.760 -19.617 1.00 93.44 343 TYR A CA 1
ATOM 2764 C C . TYR A 1 343 ? 8.721 -2.701 -20.763 1.00 93.44 343 TYR A C 1
ATOM 2766 O O . TYR A 1 343 ? 9.192 -3.727 -21.251 1.00 93.44 343 TYR A O 1
ATOM 2774 N N . VAL A 1 344 ? 9.014 -1.497 -21.235 1.00 92.56 344 VAL A N 1
ATOM 2775 C CA . VAL A 1 344 ? 9.909 -1.270 -22.362 1.00 92.56 344 VAL A CA 1
ATOM 2776 C C . VAL A 1 344 ? 11.282 -0.919 -21.828 1.00 92.56 344 VAL A C 1
ATOM 2778 O O . VAL A 1 344 ? 11.547 0.221 -21.447 1.00 92.56 344 VAL A O 1
ATOM 2781 N N . ASP A 1 345 ? 12.142 -1.920 -21.822 1.00 86.81 345 ASP A N 1
ATOM 2782 C CA . ASP A 1 345 ? 13.566 -1.729 -21.635 1.00 86.81 345 ASP A CA 1
ATOM 2783 C C . ASP A 1 345 ? 14.183 -1.522 -23.021 1.00 86.81 345 ASP A C 1
ATOM 2785 O O . ASP A 1 345 ? 14.153 -2.416 -23.881 1.00 86.81 345 ASP A O 1
ATOM 2789 N N . GLY A 1 346 ? 14.585 -0.280 -23.288 1.00 74.38 346 GLY A N 1
ATOM 2790 C CA . GLY A 1 346 ? 15.226 0.085 -24.547 1.00 74.38 346 GLY A CA 1
ATOM 2791 C C . GLY A 1 346 ? 16.604 -0.566 -24.648 1.00 74.38 346 GLY A C 1
ATOM 2792 O O . GLY A 1 346 ? 17.115 -1.114 -23.681 1.00 74.38 346 GLY A O 1
ATOM 2793 N N . ASN A 1 347 ? 17.246 -0.499 -25.816 1.00 74.38 347 ASN A N 1
ATOM 2794 C CA . ASN A 1 347 ? 18.661 -0.874 -25.872 1.00 74.38 347 ASN A CA 1
ATOM 2795 C C . ASN A 1 347 ? 19.445 0.014 -24.900 1.00 74.38 347 ASN A C 1
ATOM 2797 O O . ASN A 1 347 ? 19.477 1.235 -25.089 1.00 74.38 347 ASN A O 1
ATOM 2801 N N . ASP A 1 348 ? 20.066 -0.616 -23.900 1.00 67.56 348 ASP A N 1
ATOM 2802 C CA . ASP A 1 348 ? 20.994 0.045 -22.997 1.00 67.56 348 ASP A CA 1
ATOM 2803 C C . ASP A 1 348 ? 22.059 0.767 -23.816 1.00 67.56 348 ASP A C 1
ATOM 2805 O O . ASP A 1 348 ? 22.643 0.233 -24.766 1.00 67.56 348 ASP A O 1
ATOM 2809 N N . PHE A 1 349 ? 22.297 2.020 -23.455 1.00 66.12 349 PHE A N 1
ATOM 2810 C CA . PHE A 1 349 ? 23.416 2.762 -23.998 1.00 66.12 349 PHE A CA 1
ATOM 2811 C C . PHE A 1 349 ? 24.688 2.200 -23.380 1.00 66.12 349 PHE A C 1
ATOM 2813 O O . PHE A 1 349 ? 24.773 2.101 -22.154 1.00 66.12 349 PHE A O 1
ATOM 2820 N N . ASP A 1 350 ? 25.710 1.929 -24.190 1.00 60.44 350 ASP A N 1
ATOM 2821 C CA . ASP A 1 350 ? 27.047 1.670 -23.658 1.00 60.44 350 ASP A CA 1
ATOM 2822 C C . ASP A 1 350 ? 27.707 2.990 -23.224 1.00 60.44 350 ASP A C 1
ATOM 2824 O O . ASP A 1 350 ? 28.656 3.510 -23.805 1.00 60.44 350 ASP A O 1
ATOM 2828 N N . TRP A 1 351 ? 27.105 3.614 -22.215 1.00 58.72 351 TRP A N 1
ATOM 2829 C CA . TRP A 1 351 ? 27.471 4.913 -21.660 1.00 58.72 351 TRP A CA 1
ATOM 2830 C C . TRP A 1 351 ? 28.886 4.946 -21.072 1.00 58.72 351 TRP A C 1
ATOM 2832 O O . TRP A 1 351 ? 29.414 6.028 -20.815 1.00 58.72 351 TRP A O 1
ATOM 2842 N N . LEU A 1 352 ? 29.495 3.778 -20.848 1.00 58.34 352 LEU A N 1
ATOM 2843 C CA . LEU A 1 352 ? 30.859 3.658 -20.348 1.00 58.34 352 LEU A CA 1
ATOM 2844 C C . LEU A 1 352 ? 31.905 3.810 -21.458 1.00 58.34 352 LEU A C 1
ATOM 2846 O O . LEU A 1 352 ? 33.053 4.130 -21.149 1.00 58.34 352 LEU A O 1
ATOM 2850 N N . GLU A 1 353 ? 31.523 3.636 -22.726 1.00 57.56 353 GLU A N 1
ATOM 2851 C CA . GLU A 1 353 ? 32.463 3.639 -23.852 1.00 57.56 353 GLU A CA 1
ATOM 2852 C C . GLU A 1 353 ? 32.415 4.911 -24.713 1.00 57.56 353 GLU A C 1
ATOM 2854 O O . GLU A 1 353 ? 33.357 5.171 -25.467 1.00 57.56 353 GLU A O 1
ATOM 2859 N N . VAL A 1 354 ? 31.376 5.748 -24.586 1.00 58.84 354 VAL A N 1
ATOM 2860 C CA . VAL A 1 354 ? 31.189 6.918 -25.465 1.00 58.84 354 VAL A CA 1
ATOM 2861 C C . VAL A 1 354 ? 31.298 8.241 -24.703 1.00 58.84 354 VAL A C 1
ATOM 2863 O O . VAL A 1 354 ? 30.612 8.482 -23.711 1.00 58.84 354 VAL A O 1
ATOM 2866 N N . SER A 1 355 ? 32.157 9.138 -25.198 1.00 67.88 355 SER A N 1
ATOM 2867 C CA . SER A 1 355 ? 32.246 10.525 -24.726 1.00 67.88 355 SER A CA 1
ATOM 2868 C C . SER A 1 355 ? 30.874 11.219 -24.827 1.00 67.88 355 SER A C 1
ATOM 2870 O O . SER A 1 355 ? 30.218 11.086 -25.862 1.00 67.88 355 SER A O 1
ATOM 2872 N N . PRO A 1 356 ? 30.454 12.041 -23.841 1.00 66.19 356 PRO A N 1
ATOM 2873 C CA . PRO A 1 356 ? 29.176 12.768 -23.869 1.00 66.19 356 PRO A CA 1
ATOM 2874 C C . PRO A 1 356 ? 28.947 13.671 -25.095 1.00 66.19 356 PRO A C 1
ATOM 2876 O O . PRO A 1 356 ? 27.836 14.154 -25.301 1.00 66.19 356 PRO A O 1
ATOM 2879 N N . VAL A 1 357 ? 30.002 13.952 -25.868 1.00 67.81 357 VAL A N 1
ATOM 2880 C CA . VAL A 1 357 ? 29.983 14.834 -27.045 1.00 67.81 357 VAL A CA 1
ATOM 2881 C C . VAL A 1 357 ? 29.563 14.093 -28.324 1.00 67.81 357 VAL A C 1
ATOM 2883 O O . VAL A 1 357 ? 29.015 14.726 -29.220 1.00 67.81 357 VAL A O 1
ATOM 2886 N N . ASP A 1 358 ? 29.738 12.770 -28.381 1.00 71.81 358 ASP A N 1
ATOM 2887 C CA . ASP A 1 358 ? 29.415 11.932 -29.552 1.00 71.81 358 ASP A CA 1
ATOM 2888 C C . ASP A 1 358 ? 28.164 11.062 -29.322 1.00 71.81 358 ASP A C 1
ATOM 2890 O O . ASP A 1 358 ? 27.923 10.076 -30.017 1.00 71.81 358 ASP A O 1
ATOM 2894 N N . PHE A 1 359 ? 27.365 11.413 -28.313 1.00 74.75 359 PHE A N 1
ATOM 2895 C CA . PHE A 1 359 ? 26.190 10.652 -27.914 1.00 74.75 359 PHE A CA 1
ATOM 2896 C C . PHE A 1 359 ? 25.009 10.900 -28.864 1.00 74.75 359 PHE A C 1
ATOM 2898 O O . PHE A 1 359 ? 24.437 11.992 -28.884 1.00 74.75 359 PHE A O 1
ATOM 2905 N N . ASP A 1 360 ? 24.612 9.867 -29.610 1.00 83.62 360 ASP A N 1
ATOM 2906 C CA . ASP A 1 360 ? 23.383 9.859 -30.407 1.00 83.62 360 ASP A CA 1
ATOM 2907 C C . ASP A 1 360 ? 22.309 8.980 -29.733 1.00 83.62 360 ASP A C 1
ATOM 2909 O O . ASP A 1 360 ? 22.408 7.750 -29.781 1.00 83.62 360 ASP A O 1
ATOM 2913 N N . PRO A 1 361 ? 21.263 9.567 -29.113 1.00 85.38 361 PRO A N 1
ATOM 2914 C CA . PRO A 1 361 ? 20.178 8.796 -28.510 1.00 85.38 361 PRO A CA 1
ATOM 2915 C C . PRO A 1 361 ? 19.227 8.179 -29.543 1.00 85.38 361 PRO A C 1
ATOM 2917 O O . PRO A 1 361 ? 18.393 7.338 -29.192 1.00 85.38 361 PRO A O 1
ATOM 2920 N N . MET A 1 362 ? 19.303 8.610 -30.805 1.00 89.06 362 MET A N 1
ATOM 2921 C CA . MET A 1 362 ? 18.302 8.312 -31.823 1.00 89.06 362 MET A CA 1
ATOM 2922 C C . MET A 1 362 ? 18.100 6.807 -32.062 1.00 89.06 362 MET A C 1
ATOM 2924 O O . MET A 1 362 ? 16.943 6.384 -32.126 1.00 89.06 362 MET A O 1
ATOM 2928 N N . PRO A 1 363 ? 19.142 5.951 -32.138 1.00 88.81 363 PRO A N 1
ATOM 2929 C CA . PRO A 1 363 ? 18.945 4.514 -32.335 1.00 88.81 363 PRO A CA 1
ATOM 2930 C C . PRO A 1 363 ? 18.138 3.852 -31.209 1.00 88.81 363 PRO A C 1
ATOM 2932 O O . PRO A 1 363 ? 17.249 3.038 -31.478 1.00 88.81 363 PRO A O 1
ATOM 2935 N N . ALA A 1 364 ? 18.394 4.227 -29.953 1.00 87.50 364 ALA A N 1
ATOM 2936 C CA . ALA A 1 364 ? 17.639 3.719 -28.811 1.00 87.50 364 ALA A CA 1
ATOM 2937 C C . ALA A 1 364 ? 16.195 4.238 -28.833 1.00 87.50 364 ALA A C 1
ATOM 2939 O O . ALA A 1 364 ? 15.263 3.448 -28.708 1.00 87.50 364 ALA A O 1
ATOM 2940 N N . GLN A 1 365 ? 15.994 5.532 -29.112 1.00 90.44 365 GLN A N 1
ATOM 2941 C CA . GLN A 1 365 ? 14.659 6.127 -29.251 1.00 90.44 365 GLN A CA 1
ATOM 2942 C C . GLN A 1 365 ? 13.812 5.461 -30.338 1.00 90.44 365 GLN A C 1
ATOM 2944 O O . GLN A 1 365 ? 12.625 5.192 -30.134 1.00 90.44 365 GLN A O 1
ATOM 2949 N N . LEU A 1 366 ? 14.415 5.164 -31.489 1.00 92.62 366 LEU A N 1
ATOM 2950 C CA . LEU A 1 366 ? 13.750 4.465 -32.586 1.00 92.62 366 LEU A CA 1
ATOM 2951 C C . LEU A 1 366 ? 13.425 3.010 -32.232 1.00 92.62 366 LEU A C 1
ATOM 2953 O O . LEU A 1 366 ? 12.366 2.515 -32.627 1.00 92.62 366 LEU A O 1
ATOM 2957 N N . THR A 1 367 ? 14.294 2.340 -31.473 1.00 92.25 367 THR A N 1
ATOM 2958 C CA . THR A 1 367 ? 14.060 0.971 -30.990 1.00 92.25 367 THR A CA 1
ATOM 2959 C C . THR A 1 367 ? 12.865 0.937 -30.037 1.00 92.25 367 THR A C 1
ATOM 2961 O O . THR A 1 367 ? 11.897 0.224 -30.304 1.00 92.25 367 THR A O 1
ATOM 2964 N N . THR A 1 368 ? 12.861 1.791 -29.010 1.00 93.06 368 THR A N 1
ATOM 2965 C CA . THR A 1 368 ? 11.757 1.921 -28.046 1.00 93.06 368 THR A CA 1
ATOM 2966 C C . THR A 1 368 ? 10.437 2.269 -28.735 1.00 93.06 368 THR A C 1
ATOM 2968 O O . THR A 1 368 ? 9.396 1.667 -28.466 1.00 93.06 368 THR A O 1
ATOM 2971 N N . LEU A 1 369 ? 10.460 3.206 -29.692 1.00 95.12 369 LEU A N 1
ATOM 2972 C CA . LEU A 1 369 ? 9.284 3.546 -30.495 1.00 95.12 369 LEU A CA 1
ATOM 2973 C C . LEU A 1 369 ? 8.762 2.338 -31.288 1.00 95.12 369 LEU A C 1
ATOM 2975 O O . LEU A 1 369 ? 7.549 2.146 -31.398 1.00 95.12 369 LEU A O 1
ATOM 2979 N N . SER A 1 370 ? 9.663 1.539 -31.857 1.00 96.44 370 SER A N 1
ATOM 2980 C CA . SER A 1 370 ? 9.305 0.358 -32.648 1.00 96.44 370 SER A CA 1
ATOM 2981 C C . SER A 1 370 ? 8.694 -0.739 -31.777 1.00 96.44 370 SER A C 1
ATOM 2983 O O . SER A 1 370 ? 7.677 -1.311 -32.167 1.00 96.44 370 SER A O 1
ATOM 2985 N N . GLN A 1 371 ? 9.235 -0.969 -30.577 1.00 96.31 371 GLN A N 1
ATOM 2986 C CA . GLN A 1 371 ? 8.667 -1.886 -29.583 1.00 96.31 371 GLN A CA 1
ATOM 2987 C C . GLN A 1 371 ? 7.242 -1.465 -29.197 1.00 96.31 371 GLN A C 1
ATOM 2989 O O . GLN A 1 371 ? 6.308 -2.259 -29.293 1.00 96.31 371 GLN A O 1
ATOM 2994 N N . VAL A 1 372 ? 7.029 -0.191 -28.856 1.00 96.06 372 VAL A N 1
ATOM 2995 C CA . VAL A 1 372 ? 5.691 0.318 -28.507 1.00 96.06 372 VAL A CA 1
ATOM 2996 C C . VAL A 1 372 ? 4.695 0.146 -29.651 1.00 96.06 372 VAL A C 1
ATOM 2998 O O . VAL A 1 372 ? 3.573 -0.312 -29.427 1.00 96.06 372 VAL A O 1
ATOM 3001 N N . LYS A 1 373 ? 5.090 0.484 -30.884 1.00 97.31 373 LYS A N 1
ATOM 3002 C CA . LYS A 1 373 ? 4.234 0.309 -32.066 1.00 97.31 373 LYS A CA 1
ATOM 3003 C C . LYS A 1 373 ? 3.878 -1.157 -32.303 1.00 97.31 373 LYS A C 1
ATOM 3005 O O . LYS A 1 373 ? 2.719 -1.450 -32.585 1.00 97.31 373 LYS A O 1
ATOM 3010 N N . ALA A 1 374 ? 4.845 -2.062 -32.160 1.00 97.81 374 ALA A N 1
ATOM 3011 C CA . ALA A 1 374 ? 4.630 -3.497 -32.317 1.00 97.81 374 ALA A CA 1
ATOM 3012 C C . ALA A 1 374 ? 3.697 -4.066 -31.236 1.00 97.81 374 ALA A C 1
ATOM 3014 O O . ALA A 1 374 ? 2.849 -4.904 -31.531 1.00 97.81 374 ALA A O 1
ATOM 3015 N N . ALA A 1 375 ? 3.798 -3.579 -29.997 1.00 97.25 375 ALA A N 1
ATOM 3016 C CA . ALA A 1 375 ? 2.954 -4.020 -28.889 1.00 97.25 375 ALA A CA 1
ATOM 3017 C C . ALA A 1 375 ? 1.519 -3.467 -28.945 1.00 97.25 375 ALA A C 1
ATOM 3019 O O . ALA A 1 375 ? 0.602 -4.079 -28.392 1.00 97.25 375 ALA A O 1
ATOM 3020 N N . GLN A 1 376 ? 1.299 -2.315 -29.590 1.00 96.06 376 GLN A N 1
ATOM 3021 C CA . GLN A 1 376 ? 0.037 -1.570 -29.524 1.00 96.06 376 GLN A CA 1
ATOM 3022 C C . GLN A 1 376 ? -1.229 -2.386 -29.864 1.00 96.06 376 GLN A C 1
ATOM 3024 O O . GLN A 1 376 ? -2.215 -2.236 -29.138 1.00 96.06 376 GLN A O 1
ATOM 3029 N N . PRO A 1 377 ? -1.258 -3.269 -30.885 1.00 96.56 377 PRO A N 1
ATOM 3030 C CA . PRO A 1 377 ? -2.434 -4.105 -31.173 1.00 96.56 377 PRO A CA 1
ATOM 3031 C C . PRO A 1 377 ? -2.807 -5.071 -30.031 1.00 96.56 377 PRO A C 1
ATOM 3033 O O . PRO A 1 377 ? -3.970 -5.476 -29.881 1.00 96.56 377 PRO A O 1
ATOM 3036 N N . SER A 1 378 ? -1.819 -5.422 -29.211 1.00 96.62 378 SER A N 1
ATOM 3037 C CA . SER A 1 378 ? -1.938 -6.336 -28.077 1.00 96.62 378 SER A CA 1
ATOM 3038 C C . SER A 1 378 ? -2.185 -5.602 -26.756 1.00 96.62 378 SER A C 1
ATOM 3040 O O . SER A 1 378 ? -2.575 -6.240 -25.784 1.00 96.62 378 SER A O 1
ATOM 3042 N N . LEU A 1 379 ? -2.056 -4.274 -26.697 1.00 92.94 379 LEU A N 1
ATOM 3043 C CA . LEU A 1 379 ? -2.431 -3.501 -25.510 1.00 92.94 379 LEU A CA 1
ATOM 3044 C C . LEU A 1 379 ? -3.960 -3.494 -25.322 1.00 92.94 379 LEU A C 1
ATOM 3046 O O . LEU A 1 379 ? -4.744 -3.364 -26.269 1.00 92.94 379 LEU A O 1
ATOM 3050 N N . HIS A 1 380 ? -4.398 -3.624 -24.076 1.00 85.00 380 HIS A N 1
ATOM 3051 C CA . HIS A 1 380 ? -5.756 -3.304 -23.665 1.00 85.00 380 HIS A CA 1
ATOM 3052 C C . HIS A 1 380 ? -6.005 -1.791 -23.636 1.00 85.00 380 HIS A C 1
ATOM 3054 O O . HIS A 1 380 ? -5.101 -0.957 -23.672 1.00 85.00 380 HIS A O 1
ATOM 3060 N N . THR A 1 381 ? -7.282 -1.420 -23.538 1.00 82.19 381 THR A N 1
ATOM 3061 C CA . THR A 1 381 ? -7.703 -0.021 -23.421 1.00 82.19 381 THR A CA 1
ATOM 3062 C C . THR A 1 381 ? -7.305 0.646 -22.110 1.00 82.19 381 THR A C 1
ATOM 3064 O O . THR A 1 381 ? -7.445 1.853 -22.016 1.00 82.19 381 THR A O 1
ATOM 3067 N N . ASP A 1 382 ? -6.855 -0.106 -21.120 1.00 83.81 382 ASP A N 1
ATOM 3068 C CA . ASP A 1 382 ? -6.476 0.319 -19.769 1.00 83.81 382 ASP A CA 1
ATOM 3069 C C . ASP A 1 382 ? -5.055 -0.138 -19.399 1.00 83.81 382 ASP A C 1
ATOM 3071 O O . ASP A 1 382 ? -4.659 0.001 -18.242 1.00 83.81 382 ASP A O 1
ATOM 3075 N N . SER A 1 383 ? -4.285 -0.660 -20.362 1.00 89.94 383 SER A N 1
ATOM 3076 C CA . SER A 1 383 ? -2.905 -1.081 -20.120 1.00 89.94 383 SER A CA 1
ATOM 3077 C C . SER A 1 383 ? -2.054 0.047 -19.552 1.00 89.94 383 SER A C 1
ATOM 3079 O O . SER A 1 383 ? -2.333 1.230 -19.762 1.00 89.94 383 SER A O 1
ATOM 3081 N N . ALA A 1 384 ? -0.971 -0.340 -18.887 1.00 89.88 384 ALA A N 1
ATOM 3082 C CA . ALA A 1 384 ? 0.136 0.554 -18.593 1.00 89.88 384 ALA A CA 1
ATOM 3083 C C . ALA A 1 384 ? 1.306 0.304 -19.546 1.00 89.88 384 ALA A C 1
ATOM 3085 O O . ALA A 1 384 ? 1.557 -0.834 -19.948 1.00 89.88 384 ALA A O 1
ATOM 3086 N N . VAL A 1 385 ? 2.034 1.372 -19.870 1.00 91.88 385 VAL A N 1
ATOM 3087 C CA . VAL A 1 385 ? 3.350 1.290 -20.510 1.00 91.88 385 VAL A CA 1
ATOM 3088 C C . VAL A 1 385 ? 4.357 2.008 -19.621 1.00 91.88 385 VAL A C 1
ATOM 3090 O O . VAL A 1 385 ? 4.105 3.124 -19.158 1.00 91.88 385 VAL A O 1
ATOM 3093 N N . VAL A 1 386 ? 5.475 1.344 -19.369 1.00 90.56 386 VAL A N 1
ATOM 3094 C CA . VAL A 1 386 ? 6.566 1.813 -18.517 1.00 90.56 386 VAL A CA 1
ATOM 3095 C C . VAL A 1 386 ? 7.831 1.788 -19.344 1.00 90.56 386 VAL A C 1
ATOM 3097 O O . VAL A 1 386 ? 8.068 0.813 -20.049 1.00 90.56 386 VAL A O 1
ATOM 3100 N N . PHE A 1 387 ? 8.625 2.844 -19.255 1.00 88.62 387 PHE A N 1
ATOM 3101 C CA . PHE A 1 387 ? 9.877 2.958 -19.984 1.00 88.62 387 PHE A CA 1
ATOM 3102 C C . PHE A 1 387 ? 11.059 2.942 -19.030 1.00 88.62 387 PHE A C 1
ATOM 3104 O O . PHE A 1 387 ? 11.037 3.614 -17.997 1.00 88.62 387 PHE A O 1
ATOM 3111 N N . ASP A 1 388 ? 12.096 2.207 -19.403 1.00 84.00 388 ASP A N 1
ATOM 3112 C CA . ASP A 1 388 ? 13.394 2.278 -18.751 1.00 84.00 388 ASP A CA 1
ATOM 3113 C C . ASP A 1 388 ? 14.295 3.342 -19.394 1.00 84.00 388 ASP A C 1
ATOM 3115 O O . ASP A 1 388 ? 14.120 3.707 -20.558 1.00 84.00 388 ASP A O 1
ATOM 3119 N N . ALA A 1 389 ? 15.276 3.838 -18.638 1.00 77.69 389 ALA A N 1
ATOM 3120 C CA . ALA A 1 389 ? 16.335 4.736 -19.116 1.00 77.69 389 ALA A CA 1
ATOM 3121 C C . ALA A 1 389 ? 15.870 6.030 -19.839 1.00 77.69 389 ALA A C 1
ATOM 3123 O O . ALA A 1 389 ? 16.592 6.598 -20.667 1.00 77.69 389 ALA A O 1
ATOM 3124 N N . CYS A 1 390 ? 14.696 6.565 -19.484 1.00 76.75 390 CYS A N 1
ATOM 3125 C CA . CYS A 1 390 ? 14.191 7.849 -19.996 1.00 76.75 390 CYS A CA 1
ATOM 3126 C C . CYS A 1 390 ? 15.037 9.073 -19.593 1.00 76.75 390 CYS A C 1
ATOM 3128 O O . CYS A 1 390 ? 15.020 10.094 -20.278 1.00 76.75 390 CYS A O 1
ATOM 3130 N N . LEU A 1 391 ? 15.811 8.971 -18.504 1.00 66.44 391 LEU A N 1
ATOM 3131 C CA . LEU A 1 391 ? 16.450 10.109 -17.821 1.00 66.44 391 LEU A CA 1
ATOM 3132 C C . LEU A 1 391 ? 17.834 10.526 -18.315 1.00 66.44 391 LEU A C 1
ATOM 3134 O O . LEU A 1 391 ? 18.532 11.303 -17.659 1.00 66.44 391 LEU A O 1
ATOM 3138 N N . ILE A 1 392 ? 18.262 10.023 -19.462 1.00 64.88 392 ILE A N 1
ATOM 3139 C CA . ILE A 1 392 ? 19.592 10.329 -19.987 1.00 64.88 392 ILE A CA 1
ATOM 3140 C C . ILE A 1 392 ? 19.537 11.698 -20.694 1.00 64.88 392 ILE A C 1
ATOM 3142 O O . ILE A 1 392 ? 18.497 12.044 -21.275 1.00 64.88 392 ILE A O 1
ATOM 3146 N N . PRO A 1 393 ? 20.612 12.518 -20.644 1.00 59.91 393 PRO A N 1
ATOM 3147 C CA . PRO A 1 393 ? 20.698 13.748 -21.426 1.00 59.91 393 PRO A CA 1
ATOM 3148 C C . PRO A 1 393 ? 20.186 13.546 -22.858 1.00 59.91 393 PRO A C 1
ATOM 3150 O O . PRO A 1 393 ? 20.381 12.483 -23.442 1.00 59.91 393 PRO A O 1
ATOM 3153 N N . TYR A 1 394 ? 19.516 14.562 -23.411 1.00 63.75 394 TYR A N 1
ATOM 3154 C CA . TYR A 1 394 ? 18.876 14.512 -24.737 1.00 63.75 394 TYR A CA 1
ATOM 3155 C C . TYR A 1 394 ? 17.600 13.642 -24.836 1.00 63.75 394 TYR A C 1
ATOM 3157 O O . TYR A 1 394 ? 17.178 13.291 -25.937 1.00 63.75 394 TYR A O 1
ATOM 3165 N N . GLY A 1 395 ? 16.941 13.363 -23.702 1.00 65.31 395 GLY A N 1
ATOM 3166 C CA . GLY A 1 395 ? 15.594 12.771 -23.649 1.00 65.31 395 GLY A CA 1
ATOM 3167 C C . GLY A 1 395 ? 15.555 11.241 -23.536 1.00 65.31 395 GLY A C 1
ATOM 3168 O O . GLY A 1 395 ? 14.500 10.633 -23.731 1.00 65.31 395 GLY A O 1
ATOM 3169 N N . GLY A 1 396 ? 16.699 10.611 -23.258 1.00 77.69 396 GLY A N 1
ATOM 3170 C CA . GLY A 1 396 ? 16.809 9.165 -23.064 1.00 77.69 396 GLY A CA 1
ATOM 3171 C C . GLY A 1 396 ? 16.311 8.310 -24.226 1.00 77.69 396 GLY A C 1
ATOM 3172 O O . GLY A 1 396 ? 16.125 8.783 -25.349 1.00 77.69 396 GLY A O 1
ATOM 3173 N N . SER A 1 397 ? 16.110 7.022 -23.955 1.00 83.94 397 SER A N 1
ATOM 3174 C CA . SER A 1 397 ? 15.664 6.029 -24.942 1.00 83.94 397 SER A CA 1
ATOM 3175 C C . SER A 1 397 ? 14.173 6.137 -25.281 1.00 83.94 397 SER A C 1
ATOM 3177 O O . SER A 1 397 ? 13.722 5.464 -26.200 1.00 83.94 397 SER A O 1
ATOM 3179 N N . CYS A 1 398 ? 13.378 6.945 -24.574 1.00 89.06 398 CYS A N 1
ATOM 3180 C CA .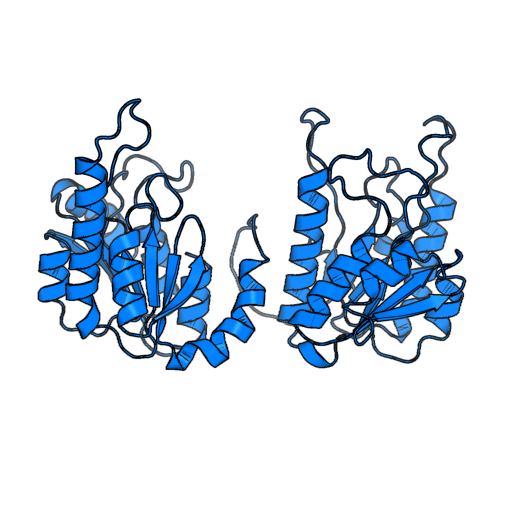 CYS A 1 398 ? 11.918 6.843 -24.639 1.00 89.06 398 CYS A CA 1
ATOM 3181 C C . CYS A 1 398 ? 11.195 8.038 -25.270 1.00 89.06 398 CYS A C 1
ATOM 3183 O O . CYS A 1 398 ? 10.022 7.899 -25.617 1.00 89.06 398 CYS A O 1
ATOM 3185 N N . THR A 1 399 ? 11.870 9.175 -25.494 1.00 89.31 399 THR A N 1
ATOM 3186 C CA . THR A 1 399 ? 11.234 10.425 -25.968 1.00 89.31 399 THR A CA 1
ATOM 3187 C C . THR A 1 399 ? 10.291 10.213 -27.157 1.00 89.31 399 THR A C 1
ATOM 3189 O O . THR A 1 399 ? 9.115 10.572 -27.087 1.00 89.31 399 THR A O 1
ATOM 3192 N N . LEU A 1 400 ? 10.758 9.566 -28.232 1.00 92.94 400 LEU A N 1
ATOM 3193 C CA . LEU A 1 400 ? 9.926 9.352 -29.420 1.00 92.94 400 LEU A CA 1
ATOM 3194 C C . LEU A 1 400 ? 8.714 8.452 -29.151 1.00 92.94 400 LEU A C 1
ATOM 3196 O O . LEU A 1 400 ? 7.646 8.666 -29.729 1.00 92.94 400 LEU A O 1
ATOM 3200 N N . ALA A 1 401 ? 8.867 7.444 -28.293 1.00 93.12 401 ALA A N 1
ATOM 3201 C CA . ALA A 1 401 ? 7.783 6.548 -27.917 1.00 93.12 401 ALA A CA 1
ATOM 3202 C C . ALA A 1 401 ? 6.723 7.287 -27.089 1.00 93.12 401 ALA A C 1
ATOM 3204 O O . ALA A 1 401 ? 5.532 7.192 -27.388 1.00 93.12 401 ALA A O 1
ATOM 3205 N N . VAL A 1 402 ? 7.151 8.086 -26.110 1.00 89.50 402 VAL A N 1
ATOM 3206 C CA . VAL A 1 402 ? 6.268 8.919 -25.283 1.00 89.50 402 VAL A CA 1
ATOM 3207 C C . VAL A 1 402 ? 5.491 9.912 -26.146 1.00 89.50 402 VAL A C 1
ATOM 3209 O O . VAL A 1 402 ? 4.266 10.004 -26.028 1.00 89.50 402 VAL A O 1
ATOM 3212 N N . ASP A 1 403 ? 6.167 10.617 -27.054 1.00 91.62 403 ASP A N 1
ATOM 3213 C CA . ASP A 1 403 ? 5.514 11.552 -27.969 1.00 91.62 403 ASP A CA 1
ATOM 3214 C C . ASP A 1 403 ? 4.511 10.841 -28.871 1.00 91.62 403 ASP A C 1
ATOM 3216 O O . ASP A 1 403 ? 3.371 11.290 -29.009 1.00 91.62 403 ASP A O 1
ATOM 3220 N N . TYR A 1 404 ? 4.892 9.700 -29.447 1.00 94.31 404 TYR A N 1
ATOM 3221 C CA . TYR A 1 404 ? 3.983 8.882 -30.240 1.00 94.31 404 TYR A CA 1
ATOM 3222 C C . TYR A 1 404 ? 2.712 8.534 -29.462 1.00 94.31 404 TYR A C 1
ATOM 3224 O O . TYR A 1 404 ? 1.606 8.724 -29.966 1.00 94.31 404 TYR A O 1
ATOM 3232 N N . LEU A 1 405 ? 2.850 8.094 -28.215 1.00 90.19 405 LEU A N 1
ATOM 3233 C CA . LEU A 1 405 ? 1.723 7.684 -27.388 1.00 90.19 405 LEU A CA 1
ATOM 3234 C C . LEU A 1 405 ? 0.832 8.873 -27.031 1.00 90.19 405 LEU A C 1
ATOM 3236 O O . LEU A 1 405 ? -0.379 8.784 -27.221 1.00 90.19 405 LEU A O 1
ATOM 3240 N N . LYS A 1 406 ? 1.397 10.027 -26.656 1.00 88.44 406 LYS A N 1
ATOM 3241 C CA . LYS A 1 406 ? 0.626 11.269 -26.451 1.00 88.44 406 LYS A CA 1
ATOM 3242 C C . LYS A 1 406 ? -0.253 11.602 -27.662 1.00 88.44 406 LYS A C 1
ATOM 3244 O O . LYS A 1 406 ? -1.441 11.877 -27.496 1.00 88.44 406 LYS A O 1
ATOM 3249 N N . HIS A 1 407 ? 0.282 11.485 -28.881 1.00 92.31 407 HIS A N 1
ATOM 3250 C CA . HIS A 1 407 ? -0.496 11.675 -30.114 1.00 92.31 407 HIS A CA 1
ATOM 3251 C C . HIS A 1 407 ? -1.607 10.627 -30.301 1.00 92.31 407 HIS A C 1
ATOM 3253 O O . HIS A 1 407 ? -2.619 10.913 -30.936 1.00 92.31 407 HIS A O 1
ATOM 3259 N N . GLN A 1 408 ? -1.456 9.430 -29.731 1.00 89.38 408 GLN A N 1
ATOM 3260 C CA . GLN A 1 408 ? -2.482 8.381 -29.691 1.00 89.38 408 GLN A CA 1
ATOM 3261 C C . GLN A 1 408 ? -3.517 8.572 -28.550 1.00 89.38 408 GLN A C 1
ATOM 3263 O O . GLN A 1 408 ? -4.337 7.682 -28.317 1.00 89.38 408 GLN A O 1
ATOM 3268 N N . GLY A 1 409 ? -3.512 9.708 -27.836 1.00 88.75 409 GLY A N 1
ATOM 3269 C CA . GLY A 1 409 ? -4.531 10.065 -26.830 1.00 88.75 409 GLY A CA 1
ATOM 3270 C C . GLY A 1 409 ? -4.288 9.501 -25.426 1.00 88.75 409 GLY A C 1
ATOM 3271 O O . GLY A 1 409 ? -5.203 9.376 -24.613 1.00 88.75 409 GLY A O 1
ATOM 3272 N N . TRP A 1 410 ? -3.053 9.127 -25.150 1.00 86.50 410 TRP A N 1
ATOM 3273 C CA . TRP A 1 410 ? -2.596 8.486 -23.924 1.00 86.50 410 TRP A CA 1
ATOM 3274 C C . TRP A 1 410 ? -2.024 9.528 -22.938 1.00 86.50 410 TRP A C 1
ATOM 3276 O O . TRP A 1 410 ? -1.499 10.554 -23.372 1.00 86.50 410 TRP A O 1
ATOM 3286 N N . LYS A 1 411 ? -2.147 9.309 -21.616 1.00 74.19 411 LYS A N 1
ATOM 3287 C CA . LYS A 1 411 ? -1.832 10.324 -20.586 1.00 74.19 411 LYS A CA 1
ATOM 3288 C C . LYS A 1 411 ? -0.690 9.923 -19.652 1.00 74.19 411 LYS A C 1
ATOM 3290 O O . LYS A 1 411 ? -0.684 8.825 -19.106 1.00 74.19 411 LYS A O 1
ATOM 3295 N N . VAL A 1 412 ? 0.203 10.871 -19.381 1.00 70.44 412 VAL A N 1
ATOM 3296 C CA . VAL A 1 412 ? 1.260 10.734 -18.368 1.00 70.44 412 VAL A CA 1
ATOM 3297 C C . VAL A 1 412 ? 0.643 10.829 -16.972 1.00 70.44 412 VAL A C 1
ATOM 3299 O O . VAL A 1 412 ? -0.080 11.785 -16.695 1.00 70.44 412 VAL A O 1
ATOM 3302 N N . VAL A 1 413 ? 0.879 9.826 -16.120 1.00 61.62 413 VAL A N 1
ATOM 3303 C CA . VAL A 1 413 ? 0.350 9.785 -14.738 1.00 61.62 413 VAL A CA 1
ATOM 3304 C C . VAL A 1 413 ? 1.428 10.056 -13.705 1.00 61.62 413 VAL A C 1
ATOM 3306 O O . VAL A 1 413 ? 1.132 10.580 -12.634 1.00 61.62 413 VAL A O 1
ATOM 3309 N N . HIS A 1 414 ? 2.672 9.738 -14.032 1.00 59.16 414 HIS A N 1
ATOM 3310 C CA . HIS A 1 414 ? 3.819 10.043 -13.201 1.00 59.16 414 HIS A CA 1
ATOM 3311 C C . HIS A 1 414 ? 4.980 10.471 -14.097 1.00 59.16 414 HIS A C 1
ATOM 3313 O O . HIS A 1 414 ? 5.192 9.850 -15.140 1.00 59.16 414 HIS A O 1
ATOM 3319 N N . ASP A 1 415 ? 5.639 11.553 -13.689 1.00 52.16 415 ASP A N 1
ATOM 3320 C CA . ASP A 1 415 ? 6.816 12.178 -14.300 1.00 52.16 415 ASP A CA 1
ATOM 3321 C C . ASP A 1 415 ? 7.742 12.550 -13.124 1.00 52.16 415 ASP A C 1
ATOM 3323 O O . ASP A 1 415 ? 7.506 13.563 -12.462 1.00 52.16 415 ASP A O 1
ATOM 3327 N N . ALA A 1 416 ? 8.627 11.617 -12.736 1.00 48.06 416 ALA A N 1
ATOM 3328 C CA . ALA A 1 416 ? 9.361 11.609 -11.450 1.00 48.06 416 ALA A CA 1
ATOM 3329 C C . ALA A 1 416 ? 10.540 12.579 -11.330 1.00 48.06 416 ALA A C 1
ATOM 3331 O O . ALA A 1 416 ? 11.640 12.229 -11.804 1.00 48.06 416 ALA A O 1
#

pLDDT: mean 77.55, std 19.8, range [23.19, 98.31]

InterPro domains:
  IPR029063 S-adenosyl-L-methionine-dependent methyltransferase superfamily [G3DSA:3.40.50.150] (5-159)
  IPR029063 S-adenosyl-L-methionine-dependent methyltransferase superfamily [G3DSA:3.40.50.150] (278-402)
  IPR029063 S-adenosyl-L-methionine-dependent methyltransferase superfamily [SSF53335] (249-347)

Organism: NCBI:txid73025

Sequence (416 aa):
MKLALQHITNLKKGEEITIFETGMISSIYHDYREHWMDGQSTVLWAKFAEAFGGQVFSVNNNEKIVNAAGGRLQKQYKDHITLIHDDSVSALKKFKSKIDLLYLDSVDFDWLLNSPSEFDHQQSQFHALEEVKAGLFHLDPTSMVLFDDCAVPFGGRCSLAVEYLKGKGWKVVHDGYQIAMVQAKQSHNMLARQTIASMLMPLWIDEVHPMQLPWKVYFDLGKLKERKFYKNWYDREVSMKLVLQYVTFLGRGDDSIILETSMARSLQYGNDYGGRWIDGQSTLLWAKYVQHFGGHVVSIDKGDMTDEATLSRLTPYASYVTLMHGDSVDVLNRFQGKISLLYVDGNDFDWLEVSPVDFDPMPAQLTTLSQVKAAQPSLHTDSAVVFDACLIPYGGSCTLAVDYLKHQGWKVVHDA

Nearest PDB structures (foldseek):
  3lby-assembly1_A  TM=6.639E-01  e=4.133E-05  Streptococcus mutans
  1ixk-assembly1_A  TM=7.178E-01  e=6.947E-05  Pyrococcus horikoshii
  8k1f-assembly2_B-2  TM=6.414E-01  e=1.168E-04  Fusobacterium nucleatum subsp. nucleatum ATCC 25586
  3mti-assembly1_B  TM=6.234E-01  e=1.040E-04  Streptococcus thermophilus LMG 18311
  8b1n-assembly1_B  TM=2.202E-01  e=6.328E-01  Calditerrivibrio nitroreducens DSM 19672